Protein AF-A0A2I0QJB3-F1 (afdb_monomer)

Nearest PDB structures (foldseek):
  6vfj-assembly1_B  TM=9.540E-01  e=1.667E-05  synthetic construct
  8ye5-assembly1_B  TM=9.477E-01  e=9.959E-05  Dehalobacter sp.
  8ehz-assembly1_A  TM=8.878E-01  e=1.118E-03  Homo sapiens
  4gyw-assembly2_A  TM=1.947E-01  e=2.168E-05  Homo sapiens
  5hgv-assembly1_A  TM=1.949E-01  e=4.526E-05  Homo sapiens

Solvent-accessible surface area (backbone atoms only — not comparable to full-atom values): 34321 Å² total; per-residue (Å²): 118,49,34,55,56,78,40,51,69,68,89,41,69,44,48,56,45,39,41,36,75,74,66,63,43,77,75,68,72,54,72,85,80,92,71,91,79,87,92,80,92,76,54,63,48,45,62,46,57,44,94,84,74,36,37,42,40,39,35,37,77,90,44,44,35,40,36,41,52,41,75,90,75,36,32,28,44,37,48,53,66,89,87,64,89,56,80,47,61,24,41,46,45,80,54,98,92,42,43,32,33,31,86,64,70,48,80,50,68,44,99,78,71,38,37,42,39,37,37,49,103,86,43,42,39,40,37,39,58,37,76,92,76,34,32,36,38,38,33,43,67,87,70,51,74,47,68,25,41,50,48,78,56,96,95,41,82,45,81,41,64,62,72,65,65,54,50,56,51,35,51,54,48,36,73,76,36,80,76,43,46,66,45,31,37,54,48,13,51,50,24,43,77,70,67,40,27,72,63,13,37,55,25,18,48,53,23,41,72,72,36,82,73,49,27,66,37,30,38,56,32,12,55,21,30,42,77,74,66,40,48,69,63,12,39,54,24,14,54,56,13,27,74,42,17,74,79,75,38,66,70,60,23,33,55,25,45,45,49,47,64,72,67,50,81,90,71,96,62,95,72,73,50,44,65,56,54,53,51,51,52,52,53,51,61,46,53,80,45,34,70,64,53,51,50,53,50,51,52,54,51,49,53,49,46,49,35,41,68,36,76,60,78,64,39,60,85,52,28,31,42,32,33,30,27,41,34,30,68,65,54,42,80,64,50,92,45,75,88,70,35,38,20,7,27,37,41,39,33,39,72,43,40,23,35,40,35,23,36,0,35,52,20,66,59,42,42,43,77,70,73,46,39,57,55,36,53,45,30,42,37,33,42,44,67,50,56,46,28,40,56,32,44,64,58,51,53,50,48,46,42,62,52,29,73,85,44,59,80,92,71,38,59,53,26,36,39,37,28,8,64,47,35,44,64,75,40,44,70,68,64,68,73,49,70,74,40,47,71,48,80,41,80,48,44,56,79,51,68,48,82,33,50,93,80,64,27,26,34,37,37,28,30,67,23,37,21,84,53,97,79,44,38,80,41,27,30,12,44,30,39,39,33,35,54,94,93,34,81,72,42,33,45,27,32,46,45,70,15,20,63,47,74,71,50,18,53,74,40,47,76,16,45,31,31,41,38,32,27,34,57,80,61,72,62,67,72,43,82,90,51,54,80,73,74,40,48,48,77,41,30,16,23,70,67,29,42,40,50,32,47,46,52,11,43,18,38,35,35,32,43,26,32,38,28,70,91,44,48,70,46,46,55,57,52,25,48,56,40,28,75,71,44,54,53,96,54,15,73,47,42,42,59,49,24,52,74,43,38,34,38,53,82,80,52,21,33,45,19,54,60,60,15,63,75,67,75,46,93,33,70,42,56,53,92,43,54,42,74,41,64,57,85,51,97,50,88,90,50,40,57,69,62,41,35,30,35,68,92,78,102

Secondary structure (DSSP, 8-state):
--EESTT-SSS-HHHHHHHHHTT--GGG--S--S----S------EEEE-TTS-EEEEEETTEEEEEEEETTTTEEEEEE-SS----EEEEEEEETTEEEEEPPPEEEE-TTS-EEEEEETTEEEEEEEETTTTEEEEE-TT--EEEEEEEEETTEEEEEE-HHHHHHHHHHHHHH-TT-HHHHHHHHHHHHHTT-HHHHHHHHHHHHHH-TT-HHHHHHHHHHHHHHT-HHHHHHHHHHHHHHHTTT-HHHHHHHHHHHHHHS----S----HHHHHHHHHHHHHHHTHHHHHHHHHHHHHHHHHHHHPPP---TT--EEEE---B-SSHHHH-S-TTT-----EEEEETTEEEEE---TTHHHHHHHTT--GGG-SEEEESS--HHHHTTHHHHHHHHHHHHTTS-TTT---EEEEEEHHHHHHHHHHHHH-SSSEEEEEEE-TT--EE-HHHHSEEEEEEE-----SS-GGG-EEEEEEEEETTEEEEEEEE--S----HHHHHHTTT-SEEEEEEE---GGGG-TTS-TTTTS-SSS--HHHHHHHHHHH--SEEEEEEE-GGGTTHHHHHHHHHHHHH--SS--EEEE--TTEEEETTTTEEE-HHHHHHHTS--EEEGGGEEEEE---S-TT----EEEEETTT-

Sequence (651 aa):
YLFCWEDVPENNAEFIKFLKDDLKTDWIENQPTLFKDSKNELGSTTIKKSDNNETITVTNGNNSLLLRADKAKKKVSLEITGGKIYEYILILKEEEGKLKIYKNAAISKDNNNRTINIMNDSNSLVFKLNKTKKKVTLKTADHKTYEYLLEEENNRLKIYKEKKDAIDFLKEAIKREENFLFAHYVLGFIYNELKYYPAAKEEFTKCIEIDKNFADAYFDMGVALRNIGNLTGAIENFKKSLEFYEKTNYSRAIDANWWIQNIGGKDNETVRSAEENVIEVIVEDLRDRKERLFRYINEKEGKFKNFVSAKKTITKTQNFVVVLRRWNSYTPALSSDIERRKGGGYFLSWNGQGFVIDPGFNFIENFFANGFNISDIDAIFISHSHLDHTSDFESLMTLIFERNDNLPPEEKKQIDLFLNFSSLNKFANLLSLDKSAVRKIYIIQPGIPVDMSGKYGFVLTPTKAKHRELWGDEYSVGLIFDLIENNKKKFRLGMTVDTGYTGEIGAQFKDSDILIAHIGSIKEKEFDLNLNLNERLYKNHLGLIGTTKIIKDASPKLAVISEFGEELGSLRVDISKAIEGVVKDRRTKRCIPGDIGMKILLPDLKIRCDMCSKEKGDDVFVDMNEINAIYFPEEVQGDPGKLTYVCKKHF

Foldseek 3Di:
DQWWLVCPPPPTPSVVVCCCPVVVVPQQPDDDDDDDDDDDDQWHWDWDADPVSFKIWTDTQQWIKIWGDPPVVQWIFIATPDDDGDTFTWGWDQDPNITDTHGDWDWDADPVNQWIWTDDPQKIWIWGHDVVQQWIWIAIRVRDIFIWGWDQDPNDTDTHGPLVVLLVVLVVVCVVPVLPLVSLQVNLVSCVVVLVLVSSLVSLVSNCVSPVLPLSSLQSNLSSCVSVVNLVSSLVSLVSSLVNCLPPPLVSNLVSVVSNCPSDPDDPDPDDHSVRVSVVSVVVVCVVVVVVVVVVVCVVVVLLCCQLVNAQPFAQQFWWKFDAAAAAAVDLVPDPDPVRNRGEFMWTDHRQAIETFQGAGCNSVLCVVLVGHLNRHAEYEQQAAGRSRCVCVLVSLVSLCVSQVPDDLVPRAAHEYEYFPQNCVVCVVVCVPDPSRYPYYHHAAAQDWDDCCVPRQWIKHWHAFQADHPVDRRRRTWIWIQGHDPNDRFFIETELPWHWADLRSLLVLAPHQEYEFEAAEADCLCVPPVDDLVSSTDRTGHHLSRRLVSCLSNVHQEYEYENYHLVCAQVQQVSQVVSCVRRPDPRHPGGYYHWRGFMATPDQRWTWQPVVCVVVVHTDTDHPNQWDWAADDDSRPSHSDTTGIHGVVGD

Structure (mmCIF, N/CA/C/O backbone):
data_AF-A0A2I0QJB3-F1
#
_entry.id   AF-A0A2I0QJB3-F1
#
loop_
_atom_site.group_PDB
_atom_site.id
_atom_site.type_symbol
_atom_site.label_atom_id
_atom_site.label_alt_id
_atom_site.label_comp_id
_atom_site.label_asym_id
_atom_site.label_entity_id
_atom_site.label_seq_id
_atom_site.pdbx_PDB_ins_code
_atom_site.Cartn_x
_atom_site.Cartn_y
_atom_site.Cartn_z
_atom_site.occupancy
_atom_site.B_iso_or_equiv
_atom_site.auth_seq_id
_atom_site.auth_comp_id
_atom_site.auth_asym_id
_atom_site.auth_atom_id
_atom_site.pdbx_PDB_model_num
ATOM 1 N N . TYR A 1 1 ? 2.691 -28.342 -39.936 1.00 68.38 1 TYR A N 1
ATOM 2 C CA . TYR A 1 1 ? 2.138 -27.036 -39.540 1.00 68.38 1 TYR A CA 1
ATOM 3 C C . TYR A 1 1 ? 1.186 -27.289 -38.374 1.00 68.38 1 TYR A C 1
ATOM 5 O O . TYR A 1 1 ? 0.764 -28.426 -38.221 1.00 68.38 1 TYR A O 1
ATOM 13 N N . LEU A 1 2 ? 0.938 -26.300 -37.519 1.00 75.12 2 LEU A N 1
ATOM 14 C CA . LEU A 1 2 ? 0.065 -26.413 -36.349 1.00 75.12 2 LEU A CA 1
ATOM 15 C C . LEU A 1 2 ? -1.391 -26.111 -36.713 1.00 75.12 2 LEU A C 1
ATOM 17 O O . LEU A 1 2 ? -2.263 -26.910 -36.414 1.00 75.12 2 LEU A O 1
ATOM 21 N N . PHE A 1 3 ? -1.643 -24.973 -37.362 1.00 80.00 3 PHE A N 1
ATOM 22 C CA . PHE A 1 3 ? -2.966 -24.579 -37.854 1.00 80.00 3 PHE A CA 1
ATOM 23 C C . PHE A 1 3 ? -2.842 -23.467 -38.906 1.00 80.00 3 PHE A C 1
ATOM 25 O O . PHE A 1 3 ? -1.802 -22.802 -39.007 1.00 80.00 3 PHE A O 1
ATOM 32 N N . CYS A 1 4 ? -3.901 -23.272 -39.691 1.00 82.69 4 CYS A N 1
ATOM 33 C CA . CYS A 1 4 ? -4.064 -22.137 -40.598 1.00 82.69 4 CYS A CA 1
ATOM 34 C C . CYS A 1 4 ? -4.603 -20.917 -39.837 1.00 82.69 4 CYS A C 1
ATOM 36 O O . CYS A 1 4 ? -5.600 -21.029 -39.127 1.00 82.69 4 CYS A O 1
ATOM 38 N N . TRP A 1 5 ? -3.951 -19.762 -39.958 1.00 84.06 5 TRP A N 1
ATOM 39 C CA . TRP A 1 5 ? -4.302 -18.548 -39.232 1.00 84.06 5 TRP A CA 1
ATOM 40 C C . TRP A 1 5 ? -5.684 -18.050 -39.657 1.00 84.06 5 TRP A C 1
ATOM 42 O O . TRP A 1 5 ? -6.517 -17.790 -38.795 1.00 84.06 5 TRP A O 1
ATOM 52 N N . GLU A 1 6 ? -5.951 -17.936 -40.959 1.00 82.06 6 GLU A N 1
ATOM 53 C CA . GLU A 1 6 ? -7.185 -17.387 -41.547 1.00 82.06 6 GLU A CA 1
ATOM 54 C C . GLU A 1 6 ? -8.435 -18.166 -41.154 1.00 82.06 6 GLU A C 1
ATOM 56 O O . GLU A 1 6 ? -9.489 -17.561 -41.000 1.00 82.06 6 GLU A O 1
ATOM 61 N N . ASP A 1 7 ? -8.305 -19.474 -40.939 1.00 79.38 7 ASP A N 1
ATOM 62 C CA . ASP A 1 7 ? -9.436 -20.359 -40.657 1.00 79.38 7 ASP A CA 1
ATOM 63 C C . ASP A 1 7 ? -9.856 -20.328 -39.163 1.00 79.38 7 ASP A C 1
ATOM 65 O O . ASP A 1 7 ? -10.756 -21.046 -38.750 1.00 79.38 7 ASP A O 1
ATOM 69 N N . VAL A 1 8 ? -9.211 -19.523 -38.306 1.00 77.19 8 VAL A N 1
ATOM 70 C CA . VAL A 1 8 ? -9.650 -19.267 -36.913 1.00 77.19 8 VAL A CA 1
ATOM 71 C C . VAL A 1 8 ? -10.523 -18.001 -36.897 1.00 77.19 8 VAL A C 1
ATOM 73 O O . VAL A 1 8 ? -10.056 -17.002 -37.446 1.00 77.19 8 VAL A O 1
ATOM 76 N N . PRO A 1 9 ? -11.720 -17.950 -36.258 1.00 63.81 9 PRO A N 1
ATOM 77 C CA . PRO A 1 9 ? -12.290 -18.869 -35.253 1.00 63.81 9 PRO A CA 1
ATOM 78 C C . PRO A 1 9 ? -13.208 -19.997 -35.763 1.00 63.81 9 PRO A C 1
ATOM 80 O O . PRO A 1 9 ? -13.538 -20.884 -34.977 1.00 63.81 9 PRO A O 1
ATOM 83 N N . GLU A 1 10 ? -13.638 -19.980 -37.026 1.00 60.84 10 GLU A N 1
ATOM 84 C CA . GLU A 1 10 ? -14.653 -20.902 -37.566 1.00 60.84 10 GLU A CA 1
ATOM 85 C C . GLU A 1 10 ? -14.034 -21.930 -38.535 1.00 60.84 10 GLU A C 1
ATOM 87 O O . GLU A 1 10 ? -13.447 -21.551 -39.542 1.00 60.84 10 GLU A O 1
ATOM 92 N N . ASN A 1 11 ? -14.225 -23.231 -38.245 1.00 55.19 11 ASN A N 1
ATOM 93 C CA . ASN A 1 11 ? -13.652 -24.423 -38.914 1.00 55.19 11 ASN A CA 1
ATOM 94 C C . ASN A 1 11 ? -12.191 -24.818 -38.583 1.00 55.19 11 ASN A C 1
ATOM 96 O O . ASN A 1 11 ? -11.558 -25.508 -39.382 1.00 55.19 11 ASN A O 1
ATOM 100 N N . ASN A 1 12 ? -11.653 -24.508 -37.392 1.00 68.44 12 ASN A N 1
ATOM 101 C CA . ASN A 1 12 ? -10.264 -24.874 -37.048 1.00 68.44 12 ASN A CA 1
ATOM 102 C C . ASN A 1 12 ? -10.105 -25.926 -35.930 1.00 68.44 12 ASN A C 1
ATOM 104 O O . ASN A 1 12 ? -9.714 -25.621 -34.801 1.00 68.44 12 ASN A O 1
ATOM 108 N N . ALA A 1 13 ? -10.362 -27.196 -36.259 1.00 73.88 13 ALA A N 1
ATOM 109 C CA . ALA A 1 13 ? -10.105 -28.327 -35.356 1.00 73.88 13 ALA A CA 1
ATOM 110 C C . ALA A 1 13 ? -8.610 -28.479 -34.999 1.00 73.88 13 ALA A C 1
ATOM 112 O O . ALA A 1 13 ? -8.270 -28.934 -33.908 1.00 73.88 13 ALA A O 1
ATOM 113 N N . GLU A 1 14 ? -7.713 -28.072 -35.898 1.00 75.19 14 GLU A N 1
ATOM 114 C CA . GLU A 1 14 ? -6.261 -28.173 -35.720 1.00 75.19 14 GLU A CA 1
ATOM 115 C C . GLU A 1 14 ? -5.724 -27.149 -34.716 1.00 75.19 14 GLU A C 1
ATOM 117 O O . GLU A 1 14 ? -4.856 -27.475 -33.912 1.00 75.19 14 GLU A O 1
ATOM 122 N N . PHE A 1 15 ? -6.294 -25.942 -34.685 1.00 82.06 15 PHE A N 1
ATOM 123 C CA . PHE A 1 15 ? -5.990 -24.921 -33.686 1.00 82.06 15 PHE A CA 1
ATOM 124 C C . PHE A 1 15 ? -6.389 -25.399 -32.292 1.00 82.06 15 PHE A C 1
ATOM 126 O O . PHE A 1 15 ? -5.572 -25.353 -31.378 1.00 82.06 15 PHE A O 1
ATOM 133 N N . ILE A 1 16 ? -7.600 -25.948 -32.138 1.00 77.75 16 ILE A N 1
ATOM 134 C CA . ILE A 1 16 ? -8.042 -26.541 -30.866 1.00 77.75 16 ILE A CA 1
ATOM 135 C C . ILE A 1 16 ? -7.114 -27.690 -30.454 1.00 77.75 16 ILE A C 1
ATOM 137 O O . ILE A 1 16 ? -6.710 -27.768 -29.294 1.00 77.75 16 ILE A O 1
ATOM 141 N N . LYS A 1 17 ? -6.729 -28.553 -31.402 1.00 76.25 17 LYS A N 1
ATOM 142 C CA . LYS A 1 17 ? -5.785 -29.645 -31.151 1.00 76.25 17 LYS A CA 1
ATOM 143 C C . LYS A 1 17 ? -4.415 -29.135 -30.695 1.00 76.25 17 LYS A C 1
ATOM 145 O O . LYS A 1 17 ? -3.898 -29.648 -29.715 1.00 76.25 17 LYS A O 1
ATOM 150 N N . PHE A 1 18 ? -3.859 -28.108 -31.339 1.00 79.12 18 PHE A N 1
ATOM 151 C CA . PHE A 1 18 ? -2.604 -27.469 -30.927 1.00 79.12 18 PHE A CA 1
ATOM 152 C C . PHE A 1 18 ? -2.684 -26.932 -29.491 1.00 79.12 18 PHE A C 1
ATOM 154 O O . PHE A 1 18 ? -1.798 -27.185 -28.674 1.00 79.12 18 PHE A O 1
ATOM 161 N N . LEU A 1 19 ? -3.759 -26.216 -29.153 1.00 75.94 19 LEU A N 1
ATOM 162 C CA . LEU A 1 19 ? -3.921 -25.678 -27.805 1.00 75.94 19 LEU A CA 1
ATOM 163 C C . LEU A 1 19 ? -3.951 -26.815 -26.756 1.00 75.94 19 LEU A C 1
ATOM 165 O O . LEU A 1 19 ? -3.286 -26.722 -25.719 1.00 75.94 19 LEU A O 1
ATOM 169 N N . LYS A 1 20 ? -4.638 -27.925 -27.040 1.00 70.81 20 LYS A N 1
ATOM 170 C CA . LYS A 1 20 ? -4.688 -29.096 -26.150 1.00 70.81 20 LYS A CA 1
ATOM 171 C C . LYS A 1 20 ? -3.364 -29.861 -26.088 1.00 70.81 20 LYS A C 1
ATOM 173 O O . LYS A 1 20 ? -2.756 -29.988 -25.028 1.00 70.81 20 LYS A O 1
ATOM 178 N N . ASP A 1 21 ? -2.908 -30.373 -27.222 1.00 69.94 21 ASP A N 1
ATOM 179 C CA . ASP A 1 21 ? -1.854 -31.381 -27.276 1.00 69.94 21 ASP A CA 1
ATOM 180 C C . ASP A 1 21 ? -0.469 -30.766 -27.045 1.00 69.94 21 ASP A C 1
ATOM 182 O O . ASP A 1 21 ? 0.347 -31.348 -26.321 1.00 69.94 21 ASP A O 1
ATOM 186 N N . ASP A 1 22 ? -0.216 -29.583 -27.614 1.00 67.62 22 ASP A N 1
ATOM 187 C CA . ASP A 1 22 ? 1.091 -28.925 -27.581 1.00 67.62 22 ASP A CA 1
ATOM 188 C C . ASP A 1 22 ? 1.234 -27.927 -26.433 1.00 67.62 22 ASP A C 1
ATOM 190 O O . ASP A 1 22 ? 2.287 -27.895 -25.794 1.00 67.62 22 ASP A O 1
ATOM 194 N N . LEU A 1 23 ? 0.202 -27.116 -26.162 1.00 70.06 23 LEU A N 1
ATOM 195 C CA . LEU A 1 23 ? 0.233 -26.128 -25.073 1.00 70.06 23 LEU A CA 1
ATOM 196 C C . LEU A 1 23 ? -0.325 -26.650 -23.746 1.00 70.06 23 LEU A C 1
ATOM 198 O O . LEU A 1 23 ? -0.231 -25.941 -22.745 1.00 70.06 23 LEU A O 1
ATOM 202 N N . LYS A 1 24 ? -0.869 -27.876 -23.718 1.00 70.44 24 LYS A N 1
ATOM 203 C CA . LYS A 1 24 ? -1.456 -28.499 -22.517 1.00 70.44 24 LYS A CA 1
ATOM 204 C C . LYS A 1 24 ? -2.551 -27.636 -21.879 1.00 70.44 24 LYS A C 1
ATOM 206 O O . LYS A 1 24 ? -2.632 -27.511 -20.660 1.00 70.44 24 LYS A O 1
ATOM 211 N N . THR A 1 25 ? -3.379 -26.995 -22.708 1.00 68.50 25 THR A N 1
ATOM 212 C CA . THR A 1 25 ? -4.507 -26.165 -22.246 1.00 68.50 25 THR A CA 1
ATOM 213 C C . THR A 1 25 ? -5.793 -26.992 -22.162 1.00 68.50 25 THR A C 1
ATOM 215 O O . THR A 1 25 ? -6.702 -26.884 -22.984 1.00 68.50 25 THR A O 1
ATOM 218 N N . ASP A 1 26 ? -5.865 -27.835 -21.129 1.00 64.12 26 ASP A N 1
ATOM 219 C CA . ASP A 1 26 ? -6.947 -28.814 -20.912 1.00 64.12 26 ASP A CA 1
ATOM 220 C C . ASP A 1 26 ? -8.338 -28.169 -20.714 1.00 64.12 26 ASP A C 1
ATOM 222 O O . ASP A 1 26 ? -9.370 -28.821 -20.842 1.00 64.12 26 ASP A O 1
ATOM 226 N N . TRP A 1 27 ? -8.395 -26.860 -20.452 1.00 69.81 27 TRP A N 1
ATOM 227 C CA . TRP A 1 27 ? -9.628 -26.106 -20.212 1.00 69.81 27 TRP A CA 1
ATOM 228 C C . TRP A 1 27 ? -10.414 -25.728 -21.481 1.00 69.81 27 TRP A C 1
ATOM 230 O O . TRP A 1 27 ? -11.444 -25.071 -21.376 1.00 69.81 27 TRP A O 1
ATOM 240 N N . ILE A 1 28 ? -9.993 -26.135 -22.681 1.00 64.50 28 ILE A N 1
ATOM 241 C CA . ILE A 1 28 ? -10.672 -25.784 -23.951 1.00 64.50 28 ILE A CA 1
ATOM 242 C C . ILE A 1 28 ? -11.858 -26.731 -24.275 1.00 64.50 28 ILE A C 1
ATOM 244 O O . ILE A 1 28 ? -12.405 -26.729 -25.373 1.00 64.50 28 ILE A O 1
ATOM 248 N N . GLU A 1 29 ? -12.306 -27.564 -23.330 1.00 54.62 29 GLU A N 1
ATOM 249 C CA . GLU A 1 29 ? -13.167 -28.7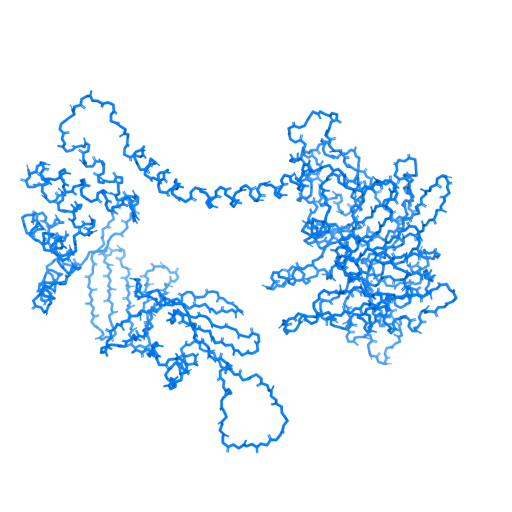22 -23.629 1.00 54.62 29 GLU A CA 1
ATOM 250 C C . GLU A 1 29 ? -14.676 -28.518 -23.829 1.00 54.62 29 GLU A C 1
ATOM 252 O O . GLU A 1 29 ? -15.347 -29.475 -24.204 1.00 54.62 29 GLU A O 1
ATOM 257 N N . ASN A 1 30 ? -15.232 -27.311 -23.727 1.00 50.22 30 ASN A N 1
ATOM 258 C CA . ASN A 1 30 ? -16.688 -27.143 -23.849 1.00 50.22 30 ASN A CA 1
ATOM 259 C C . ASN A 1 30 ? -17.128 -26.512 -25.180 1.00 50.22 30 ASN A C 1
ATOM 261 O O . ASN A 1 30 ? -17.412 -25.316 -25.249 1.00 50.22 30 ASN A O 1
ATOM 265 N N . GLN A 1 31 ? -17.265 -27.345 -26.218 1.00 41.50 31 GLN A N 1
ATOM 266 C CA . GLN A 1 31 ? -18.221 -27.134 -27.316 1.00 41.50 31 GLN A CA 1
ATOM 267 C C . GLN A 1 31 ? -19.142 -28.370 -27.416 1.00 41.50 31 GLN A C 1
ATOM 269 O O . GLN A 1 31 ? -18.668 -29.499 -27.288 1.00 41.50 31 GLN A O 1
ATOM 274 N N . PRO A 1 32 ? -20.463 -28.179 -27.578 1.00 38.19 32 PRO A N 1
ATOM 275 C CA . PRO A 1 32 ? -21.476 -29.160 -27.198 1.00 38.19 32 PRO A CA 1
ATOM 276 C C . PRO A 1 32 ? -21.597 -30.326 -28.187 1.00 38.19 32 PRO A C 1
ATOM 278 O O . PRO A 1 32 ? -21.988 -30.147 -29.340 1.00 38.19 32 PRO A O 1
ATOM 281 N N . THR A 1 33 ? -21.412 -31.556 -27.705 1.00 34.09 33 THR A N 1
ATOM 282 C CA . THR A 1 33 ? -22.025 -32.730 -28.334 1.00 34.09 33 THR A CA 1
ATOM 283 C C . THR A 1 33 ? -23.516 -32.746 -28.010 1.00 34.09 33 THR A C 1
ATOM 285 O O . THR A 1 33 ? -23.925 -33.193 -26.946 1.00 34.09 33 THR A O 1
ATOM 288 N N . LEU A 1 34 ? -24.317 -32.231 -28.942 1.00 32.09 34 LEU A N 1
ATOM 289 C CA . LEU A 1 34 ? -25.568 -32.830 -29.426 1.00 32.09 34 LEU A CA 1
ATOM 290 C C . LEU A 1 34 ? -26.625 -33.374 -28.441 1.00 32.09 34 LEU A C 1
ATOM 292 O O . LEU A 1 34 ? -27.496 -34.085 -28.907 1.00 32.09 34 LEU A O 1
ATOM 296 N N . PHE A 1 35 ? -26.676 -33.017 -27.157 1.00 29.19 35 PHE A N 1
ATOM 297 C CA . PHE A 1 35 ? -27.886 -33.224 -26.345 1.00 29.19 35 PHE A CA 1
ATOM 298 C C . PHE A 1 35 ? -28.099 -32.071 -25.358 1.00 29.19 35 PHE A C 1
ATOM 300 O O . PHE A 1 35 ? -27.282 -31.811 -24.479 1.00 29.19 35 PHE A O 1
ATOM 307 N N . LYS A 1 36 ? -29.216 -31.355 -25.545 1.00 44.09 36 LYS A N 1
ATOM 308 C CA . LYS A 1 36 ? -29.764 -30.391 -24.586 1.00 44.09 36 LYS A CA 1
ATOM 309 C C . LYS A 1 36 ? -30.347 -31.170 -23.415 1.00 44.09 36 LYS A C 1
ATOM 311 O O . LYS A 1 36 ? -31.254 -31.953 -23.654 1.00 44.09 36 LYS A O 1
ATOM 316 N N . ASP A 1 37 ? -29.896 -30.874 -22.200 1.00 29.56 37 ASP A N 1
ATOM 317 C CA . ASP A 1 37 ? -30.770 -30.808 -21.031 1.00 29.56 37 ASP A CA 1
ATOM 318 C C . ASP A 1 37 ? -30.158 -29.934 -19.925 1.00 29.56 37 ASP A C 1
ATOM 320 O O . ASP A 1 37 ? -28.961 -29.675 -19.861 1.00 29.56 37 ASP A O 1
ATOM 324 N N . SER A 1 38 ? -31.054 -29.362 -19.135 1.00 41.56 38 SER A N 1
ATOM 325 C CA . SER A 1 38 ? -30.945 -28.103 -18.401 1.00 41.56 38 SER A CA 1
ATOM 326 C C . SER A 1 38 ? -29.968 -28.041 -17.208 1.00 41.56 38 SER A C 1
ATOM 328 O O . SER A 1 38 ? -29.852 -29.004 -16.458 1.00 41.56 38 SER A O 1
ATOM 330 N N . LYS A 1 39 ? -29.479 -26.811 -16.943 1.00 41.59 39 LYS A N 1
ATOM 331 C CA . LYS A 1 39 ? -28.873 -26.272 -15.696 1.00 41.59 39 LYS A CA 1
ATOM 332 C C . LYS A 1 39 ? -27.421 -26.674 -15.383 1.00 41.59 39 LYS A C 1
ATOM 334 O O . LYS A 1 39 ? -27.193 -27.566 -14.578 1.00 41.59 39 LYS A O 1
ATOM 339 N N . ASN A 1 40 ? -26.471 -25.933 -15.966 1.00 34.69 40 ASN A N 1
ATOM 340 C CA . ASN A 1 40 ? -25.190 -25.470 -15.391 1.00 34.69 40 ASN A CA 1
ATOM 341 C C . ASN A 1 40 ? -24.290 -24.994 -16.547 1.00 34.69 40 ASN A C 1
ATOM 343 O O . ASN A 1 40 ? -23.611 -25.804 -17.168 1.00 34.69 40 ASN A O 1
ATOM 347 N N . GLU A 1 41 ? -24.276 -23.697 -16.864 1.00 36.25 41 GLU A N 1
ATOM 348 C CA . GLU A 1 41 ? -23.341 -23.158 -17.865 1.00 36.25 41 GLU A CA 1
ATOM 349 C C . GLU A 1 41 ? -22.029 -22.750 -17.188 1.00 36.25 41 GLU A C 1
ATOM 351 O O . GLU A 1 41 ? -21.830 -21.612 -16.769 1.00 36.25 41 GLU A O 1
ATOM 356 N N . LEU A 1 42 ? -21.131 -23.726 -17.052 1.00 40.09 42 LEU A N 1
ATOM 357 C CA . LEU A 1 42 ? -19.732 -23.500 -16.712 1.00 40.09 42 LEU A CA 1
ATOM 358 C C . LEU A 1 42 ? -18.959 -23.199 -18.011 1.00 40.09 42 LEU A C 1
ATOM 360 O O . LEU A 1 42 ? -18.740 -24.097 -18.821 1.00 40.09 42 LEU A O 1
ATOM 364 N N . GLY A 1 43 ? -18.581 -21.930 -18.200 1.00 48.00 43 GLY A N 1
ATOM 365 C CA . GLY A 1 43 ? -17.514 -21.457 -19.097 1.00 48.00 43 GLY A CA 1
ATOM 366 C C . GLY A 1 43 ? -17.466 -22.064 -20.505 1.00 48.00 43 GLY A C 1
ATOM 367 O O . GLY A 1 43 ? -16.710 -23.002 -20.762 1.00 48.00 43 GLY A O 1
ATOM 368 N N . SER A 1 44 ? -18.216 -21.499 -21.455 1.00 58.50 44 SER A N 1
ATOM 369 C CA . SER A 1 44 ? -17.977 -21.774 -22.876 1.00 58.50 44 SER A CA 1
ATOM 370 C C . SER A 1 44 ? -16.654 -21.129 -23.295 1.00 58.50 44 SER A C 1
ATOM 372 O O . SER A 1 44 ? -16.491 -19.918 -23.132 1.00 58.50 44 SER A O 1
ATOM 374 N N . THR A 1 45 ? -15.717 -21.903 -23.851 1.00 67.38 45 THR A N 1
ATOM 375 C CA . THR A 1 45 ? -14.484 -21.324 -24.406 1.00 67.38 45 THR A CA 1
ATOM 376 C C . THR A 1 45 ? -14.839 -20.442 -25.598 1.00 67.38 45 THR A C 1
ATOM 378 O O . THR A 1 45 ? -15.435 -20.912 -26.567 1.00 67.38 45 THR A O 1
ATOM 381 N N . THR A 1 46 ? -14.472 -19.164 -25.541 1.00 76.81 46 THR A N 1
ATOM 382 C CA . THR A 1 46 ? -14.666 -18.228 -26.647 1.00 76.81 46 THR A CA 1
ATOM 383 C C . THR A 1 46 ? -13.339 -17.956 -27.337 1.00 76.81 46 THR A C 1
ATOM 385 O O . THR A 1 46 ? -12.391 -17.485 -26.713 1.00 76.81 46 THR A O 1
ATOM 388 N N . ILE A 1 47 ? -13.284 -18.240 -28.638 1.00 82.69 47 ILE A N 1
ATOM 389 C CA . ILE A 1 47 ? -12.160 -17.906 -29.512 1.00 82.69 47 ILE A CA 1
ATOM 390 C C . ILE A 1 47 ? -12.597 -16.711 -30.353 1.00 82.69 47 ILE A C 1
ATOM 392 O O . ILE A 1 47 ? -13.567 -16.801 -31.102 1.00 82.69 47 ILE A O 1
ATOM 396 N N . LYS A 1 48 ? -11.904 -15.583 -30.217 1.00 82.69 48 LYS A N 1
ATOM 397 C CA . LYS A 1 48 ? -12.172 -14.365 -30.985 1.00 82.69 48 LYS A CA 1
ATOM 398 C C . LYS A 1 48 ? -10.935 -13.964 -31.758 1.00 82.69 48 LYS A C 1
ATOM 400 O O . LYS A 1 48 ? -9.827 -14.008 -31.230 1.00 82.69 48 LYS A O 1
ATOM 405 N N . LYS A 1 49 ? -11.135 -13.534 -32.997 1.00 85.81 49 LYS A N 1
ATOM 406 C CA . LYS A 1 49 ? -10.088 -12.929 -33.810 1.00 85.81 49 LYS A CA 1
ATOM 407 C C . LYS A 1 49 ? -10.367 -11.442 -33.960 1.00 85.81 49 LYS A C 1
ATOM 409 O O . LYS A 1 49 ? -11.523 -11.059 -34.105 1.00 85.81 49 LYS A O 1
ATOM 414 N N . SER A 1 50 ? -9.331 -10.618 -33.857 1.00 84.56 50 SER A N 1
ATOM 415 C CA . SER A 1 50 ? -9.457 -9.170 -34.011 1.00 84.56 50 SER A CA 1
ATOM 416 C C . SER A 1 50 ? -9.826 -8.791 -35.446 1.00 84.56 50 SER A C 1
ATOM 418 O O . SER A 1 50 ? -9.436 -9.478 -36.390 1.00 84.56 50 SER A O 1
ATOM 420 N N . ASP A 1 51 ? -10.508 -7.655 -35.617 1.00 78.75 51 ASP A N 1
ATOM 421 C CA . ASP A 1 51 ? -10.997 -7.173 -36.921 1.00 78.75 51 ASP A CA 1
ATOM 422 C C . ASP A 1 51 ? -9.872 -6.956 -37.948 1.00 78.75 51 ASP A C 1
ATOM 424 O O . ASP A 1 51 ? -10.061 -7.128 -39.149 1.00 78.75 51 ASP A O 1
ATOM 428 N N . ASN A 1 52 ? -8.665 -6.625 -37.478 1.00 79.25 52 ASN A N 1
ATOM 429 C CA . ASN A 1 52 ? -7.475 -6.485 -38.320 1.00 79.25 52 ASN A CA 1
ATOM 430 C C . ASN A 1 52 ? -6.793 -7.827 -38.666 1.00 79.25 52 ASN A C 1
ATOM 432 O O . ASN A 1 52 ? -5.783 -7.846 -39.369 1.00 79.25 52 ASN A O 1
ATOM 436 N N . ASN A 1 53 ? -7.336 -8.958 -38.200 1.00 78.38 53 ASN A N 1
ATOM 437 C CA . ASN A 1 53 ? -6.844 -10.310 -38.456 1.00 78.38 53 ASN A CA 1
ATOM 438 C C . ASN A 1 53 ? -5.416 -10.571 -37.917 1.00 78.38 53 ASN A C 1
ATOM 440 O O . ASN A 1 53 ? -4.709 -11.448 -38.421 1.00 78.38 53 ASN A O 1
ATOM 444 N N . GLU A 1 54 ? -4.969 -9.805 -36.916 1.00 83.62 54 GLU A N 1
ATOM 445 C CA . GLU A 1 54 ? -3.610 -9.873 -36.345 1.00 83.62 54 GLU A CA 1
ATOM 446 C C . GLU A 1 54 ? -3.557 -10.498 -34.953 1.00 83.62 54 GLU A C 1
ATOM 448 O O . GLU A 1 54 ? -2.482 -10.877 -34.500 1.00 83.62 54 GLU A O 1
ATOM 453 N N . THR A 1 55 ? -4.686 -10.632 -34.259 1.00 86.19 55 THR A N 1
ATOM 454 C CA . THR A 1 55 ? -4.723 -11.155 -32.890 1.00 86.19 55 THR A CA 1
ATOM 455 C C . THR A 1 55 ? -5.800 -12.220 -32.744 1.00 86.19 55 THR A C 1
ATOM 457 O O . THR A 1 55 ? -6.926 -12.019 -33.191 1.00 86.19 55 THR A O 1
ATOM 460 N N . ILE A 1 56 ? -5.466 -13.341 -32.104 1.00 86.50 56 ILE A N 1
ATOM 461 C CA . ILE A 1 56 ? -6.425 -14.368 -31.681 1.00 86.50 56 ILE A CA 1
ATOM 462 C C . ILE A 1 56 ? -6.415 -14.414 -30.159 1.00 86.50 56 ILE A C 1
ATOM 464 O O . ILE A 1 56 ? -5.365 -14.611 -29.549 1.00 86.50 56 ILE A O 1
ATOM 468 N N . THR A 1 57 ? -7.590 -14.274 -29.560 1.00 84.44 57 THR A N 1
ATOM 469 C CA . THR A 1 57 ? -7.796 -14.372 -28.119 1.00 84.44 57 THR A CA 1
ATOM 470 C C . THR A 1 57 ? -8.657 -15.591 -27.824 1.00 84.44 57 THR A C 1
ATOM 472 O O . THR A 1 57 ? -9.756 -15.724 -28.363 1.00 84.44 57 THR A O 1
ATOM 475 N N . VAL A 1 58 ? -8.168 -16.472 -26.958 1.00 84.31 58 VAL A N 1
ATOM 476 C CA . VAL A 1 58 ? -8.905 -17.626 -26.440 1.00 84.31 58 VAL A CA 1
ATOM 477 C C . VAL A 1 58 ? -9.182 -17.371 -24.968 1.00 84.31 58 VAL A C 1
ATOM 479 O O . VAL A 1 58 ? -8.246 -17.143 -24.205 1.00 84.31 58 VAL A O 1
ATOM 482 N N . THR A 1 59 ? -10.447 -17.397 -24.564 1.00 77.00 59 THR A N 1
ATOM 483 C CA . THR A 1 59 ? -10.848 -17.180 -23.169 1.00 77.00 59 THR A CA 1
ATOM 484 C C . THR A 1 59 ? -11.788 -18.273 -22.685 1.00 77.00 59 THR A C 1
ATOM 486 O O . THR A 1 59 ? -12.715 -18.661 -23.394 1.00 77.00 59 THR A O 1
ATOM 489 N N . ASN A 1 60 ? -11.573 -18.756 -21.463 1.00 72.44 60 ASN A N 1
ATOM 490 C CA . ASN A 1 60 ? -12.527 -19.586 -20.731 1.00 72.44 60 ASN A CA 1
ATOM 491 C C . ASN A 1 60 ? -12.493 -19.196 -19.245 1.00 72.44 60 ASN A C 1
ATOM 493 O O . ASN A 1 60 ? -11.506 -19.459 -18.553 1.00 72.44 60 ASN A O 1
ATOM 497 N N . GLY A 1 61 ? -13.554 -18.542 -18.760 1.00 71.75 61 GLY A N 1
ATOM 498 C CA . GLY A 1 61 ? -13.568 -17.947 -17.421 1.00 71.75 61 GLY A CA 1
ATOM 499 C C . GLY A 1 61 ? -12.419 -16.945 -17.254 1.00 71.75 61 GLY A C 1
ATOM 500 O O . GLY A 1 61 ? -12.249 -16.061 -18.089 1.00 71.75 61 GLY A O 1
ATOM 501 N N . ASN A 1 62 ? -11.602 -17.126 -16.215 1.00 62.00 62 ASN A N 1
ATOM 502 C CA . ASN A 1 62 ? -10.416 -16.302 -15.942 1.00 62.00 62 ASN A CA 1
ATOM 503 C C . ASN A 1 62 ? -9.175 -16.657 -16.780 1.00 62.00 62 ASN A C 1
ATOM 505 O O . ASN A 1 62 ? -8.177 -15.938 -16.726 1.00 62.00 62 ASN A O 1
ATOM 509 N N . ASN A 1 63 ? -9.192 -17.770 -17.516 1.00 68.94 63 ASN A N 1
ATOM 510 C CA . ASN A 1 63 ? -8.051 -18.171 -18.332 1.00 68.94 63 ASN A CA 1
ATOM 511 C C . ASN A 1 63 ? -8.108 -17.441 -19.670 1.00 68.94 63 ASN A C 1
ATOM 513 O O . ASN A 1 63 ? -9.123 -17.493 -20.369 1.00 68.94 63 ASN A O 1
ATOM 517 N N . SER A 1 64 ? -7.009 -16.788 -20.037 1.00 75.50 64 SER A N 1
ATOM 518 C CA . SER A 1 64 ? -6.863 -16.128 -21.328 1.00 75.50 64 SER A CA 1
ATOM 519 C C . SER A 1 64 ? -5.541 -16.499 -21.986 1.00 75.50 64 SER A C 1
ATOM 521 O O . SER A 1 64 ? -4.514 -16.702 -21.336 1.00 75.50 64 SER A O 1
ATOM 523 N N . LEU A 1 65 ? -5.593 -16.628 -23.303 1.00 81.50 65 LEU A N 1
ATOM 524 C CA . LEU A 1 65 ? -4.454 -16.929 -24.147 1.00 81.50 65 LEU A CA 1
ATOM 525 C C . LEU A 1 65 ? -4.513 -16.017 -25.368 1.00 81.50 65 LEU A C 1
ATOM 527 O O . LEU A 1 65 ? -5.567 -15.864 -25.989 1.00 81.50 65 LEU A O 1
ATOM 531 N N . LEU A 1 66 ? -3.379 -15.403 -25.696 1.00 82.38 66 LEU A N 1
ATOM 532 C CA . LEU A 1 66 ? -3.281 -14.382 -26.730 1.00 82.38 66 LEU A CA 1
ATOM 533 C C . LEU A 1 66 ? -2.203 -14.750 -27.749 1.00 82.38 66 LEU A C 1
ATOM 535 O O . LEU A 1 66 ? -1.032 -14.893 -27.400 1.00 82.38 66 LEU A O 1
ATOM 539 N N . LEU A 1 67 ? -2.584 -14.862 -29.021 1.00 83.62 67 LEU A N 1
ATOM 540 C CA . LEU A 1 67 ? -1.649 -14.973 -30.138 1.00 83.62 67 LEU A CA 1
ATOM 541 C C . LEU A 1 67 ? -1.634 -13.665 -30.917 1.00 83.62 67 LEU A C 1
ATOM 543 O O . LEU A 1 67 ? -2.693 -13.176 -31.307 1.00 83.62 67 LEU A O 1
ATOM 547 N N . ARG A 1 68 ? -0.444 -13.139 -31.209 1.00 84.94 68 ARG A N 1
ATOM 548 C CA . ARG A 1 68 ? -0.256 -11.933 -32.027 1.00 84.94 68 ARG A CA 1
ATOM 549 C C . ARG A 1 68 ? 0.597 -12.254 -33.247 1.00 84.94 68 ARG A C 1
ATOM 551 O O . ARG A 1 68 ? 1.733 -12.697 -33.102 1.00 84.94 68 ARG A O 1
ATOM 558 N N . ALA A 1 69 ? 0.061 -12.020 -34.438 1.00 81.19 69 ALA A N 1
ATOM 559 C CA . ALA A 1 69 ? 0.772 -12.154 -35.701 1.00 81.19 69 ALA A CA 1
ATOM 560 C C . ALA A 1 69 ? 1.461 -10.842 -36.088 1.00 81.19 69 ALA A C 1
ATOM 562 O O . ALA A 1 69 ? 0.813 -9.823 -36.301 1.00 81.19 69 ALA A O 1
ATOM 563 N N . ASP A 1 70 ? 2.778 -10.899 -36.258 1.00 78.94 70 ASP A N 1
ATOM 564 C CA . ASP A 1 70 ? 3.576 -9.886 -36.942 1.00 78.94 70 ASP A CA 1
ATOM 565 C C . ASP A 1 70 ? 3.809 -10.374 -38.380 1.00 78.94 70 ASP A C 1
ATOM 567 O O . ASP A 1 70 ? 4.731 -11.151 -38.663 1.00 78.94 70 ASP A O 1
ATOM 571 N N . LYS A 1 71 ? 2.922 -9.956 -39.293 1.00 74.25 71 LYS A N 1
ATOM 572 C CA . LYS A 1 71 ? 2.975 -10.346 -40.712 1.00 74.25 71 LYS A CA 1
ATOM 573 C C . LYS A 1 71 ? 4.246 -9.834 -41.396 1.00 74.25 71 LYS A C 1
ATOM 575 O O . LYS A 1 71 ? 4.793 -10.536 -42.242 1.00 74.25 71 LYS A O 1
ATOM 580 N N . ALA A 1 72 ? 4.757 -8.669 -40.985 1.00 70.62 72 ALA A N 1
ATOM 581 C CA . ALA A 1 72 ? 5.987 -8.094 -41.526 1.00 70.62 72 ALA A CA 1
ATOM 582 C C . ALA A 1 72 ? 7.214 -8.942 -41.160 1.00 70.62 72 ALA A C 1
ATOM 584 O O . ALA A 1 72 ? 8.076 -9.188 -42.001 1.00 70.62 72 ALA A O 1
ATOM 585 N N . LYS A 1 73 ? 7.271 -9.454 -39.925 1.00 65.38 73 LYS A N 1
ATOM 586 C CA . LYS A 1 73 ? 8.363 -10.326 -39.457 1.00 65.38 73 LYS A CA 1
ATOM 587 C C . LYS A 1 73 ? 8.102 -11.818 -39.657 1.00 65.38 73 LYS A C 1
ATOM 589 O O . LYS A 1 73 ? 8.953 -12.622 -39.272 1.00 65.38 73 LYS A O 1
ATOM 594 N N . LYS A 1 74 ? 6.949 -12.198 -40.221 1.00 71.69 74 LYS A N 1
ATOM 595 C CA . LYS A 1 74 ? 6.496 -13.589 -40.396 1.00 71.69 74 LYS A CA 1
ATOM 596 C C . LYS A 1 74 ? 6.577 -14.413 -39.097 1.00 71.69 74 LYS A C 1
ATOM 598 O O . LYS A 1 74 ? 6.982 -15.578 -39.103 1.00 71.69 74 LYS A O 1
ATOM 603 N N . LYS A 1 75 ? 6.187 -13.816 -37.965 1.00 72.00 75 LYS A N 1
ATOM 604 C CA . LYS A 1 75 ? 6.185 -14.464 -36.639 1.00 72.00 75 LYS A CA 1
ATOM 605 C C . LYS A 1 75 ? 4.843 -14.334 -35.929 1.00 72.00 75 LYS A C 1
ATOM 607 O O . LYS A 1 75 ? 4.205 -13.292 -36.017 1.00 72.00 75 LYS A O 1
ATOM 612 N N . VAL A 1 76 ? 4.457 -15.362 -35.178 1.00 72.69 76 VAL A N 1
ATOM 613 C CA . VAL A 1 76 ? 3.409 -15.261 -34.156 1.00 72.69 76 VAL A CA 1
ATOM 614 C C . VAL A 1 76 ? 4.046 -15.401 -32.787 1.00 72.69 76 VAL A C 1
ATOM 616 O O . VAL A 1 76 ? 4.770 -16.367 -32.543 1.00 72.69 76 VAL A O 1
ATOM 619 N N . SER A 1 77 ? 3.774 -14.448 -31.902 1.00 72.19 77 SER A N 1
ATOM 620 C CA . SER A 1 77 ? 4.062 -14.587 -30.479 1.00 72.19 77 SER A CA 1
ATOM 621 C C . SER A 1 77 ? 2.828 -15.096 -29.744 1.00 72.19 77 SER A C 1
ATOM 623 O O . SER A 1 77 ? 1.693 -14.756 -30.085 1.00 72.19 77 SER A O 1
ATOM 625 N N . LEU A 1 78 ? 3.071 -15.932 -28.742 1.00 71.88 78 LEU A N 1
ATOM 626 C CA . LEU A 1 78 ? 2.061 -16.490 -27.857 1.00 71.88 78 LEU A CA 1
ATOM 627 C C . LEU A 1 78 ? 2.315 -15.998 -26.433 1.00 71.88 78 LEU A C 1
ATOM 629 O O . LEU A 1 78 ? 3.438 -16.096 -25.941 1.00 71.88 78 LEU A O 1
ATOM 633 N N . GLU A 1 79 ? 1.259 -15.536 -25.775 1.00 69.94 79 GLU A N 1
ATOM 634 C CA . GLU A 1 79 ? 1.262 -15.107 -24.381 1.00 69.94 79 GLU A CA 1
ATOM 635 C C . GLU A 1 79 ? 0.153 -15.851 -23.621 1.00 69.94 79 GLU A C 1
ATOM 637 O O . GLU A 1 79 ? -1.004 -15.869 -24.050 1.00 69.94 79 GLU A O 1
ATOM 642 N N . ILE A 1 80 ? 0.517 -16.507 -22.513 1.00 64.19 80 ILE A N 1
ATOM 643 C CA . ILE A 1 80 ? -0.409 -17.251 -21.646 1.00 64.19 80 ILE A CA 1
ATOM 644 C C . ILE A 1 80 ? -0.404 -16.600 -20.265 1.00 64.19 80 ILE A C 1
ATOM 646 O O . ILE A 1 80 ? 0.642 -16.493 -19.620 1.00 64.19 80 ILE A O 1
ATOM 650 N N . THR A 1 81 ? -1.577 -16.197 -19.797 1.00 54.12 81 THR A N 1
ATOM 651 C CA . THR A 1 81 ? -1.762 -15.527 -18.508 1.00 54.12 81 THR A CA 1
ATOM 652 C C . THR A 1 81 ? -1.959 -16.571 -17.404 1.00 54.12 81 THR A C 1
ATOM 654 O O . THR A 1 81 ? -2.804 -17.452 -17.536 1.00 54.12 81 THR A O 1
ATOM 657 N N . GLY A 1 82 ? -1.186 -16.491 -16.309 1.00 49.50 82 GLY A N 1
ATOM 658 C CA . GLY A 1 82 ? -1.438 -17.292 -15.096 1.00 49.50 82 GLY A CA 1
ATOM 659 C C . GLY A 1 82 ? -0.401 -18.343 -14.669 1.00 49.50 82 GLY A C 1
ATOM 660 O O . GLY A 1 82 ? -0.761 -19.245 -13.919 1.00 49.50 82 GLY A O 1
ATOM 661 N N . GLY A 1 83 ? 0.886 -18.253 -15.042 1.00 49.00 83 GLY A N 1
ATOM 662 C CA . GLY A 1 83 ? 1.874 -19.070 -14.309 1.00 49.00 83 GLY A CA 1
ATOM 663 C C . GLY A 1 83 ? 3.322 -19.146 -14.779 1.00 49.00 83 GLY A C 1
ATOM 664 O O . GLY A 1 83 ? 4.160 -19.534 -13.974 1.00 49.00 83 GLY A O 1
ATOM 665 N N . LYS A 1 84 ? 3.655 -18.783 -16.021 1.00 40.00 84 LYS A N 1
ATOM 666 C CA . LYS A 1 84 ? 5.028 -18.545 -16.517 1.00 40.00 84 LYS A CA 1
ATOM 667 C C . LYS A 1 84 ? 4.929 -17.939 -17.916 1.00 40.00 84 LYS A C 1
ATOM 669 O O . LYS A 1 84 ? 4.210 -18.472 -18.755 1.00 40.00 84 LYS A O 1
ATOM 674 N N . ILE A 1 85 ? 5.668 -16.860 -18.169 1.00 37.69 85 ILE A N 1
ATOM 675 C CA . ILE A 1 85 ? 5.784 -16.280 -19.510 1.00 37.69 85 ILE A CA 1
ATOM 676 C C . ILE A 1 85 ? 6.675 -17.213 -20.331 1.00 37.69 85 ILE A C 1
ATOM 678 O O . ILE A 1 85 ? 7.861 -17.363 -20.039 1.00 37.69 85 ILE A O 1
ATOM 682 N N . TYR A 1 86 ? 6.103 -17.846 -21.347 1.00 49.41 86 TYR A N 1
ATOM 683 C CA . TYR A 1 86 ? 6.862 -18.538 -22.377 1.00 49.41 86 TYR A CA 1
ATOM 684 C C . TYR A 1 86 ? 6.576 -17.852 -23.705 1.00 49.41 86 TYR A C 1
ATOM 686 O O . TYR A 1 86 ? 5.489 -17.997 -24.256 1.00 49.41 86 TYR A O 1
ATOM 694 N N . GLU A 1 87 ? 7.554 -17.115 -24.228 1.00 45.59 87 GLU A N 1
ATOM 695 C CA . GLU A 1 87 ? 7.482 -16.620 -25.599 1.00 45.59 87 GLU A CA 1
ATOM 696 C C . GLU A 1 87 ? 7.761 -17.779 -26.556 1.00 45.59 87 GLU A C 1
ATOM 698 O O . GLU A 1 87 ? 8.906 -18.108 -26.875 1.00 45.59 87 GLU A O 1
ATOM 703 N N . TYR A 1 88 ? 6.696 -18.418 -27.030 1.00 52.53 88 TYR A N 1
ATOM 704 C CA . TYR A 1 88 ? 6.809 -19.303 -28.176 1.00 52.53 88 TYR A CA 1
ATOM 705 C C . TYR A 1 88 ? 6.760 -18.449 -29.435 1.00 52.53 88 TYR A C 1
ATOM 707 O O . TYR A 1 88 ? 5.712 -17.927 -29.811 1.00 52.53 88 TYR A O 1
ATOM 715 N N . ILE A 1 89 ? 7.912 -18.298 -30.087 1.00 55.22 89 ILE A N 1
ATOM 716 C CA . ILE A 1 89 ? 7.964 -17.729 -31.431 1.00 55.22 89 ILE A CA 1
ATOM 717 C C . ILE A 1 89 ? 7.549 -18.834 -32.391 1.00 55.22 89 ILE A C 1
ATOM 719 O O . ILE A 1 89 ? 8.337 -19.733 -32.682 1.00 55.22 89 ILE A O 1
ATOM 723 N N . LEU A 1 90 ? 6.318 -18.765 -32.874 1.00 61.28 90 LEU A N 1
ATOM 724 C CA . LEU A 1 90 ? 5.835 -19.612 -33.952 1.00 61.28 90 LEU A CA 1
ATOM 725 C C . LEU A 1 90 ? 6.138 -18.926 -35.291 1.00 61.28 90 LEU A C 1
ATOM 727 O O . LEU A 1 90 ? 6.117 -17.698 -35.396 1.00 61.28 90 LEU A O 1
ATOM 731 N N . ILE A 1 91 ? 6.447 -19.705 -36.324 1.00 62.62 91 ILE A N 1
ATOM 732 C CA . ILE A 1 91 ? 6.768 -19.160 -37.653 1.00 62.62 91 ILE A CA 1
ATOM 733 C C . ILE A 1 91 ? 5.489 -19.113 -38.497 1.00 62.62 91 ILE A C 1
ATOM 735 O O . ILE A 1 91 ? 4.797 -20.126 -38.595 1.00 62.62 91 ILE A O 1
ATOM 739 N N . LEU A 1 92 ? 5.207 -17.960 -39.117 1.00 66.50 92 LEU A N 1
ATOM 740 C CA . LEU A 1 92 ? 4.175 -17.794 -40.151 1.00 66.50 92 LEU A CA 1
ATOM 741 C C . LEU A 1 92 ? 4.776 -18.098 -41.529 1.00 66.50 92 LEU A C 1
ATOM 743 O O . LEU A 1 92 ? 5.824 -17.552 -41.879 1.00 66.50 92 LEU A O 1
ATOM 747 N N . LYS A 1 93 ? 4.099 -18.910 -42.343 1.00 69.62 93 LYS A N 1
ATOM 748 C CA . LYS A 1 93 ? 4.410 -19.070 -43.774 1.00 69.62 93 LYS A CA 1
ATOM 749 C C . LYS A 1 93 ? 3.151 -18.923 -44.611 1.00 69.62 93 LYS A C 1
ATOM 751 O O . LYS A 1 93 ? 2.127 -19.493 -44.262 1.00 69.62 93 LYS A O 1
ATOM 756 N N . GLU A 1 94 ? 3.246 -18.189 -45.710 1.00 73.38 94 GLU A N 1
ATOM 757 C CA . GLU A 1 94 ? 2.163 -18.066 -46.683 1.00 73.38 94 GLU A CA 1
ATOM 758 C C . GLU A 1 94 ? 2.284 -19.193 -47.712 1.00 73.38 94 GLU A C 1
ATOM 760 O O . GLU A 1 94 ? 3.310 -19.323 -48.379 1.00 73.38 94 GLU A O 1
ATOM 765 N N . GLU A 1 95 ? 1.262 -20.038 -47.795 1.00 71.12 95 GLU A N 1
ATOM 766 C CA . GLU A 1 95 ? 1.180 -21.169 -48.718 1.00 71.12 95 GLU A CA 1
ATOM 767 C C . GLU A 1 95 ? -0.218 -21.178 -49.342 1.00 71.12 95 GLU A C 1
ATOM 769 O O . GLU A 1 95 ? -1.213 -21.166 -48.621 1.00 71.12 95 GLU A O 1
ATOM 774 N N . GLU A 1 96 ? -0.298 -21.185 -50.677 1.00 76.19 96 GLU A N 1
ATOM 775 C CA . GLU A 1 96 ? -1.573 -21.231 -51.423 1.00 76.19 96 GLU A CA 1
ATOM 776 C C . GLU A 1 96 ? -2.567 -20.111 -51.034 1.00 76.19 96 GLU A C 1
ATOM 778 O O . GLU A 1 96 ? -3.781 -20.297 -51.055 1.00 76.19 96 GLU A O 1
ATOM 783 N N . GLY A 1 97 ? -2.051 -18.931 -50.668 1.00 69.75 97 GLY A N 1
ATOM 784 C CA . GLY A 1 97 ? -2.861 -17.772 -50.273 1.00 69.75 97 GLY A CA 1
ATOM 785 C C . GLY A 1 97 ? -3.401 -17.817 -48.837 1.00 69.75 97 GLY A C 1
ATOM 786 O O . GLY A 1 97 ? -4.233 -16.984 -48.482 1.00 69.75 97 GLY A O 1
ATOM 787 N N . LYS A 1 98 ? -2.938 -18.762 -48.006 1.00 75.31 98 LYS A N 1
ATOM 788 C CA . LYS A 1 98 ? -3.260 -18.856 -46.573 1.00 75.31 98 LYS A CA 1
ATOM 789 C C . LYS A 1 98 ? -1.992 -18.847 -45.706 1.00 75.31 98 LYS A C 1
ATOM 791 O O . LYS A 1 98 ? -0.961 -19.399 -46.089 1.00 75.31 98 LYS A O 1
ATOM 796 N N . LEU A 1 99 ? -2.049 -18.248 -44.518 1.00 76.12 99 LEU A N 1
ATOM 797 C CA . LEU A 1 99 ? -0.961 -18.195 -43.541 1.00 76.12 99 LEU A CA 1
ATOM 798 C C . LEU A 1 99 ? -1.013 -19.417 -42.611 1.00 76.12 99 LEU A C 1
ATOM 800 O O . LEU A 1 99 ? -1.936 -19.591 -41.823 1.00 76.12 99 LEU A O 1
ATOM 804 N N . LYS A 1 100 ? 0.022 -20.257 -42.631 1.00 78.56 100 LYS A N 1
ATOM 805 C CA . LYS A 1 100 ? 0.167 -21.428 -41.752 1.00 78.56 100 LYS A CA 1
ATOM 806 C C . LYS A 1 100 ? 1.164 -21.168 -40.622 1.00 78.56 100 LYS A C 1
ATOM 808 O O . LYS A 1 100 ? 2.216 -20.564 -40.837 1.00 78.56 100 LYS A O 1
ATOM 813 N N . ILE A 1 101 ? 0.851 -21.672 -39.426 1.00 73.44 101 ILE A N 1
ATOM 814 C CA . ILE A 1 101 ? 1.663 -21.539 -38.204 1.00 73.44 101 ILE A CA 1
ATOM 815 C C . ILE A 1 101 ? 2.499 -22.796 -37.946 1.00 73.44 101 ILE A C 1
ATOM 817 O O . ILE A 1 101 ? 2.035 -23.908 -38.184 1.00 73.44 101 ILE A O 1
ATOM 821 N N . TYR A 1 102 ? 3.721 -22.652 -37.424 1.00 70.00 102 TYR A N 1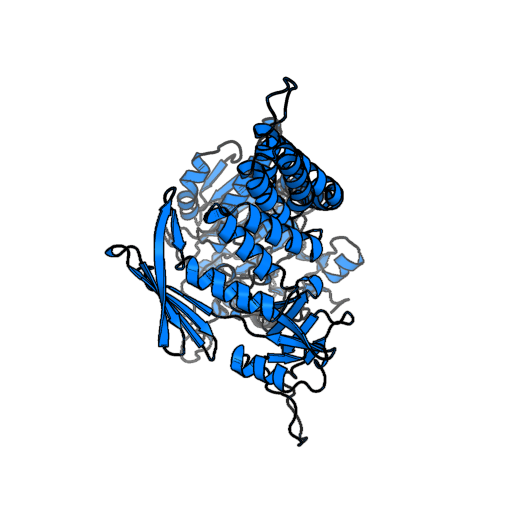
ATOM 822 C CA . TYR A 1 102 ? 4.635 -23.764 -37.117 1.00 70.00 102 TYR A CA 1
ATOM 823 C C . TYR A 1 102 ? 5.322 -23.599 -35.745 1.00 70.00 102 TYR A C 1
ATOM 825 O O . TYR A 1 102 ? 5.722 -22.492 -35.390 1.00 70.00 102 TYR A O 1
ATOM 833 N N . LYS A 1 103 ? 5.507 -24.702 -34.999 1.00 64.81 103 LYS A N 1
ATOM 834 C CA . LYS A 1 103 ? 6.221 -24.759 -33.702 1.00 64.81 103 LYS A CA 1
ATOM 835 C C . LYS A 1 103 ? 7.737 -24.601 -33.874 1.00 64.81 103 LYS A C 1
ATOM 837 O O . LYS A 1 103 ? 8.308 -25.160 -34.810 1.00 64.81 103 LYS A O 1
ATOM 842 N N . ASN A 1 104 ? 8.392 -23.888 -32.955 1.00 62.31 104 ASN A N 1
ATOM 843 C CA . ASN A 1 104 ? 9.854 -23.742 -32.903 1.00 62.31 104 ASN A CA 1
ATOM 844 C C . ASN A 1 104 ? 10.486 -24.726 -31.885 1.00 62.31 104 ASN A C 1
ATOM 846 O O . ASN A 1 104 ? 9.793 -25.215 -30.996 1.00 62.31 104 ASN A O 1
ATOM 850 N N . ALA A 1 105 ? 11.772 -25.065 -32.025 1.00 55.81 105 ALA A N 1
ATOM 851 C CA . ALA A 1 105 ? 12.430 -26.140 -31.260 1.00 55.81 105 ALA A CA 1
ATOM 852 C C . ALA A 1 105 ? 12.867 -25.723 -29.832 1.00 55.81 105 ALA A C 1
ATOM 854 O O . ALA A 1 105 ? 13.351 -24.612 -29.628 1.00 55.81 105 ALA A O 1
ATOM 855 N N . ALA A 1 106 ? 12.751 -26.628 -28.849 1.00 50.16 106 ALA A N 1
ATOM 856 C CA . ALA A 1 106 ? 13.179 -26.437 -27.455 1.00 50.16 106 ALA A CA 1
ATOM 857 C C . ALA A 1 106 ? 14.689 -26.695 -27.276 1.00 50.16 106 ALA A C 1
ATOM 859 O O . ALA A 1 106 ? 15.214 -27.644 -27.853 1.00 50.16 106 ALA A O 1
ATOM 860 N N . ILE A 1 107 ? 15.388 -25.900 -26.451 1.00 48.31 107 ILE A N 1
ATOM 861 C CA . ILE A 1 107 ? 16.850 -25.986 -26.233 1.00 48.31 107 ILE A CA 1
ATOM 862 C C . ILE A 1 107 ? 17.161 -26.248 -24.749 1.00 48.31 107 ILE A C 1
ATOM 864 O O . ILE A 1 107 ? 16.717 -25.495 -23.887 1.00 48.31 107 ILE A O 1
ATOM 868 N N . SER A 1 108 ? 17.966 -27.270 -24.437 1.00 50.25 108 SER A N 1
ATOM 869 C CA . SER A 1 108 ? 18.452 -27.575 -23.079 1.00 50.25 108 SER A CA 1
ATOM 870 C C . SER A 1 108 ? 19.964 -27.845 -23.042 1.00 50.25 108 SER A C 1
ATOM 872 O O . SER A 1 108 ? 20.566 -28.207 -24.054 1.00 50.25 108 SER A O 1
ATOM 874 N N . LYS A 1 109 ? 20.603 -27.643 -21.879 1.00 48.50 109 LYS A N 1
ATOM 875 C CA . LYS A 1 109 ? 22.047 -27.864 -21.650 1.00 48.50 109 LYS A CA 1
ATOM 876 C C . LYS A 1 109 ? 22.266 -28.855 -20.505 1.00 48.50 109 LYS A C 1
ATOM 878 O O . LYS A 1 109 ? 21.483 -28.865 -19.560 1.00 48.50 109 LYS A O 1
ATOM 883 N N . ASP A 1 110 ? 23.315 -29.674 -20.579 1.00 59.22 110 ASP A N 1
ATOM 884 C CA . ASP A 1 110 ? 23.720 -30.537 -19.460 1.00 59.22 110 ASP A CA 1
ATOM 885 C C . ASP A 1 110 ? 24.444 -29.752 -18.345 1.00 59.22 110 ASP A C 1
ATOM 887 O O . ASP A 1 110 ? 24.958 -28.657 -18.568 1.00 59.22 110 ASP A O 1
ATOM 891 N N . ASN A 1 111 ? 24.518 -30.320 -17.133 1.00 55.84 111 ASN A N 1
ATOM 892 C CA . ASN A 1 111 ? 25.076 -29.655 -15.938 1.00 55.84 111 ASN A CA 1
ATOM 893 C C . ASN A 1 111 ? 26.541 -29.204 -16.089 1.00 55.84 111 ASN A C 1
ATOM 895 O O . ASN A 1 111 ? 27.009 -28.349 -15.343 1.00 55.84 111 ASN A O 1
ATOM 899 N N . ASN A 1 112 ? 27.263 -29.765 -17.061 1.00 53.78 112 ASN A N 1
ATOM 900 C CA . ASN A 1 112 ? 28.659 -29.436 -17.331 1.00 53.78 112 ASN A CA 1
ATOM 901 C C . ASN A 1 112 ? 28.820 -28.481 -18.528 1.00 53.78 112 ASN A C 1
ATOM 903 O O . ASN A 1 112 ? 29.955 -28.201 -18.923 1.00 53.78 112 ASN A O 1
ATOM 907 N N . ASN A 1 113 ? 27.714 -28.000 -19.117 1.00 54.84 113 ASN A N 1
ATOM 908 C CA . ASN A 1 113 ? 27.656 -27.185 -20.335 1.00 54.84 113 ASN A CA 1
ATOM 909 C C . ASN A 1 113 ? 28.465 -27.770 -21.512 1.00 54.84 113 ASN A C 1
ATOM 911 O O . ASN A 1 113 ? 28.989 -27.037 -22.353 1.00 54.84 113 ASN A O 1
ATOM 915 N N . ARG A 1 114 ? 28.604 -29.099 -21.563 1.00 57.56 114 ARG A N 1
ATOM 916 C CA . ARG A 1 114 ? 29.310 -29.834 -22.623 1.00 57.56 114 ARG A CA 1
ATOM 917 C C . ARG A 1 114 ? 28.355 -30.406 -23.659 1.00 57.56 114 ARG A C 1
ATOM 919 O O . ARG A 1 114 ? 28.809 -30.721 -24.755 1.00 57.56 114 ARG A O 1
ATOM 926 N N . THR A 1 115 ? 27.069 -30.513 -23.347 1.00 60.88 115 THR A N 1
ATOM 927 C CA . THR A 1 115 ? 26.055 -31.020 -24.271 1.00 60.88 115 THR A CA 1
ATOM 928 C C . THR A 1 115 ? 24.903 -30.033 -24.387 1.00 60.88 115 THR A C 1
ATOM 930 O O . THR A 1 115 ? 24.347 -29.619 -23.371 1.00 60.88 115 THR A O 1
ATOM 933 N N . ILE A 1 116 ? 24.538 -29.668 -25.618 1.00 60.72 116 ILE A N 1
ATOM 934 C CA . ILE A 1 116 ? 23.335 -28.881 -25.923 1.00 60.72 116 ILE A CA 1
ATOM 935 C C . ILE A 1 116 ? 22.384 -29.774 -26.710 1.00 60.72 116 ILE A C 1
ATOM 937 O O . ILE A 1 116 ? 22.757 -30.289 -27.765 1.00 60.72 116 ILE A O 1
ATOM 941 N N . ASN A 1 117 ? 21.166 -29.944 -26.210 1.00 54.50 117 ASN A N 1
ATOM 942 C CA . ASN A 1 117 ? 20.112 -30.688 -26.883 1.00 54.50 117 ASN A CA 1
ATOM 943 C C . ASN A 1 117 ? 19.090 -29.701 -27.440 1.00 54.50 117 ASN A C 1
ATOM 945 O O . ASN A 1 117 ? 18.579 -28.860 -26.704 1.00 54.50 117 ASN A O 1
ATOM 949 N N . ILE A 1 118 ? 18.784 -29.816 -28.727 1.00 58.66 118 ILE A N 1
ATOM 950 C CA . ILE A 1 118 ? 17.701 -29.085 -29.378 1.00 58.66 118 ILE A CA 1
ATOM 951 C C . ILE A 1 118 ? 16.685 -30.119 -29.845 1.00 58.66 118 ILE A C 1
ATOM 953 O O . ILE A 1 118 ? 17.028 -31.014 -30.616 1.00 58.66 118 ILE A O 1
ATOM 957 N N . MET A 1 119 ? 15.457 -30.038 -29.350 1.00 50.62 119 MET A N 1
ATOM 958 C CA . MET A 1 119 ? 14.418 -31.033 -29.605 1.00 50.62 119 MET A CA 1
ATOM 959 C C . MET A 1 119 ? 13.142 -30.359 -30.101 1.00 50.62 119 MET A C 1
ATOM 961 O O . MET A 1 119 ? 12.712 -29.342 -29.560 1.00 50.62 119 MET A O 1
ATOM 965 N N . ASN A 1 120 ? 12.523 -30.944 -31.119 1.00 55.97 120 ASN A N 1
ATOM 966 C CA . ASN A 1 120 ? 11.106 -30.751 -31.416 1.00 55.97 120 ASN A CA 1
ATOM 967 C C . ASN A 1 120 ? 10.403 -32.117 -31.400 1.00 55.97 120 ASN A C 1
ATOM 969 O O . ASN A 1 120 ? 11.059 -33.139 -31.201 1.00 55.97 120 ASN A O 1
ATOM 973 N N . ASP A 1 121 ? 9.089 -32.145 -31.620 1.00 46.66 121 ASP A N 1
ATOM 974 C CA . ASP A 1 121 ? 8.268 -33.355 -31.448 1.00 46.66 121 ASP A CA 1
ATOM 975 C C . ASP A 1 121 ? 8.647 -34.520 -32.392 1.00 46.66 121 ASP A C 1
ATOM 977 O O . ASP A 1 121 ? 8.121 -35.621 -32.254 1.00 46.66 121 ASP A O 1
ATOM 981 N N . SER A 1 122 ? 9.554 -34.312 -33.358 1.00 46.09 122 SER A N 1
ATOM 982 C CA . SER A 1 122 ? 9.961 -35.331 -34.342 1.00 46.09 122 SER A CA 1
ATOM 983 C C . SER A 1 122 ? 11.472 -35.412 -34.599 1.00 46.09 122 SER A C 1
ATOM 985 O O . SER A 1 122 ? 11.913 -36.301 -35.321 1.00 46.09 122 SER A O 1
ATOM 987 N N . ASN A 1 123 ? 12.284 -34.498 -34.057 1.00 51.38 123 ASN A N 1
ATOM 988 C CA . ASN A 1 123 ? 13.715 -34.404 -34.343 1.00 51.38 123 ASN A CA 1
ATOM 989 C C . ASN A 1 123 ? 14.516 -34.002 -33.101 1.00 51.38 123 ASN A C 1
ATOM 991 O O . ASN A 1 123 ? 14.156 -33.075 -32.377 1.00 51.38 123 ASN A O 1
ATOM 995 N N . SER A 1 124 ? 15.671 -34.643 -32.921 1.00 55.62 124 SER A N 1
ATOM 996 C CA . SER A 1 124 ? 16.677 -34.277 -31.924 1.00 55.62 124 SER A CA 1
ATOM 997 C C . SER A 1 124 ? 17.992 -33.873 -32.592 1.00 55.62 124 SER A C 1
ATOM 999 O O . SER A 1 124 ? 18.524 -34.619 -33.418 1.00 55.62 124 SER A O 1
ATOM 1001 N N . LEU A 1 125 ? 18.548 -32.733 -32.192 1.00 54.25 125 LEU A N 1
ATOM 1002 C CA . LEU A 1 125 ? 19.918 -32.316 -32.476 1.00 54.25 125 LEU A CA 1
ATOM 1003 C C . LEU A 1 125 ? 20.708 -32.306 -31.167 1.00 54.25 125 LEU A C 1
ATOM 1005 O O . LEU A 1 125 ? 20.326 -31.635 -30.211 1.00 54.25 125 LEU A O 1
ATOM 1009 N N . VAL A 1 126 ? 21.821 -33.032 -31.123 1.00 65.62 126 VAL A N 1
ATOM 1010 C CA . VAL A 1 126 ? 22.686 -33.107 -29.939 1.00 65.62 126 VAL A CA 1
ATOM 1011 C C . VAL A 1 126 ? 24.070 -32.588 -30.292 1.00 65.62 126 VAL A C 1
ATOM 1013 O O . VAL A 1 126 ? 24.792 -33.236 -31.047 1.00 65.62 126 VAL A O 1
ATOM 1016 N N . PHE A 1 127 ? 24.462 -31.451 -29.720 1.00 61.41 127 PHE A N 1
ATOM 1017 C CA . PHE A 1 127 ? 25.822 -30.921 -29.808 1.00 61.41 127 PHE A CA 1
ATOM 1018 C C . PHE A 1 127 ? 26.639 -31.396 -28.611 1.00 61.41 127 PHE A C 1
ATOM 1020 O O . PHE A 1 127 ? 26.253 -31.134 -27.476 1.00 61.41 127 PHE A O 1
ATOM 1027 N N . LYS A 1 128 ? 27.780 -32.049 -28.845 1.00 69.31 128 LYS A N 1
ATOM 1028 C CA . LYS A 1 128 ? 28.730 -32.471 -27.805 1.00 69.31 128 LYS A CA 1
ATOM 1029 C C . LYS A 1 128 ? 30.069 -31.771 -27.969 1.00 69.31 128 LYS A C 1
ATOM 1031 O O . LYS A 1 128 ? 30.734 -31.931 -28.986 1.00 69.31 128 LYS A O 1
ATOM 1036 N N . LEU A 1 129 ? 30.476 -31.038 -26.942 1.00 65.25 129 LEU A N 1
ATOM 1037 C CA . LEU A 1 129 ? 31.739 -30.320 -26.847 1.00 65.25 129 LEU A CA 1
ATOM 1038 C C . LEU A 1 129 ? 32.842 -31.232 -26.293 1.00 65.25 129 LEU A C 1
ATOM 1040 O O . LEU A 1 129 ? 32.770 -31.693 -25.152 1.00 65.25 129 LEU A O 1
ATOM 1044 N N . ASN A 1 130 ? 33.914 -31.423 -27.061 1.00 67.94 130 ASN A N 1
ATOM 1045 C CA . ASN A 1 130 ? 35.137 -32.084 -26.617 1.00 67.94 130 ASN A CA 1
ATOM 1046 C C . ASN A 1 130 ? 36.312 -31.098 -26.656 1.00 67.94 130 ASN A C 1
ATOM 1048 O O . ASN A 1 130 ? 36.986 -30.943 -27.677 1.00 67.94 130 ASN A O 1
ATOM 1052 N N . LYS A 1 131 ? 36.562 -30.434 -25.519 1.00 61.94 131 LYS A N 1
ATOM 1053 C CA . LYS A 1 131 ? 37.627 -29.427 -25.383 1.00 61.94 131 LYS A CA 1
ATOM 1054 C C . LYS A 1 131 ? 39.027 -30.012 -25.606 1.00 61.94 131 LYS A C 1
ATOM 1056 O O . LYS A 1 131 ? 39.832 -29.388 -26.284 1.00 61.94 131 LYS A O 1
ATOM 1061 N N . THR A 1 132 ? 39.298 -31.223 -25.113 1.00 69.19 132 THR A N 1
ATOM 1062 C CA . THR A 1 132 ? 40.608 -31.888 -25.252 1.00 69.19 132 THR A CA 1
ATOM 1063 C C . THR A 1 132 ? 40.963 -32.160 -26.711 1.00 69.19 132 THR A C 1
ATOM 1065 O O . THR A 1 132 ? 42.115 -32.022 -27.103 1.00 69.19 132 THR A O 1
ATOM 1068 N N . LYS A 1 133 ? 39.969 -32.515 -27.531 1.00 65.31 133 LYS A N 1
ATOM 1069 C CA . LYS A 1 133 ? 40.151 -32.765 -28.967 1.00 65.31 133 LYS A CA 1
ATOM 1070 C C . LYS A 1 133 ? 39.885 -31.537 -29.845 1.00 65.31 133 LYS A C 1
ATOM 1072 O O . LYS A 1 133 ? 39.928 -31.679 -31.060 1.00 65.31 133 LYS A O 1
ATOM 1077 N N . LYS A 1 134 ? 39.575 -30.372 -29.254 1.00 66.69 134 LYS A N 1
ATOM 1078 C CA . LYS A 1 134 ? 39.138 -29.151 -29.955 1.00 66.69 134 LYS A CA 1
ATOM 1079 C C . LYS A 1 134 ? 38.042 -29.415 -31.005 1.00 66.69 134 LYS A C 1
ATOM 1081 O O . LYS A 1 134 ? 38.127 -28.944 -32.135 1.00 66.69 134 LYS A O 1
ATOM 1086 N N . LYS A 1 135 ? 37.008 -30.183 -30.644 1.00 68.06 135 LYS A N 1
ATOM 1087 C CA . LYS A 1 135 ? 35.921 -30.564 -31.564 1.00 68.06 135 LYS A CA 1
ATOM 1088 C C . LYS A 1 135 ? 34.532 -30.446 -30.939 1.00 68.06 135 LYS A C 1
ATOM 1090 O O . LYS A 1 135 ? 34.364 -30.696 -29.745 1.00 68.06 135 LYS A O 1
ATOM 1095 N N . VAL A 1 136 ? 33.533 -30.135 -31.762 1.00 65.62 136 VAL A N 1
ATOM 1096 C CA . VAL A 1 136 ? 32.101 -30.272 -31.457 1.00 65.62 136 VAL A CA 1
ATOM 1097 C C . VAL A 1 136 ? 31.499 -31.306 -32.391 1.00 65.62 136 VAL A C 1
ATOM 1099 O O . VAL A 1 136 ? 31.735 -31.272 -33.592 1.00 65.62 136 VAL A O 1
ATOM 1102 N N . THR A 1 137 ? 30.713 -32.227 -31.852 1.00 63.31 137 THR A N 1
ATOM 1103 C CA . THR A 1 137 ? 29.987 -33.220 -32.647 1.00 63.31 137 THR A CA 1
ATOM 1104 C C . THR A 1 137 ? 28.499 -32.917 -32.604 1.00 63.31 137 THR A C 1
ATOM 1106 O O . THR A 1 137 ? 27.930 -32.865 -31.517 1.00 63.31 137 THR A O 1
ATOM 1109 N N . LEU A 1 138 ? 27.868 -32.736 -33.761 1.00 62.88 138 LEU A N 1
ATOM 1110 C CA . LEU A 1 138 ? 26.416 -32.649 -33.903 1.00 62.88 138 LEU A CA 1
ATOM 1111 C C . LEU A 1 138 ? 25.880 -34.013 -34.318 1.00 62.88 138 LEU A C 1
ATOM 1113 O O . LEU A 1 138 ? 26.294 -34.546 -35.345 1.00 62.88 138 LEU A O 1
ATOM 1117 N N . LYS A 1 139 ? 24.937 -34.559 -33.558 1.00 64.25 139 LYS A N 1
ATOM 1118 C CA . LYS A 1 139 ? 24.163 -35.735 -33.963 1.00 64.25 139 LYS A CA 1
ATOM 1119 C C . LYS A 1 139 ? 22.739 -35.333 -34.303 1.00 64.25 139 LYS A C 1
ATOM 1121 O O . LYS A 1 139 ? 22.089 -34.684 -33.487 1.00 64.25 139 LYS A O 1
ATOM 1126 N N . THR A 1 140 ? 22.278 -35.718 -35.485 1.00 58.81 140 THR A N 1
ATOM 1127 C CA . THR A 1 140 ? 20.897 -35.531 -35.943 1.00 58.81 140 THR A CA 1
ATOM 1128 C C . THR A 1 140 ? 20.022 -36.733 -35.578 1.00 58.81 140 THR A C 1
ATOM 1130 O O . THR A 1 140 ? 20.520 -37.787 -35.175 1.00 58.81 140 THR A O 1
ATOM 1133 N N . ALA A 1 141 ? 18.704 -36.573 -35.718 1.00 55.94 141 ALA A N 1
ATOM 1134 C CA . ALA A 1 141 ? 17.701 -37.591 -35.398 1.00 55.94 141 ALA A CA 1
ATOM 1135 C C . ALA A 1 141 ? 17.858 -38.887 -36.222 1.00 55.94 141 ALA A C 1
ATOM 1137 O O . ALA A 1 141 ? 17.572 -39.967 -35.723 1.00 55.94 141 ALA A O 1
ATOM 1138 N N . ASP A 1 142 ? 18.385 -38.791 -37.447 1.00 63.16 142 ASP A N 1
ATOM 1139 C CA . ASP A 1 142 ? 18.698 -39.916 -38.345 1.00 63.16 142 ASP A CA 1
ATOM 1140 C C . ASP A 1 142 ? 20.086 -40.543 -38.083 1.00 63.16 142 ASP A C 1
ATOM 1142 O O . ASP A 1 142 ? 20.642 -41.229 -38.938 1.00 63.16 142 ASP A O 1
ATOM 1146 N N . HIS A 1 143 ? 20.671 -40.285 -36.909 1.00 60.56 143 HIS A N 1
ATOM 1147 C CA . HIS A 1 143 ? 21.992 -40.748 -36.471 1.00 60.56 143 HIS A CA 1
ATOM 1148 C C . HIS A 1 143 ? 23.194 -40.270 -37.305 1.00 60.56 143 HIS A C 1
ATOM 1150 O O . HIS A 1 143 ? 24.324 -40.694 -37.030 1.00 60.56 143 HIS A O 1
ATOM 1156 N N . LYS A 1 144 ? 23.019 -39.341 -38.255 1.00 58.25 144 LYS A N 1
ATOM 1157 C CA . LYS A 1 144 ? 24.168 -38.708 -38.919 1.00 58.25 144 LYS A CA 1
ATOM 1158 C C . LYS A 1 144 ? 24.950 -37.865 -37.917 1.00 58.25 144 LYS A C 1
ATOM 1160 O O . LYS A 1 144 ? 24.395 -37.193 -37.047 1.00 58.25 144 LYS A O 1
ATOM 1165 N N . THR A 1 145 ? 26.270 -37.945 -38.022 1.00 59.25 145 THR A N 1
ATOM 1166 C CA . THR A 1 145 ? 27.196 -37.250 -37.131 1.00 59.25 145 THR A CA 1
ATOM 1167 C C . THR A 1 145 ? 28.019 -36.273 -37.956 1.00 59.25 145 THR A C 1
ATOM 1169 O O . THR A 1 145 ? 28.712 -36.686 -38.880 1.00 59.25 145 THR A O 1
ATOM 1172 N N . TYR A 1 146 ? 27.943 -34.991 -37.615 1.00 57.31 146 TYR A N 1
ATOM 1173 C CA . TYR A 1 146 ? 28.738 -33.930 -38.225 1.00 57.31 146 TYR A CA 1
ATOM 1174 C C . TYR A 1 146 ? 29.792 -33.469 -37.220 1.00 57.31 146 TYR A C 1
ATOM 1176 O O . TYR A 1 146 ? 29.472 -33.199 -36.057 1.00 57.31 146 TYR A O 1
ATOM 1184 N N . GLU A 1 147 ? 31.047 -33.392 -37.651 1.00 55.56 147 GLU A N 1
ATOM 1185 C CA . GLU A 1 147 ? 32.145 -32.891 -36.828 1.00 55.56 147 GLU A CA 1
ATOM 1186 C C . GLU A 1 147 ? 32.462 -31.436 -37.174 1.00 55.56 147 GLU A C 1
ATOM 1188 O O . GLU A 1 147 ? 32.478 -31.036 -38.336 1.00 55.56 147 GLU A O 1
ATOM 1193 N N . TYR A 1 148 ? 32.734 -30.650 -36.139 1.00 60.56 148 TYR A N 1
ATOM 1194 C CA . TYR A 1 148 ? 33.123 -29.253 -36.232 1.00 60.56 148 TYR A CA 1
ATOM 1195 C C . TYR A 1 148 ? 34.380 -29.029 -35.391 1.00 60.56 148 TYR A C 1
ATOM 1197 O O . TYR A 1 148 ? 34.551 -29.661 -34.344 1.00 60.56 148 TYR A O 1
ATOM 1205 N N . LEU A 1 149 ? 35.254 -28.123 -35.822 1.00 61.56 149 LEU A N 1
ATOM 1206 C CA . LEU A 1 149 ? 36.466 -27.744 -35.093 1.00 61.56 149 LEU A CA 1
ATOM 1207 C C . LEU A 1 149 ? 36.194 -26.572 -34.145 1.00 61.56 149 LEU A C 1
ATOM 1209 O O . LEU A 1 149 ? 35.352 -25.721 -34.426 1.00 61.56 149 LEU A O 1
ATOM 1213 N N . LEU A 1 150 ? 36.916 -26.549 -33.026 1.00 57.62 150 LEU A N 1
ATOM 1214 C CA . LEU A 1 150 ? 36.900 -25.480 -32.033 1.00 57.62 150 LEU A CA 1
ATOM 1215 C C . LEU A 1 150 ? 38.186 -24.668 -32.103 1.00 57.62 150 LEU A C 1
ATOM 1217 O O . LEU A 1 150 ? 39.273 -25.223 -31.925 1.00 57.62 150 LEU A O 1
ATOM 1221 N N . GLU A 1 151 ? 38.047 -23.356 -32.240 1.00 57.69 151 GLU A N 1
ATOM 1222 C CA . GLU A 1 151 ? 39.154 -22.420 -32.063 1.00 57.69 151 GLU A CA 1
ATOM 1223 C C . GLU A 1 151 ? 38.798 -21.380 -31.004 1.00 57.69 151 GLU A C 1
ATOM 1225 O O . GLU A 1 151 ? 37.636 -20.995 -30.854 1.00 57.69 151 GLU A O 1
ATOM 1230 N N . GLU A 1 152 ? 39.793 -20.982 -30.221 1.00 51.47 152 GLU A N 1
ATOM 1231 C CA . GLU A 1 152 ? 39.638 -19.997 -29.160 1.00 51.47 152 GLU A CA 1
ATOM 1232 C C . GLU A 1 152 ? 40.276 -18.692 -29.627 1.00 51.47 152 GLU A C 1
ATOM 1234 O O . GLU A 1 152 ? 41.491 -18.605 -29.785 1.00 51.47 152 GLU A O 1
ATOM 1239 N N . GLU A 1 153 ? 39.438 -17.689 -29.873 1.00 57.88 153 GLU A N 1
ATOM 1240 C CA . GLU A 1 153 ? 39.839 -16.353 -30.310 1.00 57.88 153 GLU A CA 1
ATOM 1241 C C . GLU A 1 153 ? 39.280 -15.338 -29.312 1.00 57.88 153 GLU A C 1
ATOM 1243 O O . GLU A 1 153 ? 38.085 -15.353 -29.011 1.00 57.88 153 GLU A O 1
ATOM 1248 N N . ASN A 1 154 ? 40.125 -14.445 -28.788 1.00 57.03 154 ASN A N 1
ATOM 1249 C CA . ASN A 1 154 ? 39.717 -13.384 -27.855 1.00 57.03 154 ASN A CA 1
ATOM 1250 C C . ASN A 1 154 ? 38.871 -13.895 -26.661 1.00 57.03 154 ASN A C 1
ATOM 1252 O O . ASN A 1 154 ? 37.834 -13.316 -26.335 1.00 57.03 154 ASN A O 1
ATOM 1256 N N . ASN A 1 155 ? 39.281 -15.003 -26.024 1.00 48.94 155 ASN A N 1
ATOM 1257 C CA . ASN A 1 155 ? 38.550 -15.676 -24.932 1.00 48.94 155 ASN A CA 1
ATOM 1258 C C . ASN A 1 155 ? 37.119 -16.146 -25.289 1.00 48.94 155 ASN A C 1
ATOM 1260 O O . ASN A 1 155 ? 36.280 -16.337 -24.405 1.00 48.94 155 ASN A O 1
ATOM 1264 N N . ARG A 1 156 ? 36.811 -16.357 -26.577 1.00 41.84 156 ARG A N 1
ATOM 1265 C CA . ARG A 1 156 ? 35.538 -16.927 -27.045 1.00 41.84 156 ARG A CA 1
ATOM 1266 C C . ARG A 1 156 ? 35.790 -18.141 -27.944 1.00 41.84 156 ARG A C 1
ATOM 1268 O O . ARG A 1 156 ? 36.643 -18.115 -28.824 1.00 41.84 156 ARG A O 1
ATOM 1275 N N . LEU A 1 157 ? 35.025 -19.213 -27.727 1.00 48.81 157 LEU A N 1
ATOM 1276 C CA . LEU A 1 157 ? 35.080 -20.438 -28.534 1.00 48.81 157 LEU A CA 1
ATOM 1277 C C . LEU A 1 157 ? 34.223 -20.290 -29.800 1.00 48.81 157 LEU A C 1
ATOM 1279 O O . LEU A 1 157 ? 33.008 -20.110 -29.696 1.00 48.81 157 LEU A O 1
ATOM 1283 N N . LYS A 1 158 ? 34.841 -20.412 -30.979 1.00 52.56 158 LYS A N 1
ATOM 1284 C CA . LYS A 1 158 ? 34.172 -20.447 -32.290 1.00 52.56 158 LYS A CA 1
ATOM 1285 C C . LYS A 1 158 ? 34.120 -21.876 -32.845 1.00 52.56 158 LYS A C 1
ATOM 1287 O O . LYS A 1 158 ? 35.036 -22.665 -32.622 1.00 52.56 158 LYS A O 1
ATOM 1292 N N . ILE A 1 159 ? 33.027 -22.211 -33.539 1.00 46.22 159 ILE A N 1
ATOM 1293 C CA . ILE A 1 159 ? 32.748 -23.544 -34.102 1.00 46.22 159 ILE A CA 1
ATOM 1294 C C . ILE A 1 159 ? 32.783 -23.457 -35.633 1.00 46.22 159 ILE A C 1
ATOM 1296 O O . ILE A 1 159 ? 31.989 -22.724 -36.219 1.00 46.22 159 ILE A O 1
ATOM 1300 N N . TYR A 1 160 ? 33.652 -24.238 -36.279 1.00 49.59 160 TYR A N 1
ATOM 1301 C CA . TYR A 1 160 ? 33.823 -24.250 -37.737 1.00 49.59 160 TYR A CA 1
ATOM 1302 C C . TYR A 1 160 ? 33.427 -25.608 -38.339 1.00 49.59 160 TYR A C 1
ATOM 1304 O O . TYR A 1 160 ? 33.909 -26.647 -37.889 1.00 49.59 160 TYR A O 1
ATOM 1312 N N . LYS A 1 161 ? 32.566 -25.615 -39.368 1.00 47.91 161 LYS A N 1
ATOM 1313 C CA . LYS A 1 161 ? 32.339 -26.793 -40.236 1.00 47.91 161 LYS A CA 1
ATOM 1314 C C . LYS A 1 161 ? 33.533 -26.914 -41.187 1.00 47.91 161 LYS A C 1
ATOM 1316 O O . LYS A 1 161 ? 34.085 -25.876 -41.556 1.00 47.91 161 LYS A O 1
ATOM 1321 N N . GLU A 1 162 ? 33.934 -28.119 -41.607 1.00 50.28 162 GLU A N 1
ATOM 1322 C CA . GLU A 1 162 ? 34.943 -28.234 -42.672 1.00 50.28 162 GLU A CA 1
ATOM 1323 C C . GLU A 1 162 ? 34.500 -27.388 -43.878 1.00 50.28 162 GLU A C 1
ATOM 1325 O O . GLU A 1 162 ? 33.422 -27.587 -44.443 1.00 50.28 162 GLU A O 1
ATOM 1330 N N . LYS A 1 163 ? 35.306 -26.369 -44.219 1.00 49.84 163 LYS A N 1
ATOM 1331 C CA . LYS A 1 163 ? 34.911 -25.265 -45.114 1.00 49.84 163 LYS A CA 1
ATOM 1332 C C . LYS A 1 163 ? 34.569 -25.736 -46.542 1.00 49.84 163 LYS A C 1
ATOM 1334 O O . LYS A 1 163 ? 33.943 -24.989 -47.284 1.00 49.84 163 LYS A O 1
ATOM 1339 N N . LYS A 1 164 ? 34.935 -26.971 -46.915 1.00 52.06 164 LYS A N 1
ATOM 1340 C CA . LYS A 1 164 ? 34.714 -27.568 -48.243 1.00 52.06 164 LYS A CA 1
ATOM 1341 C C . LYS A 1 164 ? 33.282 -28.100 -48.425 1.00 52.06 164 LYS A C 1
ATOM 1343 O O . LYS A 1 164 ? 32.618 -27.713 -49.379 1.00 52.06 164 LYS A O 1
ATOM 1348 N N . ASP A 1 165 ? 32.751 -28.834 -47.446 1.00 54.78 165 ASP A N 1
ATOM 1349 C CA . ASP A 1 165 ? 31.380 -29.375 -47.488 1.00 54.78 165 ASP A CA 1
ATOM 1350 C C . ASP A 1 165 ? 30.297 -28.287 -47.373 1.00 54.78 165 ASP A C 1
ATOM 1352 O O . ASP A 1 165 ? 29.166 -28.457 -47.829 1.00 54.78 165 ASP A O 1
ATOM 1356 N N . ALA A 1 166 ? 30.614 -27.158 -46.730 1.00 51.28 166 ALA A N 1
ATOM 1357 C CA . ALA A 1 166 ? 29.707 -26.013 -46.636 1.00 51.28 166 ALA A CA 1
ATOM 1358 C C . ALA A 1 166 ? 29.528 -25.308 -47.990 1.00 51.28 166 ALA A C 1
ATOM 1360 O O . ALA A 1 166 ? 28.411 -24.929 -48.332 1.00 51.28 166 ALA A O 1
ATOM 1361 N N . ILE A 1 167 ? 30.606 -25.182 -48.770 1.00 65.31 167 ILE A N 1
ATOM 1362 C CA . ILE A 1 167 ? 30.572 -24.588 -50.111 1.00 65.31 167 ILE A CA 1
ATOM 1363 C C . ILE A 1 167 ? 29.736 -25.454 -51.053 1.00 65.31 167 ILE A C 1
ATOM 1365 O O . ILE A 1 167 ? 28.866 -24.926 -51.741 1.00 65.31 167 ILE A O 1
ATOM 1369 N N . ASP A 1 168 ? 29.953 -26.771 -51.057 1.00 70.06 168 ASP A N 1
ATOM 1370 C CA . ASP A 1 168 ? 29.228 -27.683 -51.951 1.00 70.06 168 ASP A CA 1
ATOM 1371 C C . ASP A 1 168 ? 27.729 -27.737 -51.619 1.00 70.06 168 ASP A C 1
ATOM 1373 O O . ASP A 1 168 ? 26.885 -27.711 -52.516 1.00 70.06 168 ASP A O 1
ATOM 1377 N N . PHE A 1 169 ? 27.380 -27.703 -50.329 1.00 63.06 169 PHE A N 1
ATOM 1378 C CA . PHE A 1 169 ? 25.989 -27.613 -49.884 1.00 63.06 169 PHE A CA 1
ATOM 1379 C C . PHE A 1 169 ? 25.311 -26.299 -50.306 1.00 63.06 169 PHE A C 1
ATOM 1381 O O . PHE A 1 169 ? 24.178 -26.319 -50.786 1.00 63.06 169 PHE A O 1
ATOM 1388 N N . LEU A 1 170 ? 25.991 -25.157 -50.151 1.00 58.22 170 LEU A N 1
ATOM 1389 C CA . LEU A 1 170 ? 25.447 -23.848 -50.534 1.00 58.22 170 LEU A CA 1
ATOM 1390 C C . LEU A 1 170 ? 25.304 -23.716 -52.053 1.00 58.22 170 LEU A C 1
ATOM 1392 O O . LEU A 1 170 ? 24.304 -23.181 -52.521 1.00 58.22 170 LEU A O 1
ATOM 1396 N N . LYS A 1 171 ? 26.242 -24.272 -52.827 1.00 75.56 171 LYS A N 1
ATOM 1397 C CA . LYS A 1 171 ? 26.144 -24.331 -54.292 1.00 75.56 171 LYS A CA 1
ATOM 1398 C C . LYS A 1 171 ? 24.954 -25.162 -54.766 1.00 75.56 171 LYS A C 1
ATOM 1400 O O . LYS A 1 171 ? 24.261 -24.751 -55.691 1.00 75.56 171 LYS A O 1
ATOM 1405 N N . GLU A 1 172 ? 24.685 -26.301 -54.131 1.00 71.00 172 GLU A N 1
ATOM 1406 C CA . GLU A 1 172 ? 23.503 -27.114 -54.444 1.00 71.00 172 GLU A CA 1
ATOM 1407 C C . GLU A 1 172 ? 22.198 -26.410 -54.034 1.00 71.00 172 GLU A C 1
ATOM 1409 O O . GLU A 1 172 ? 21.202 -26.505 -54.748 1.00 71.00 172 GLU A O 1
ATOM 1414 N N . ALA A 1 173 ? 22.196 -25.658 -52.928 1.00 56.91 173 ALA A N 1
ATOM 1415 C CA . ALA A 1 173 ? 21.051 -24.840 -52.527 1.00 56.91 173 ALA A CA 1
ATOM 1416 C C . ALA A 1 173 ? 20.759 -23.722 -53.545 1.00 56.91 173 ALA A C 1
ATOM 1418 O O . ALA A 1 173 ? 19.621 -23.589 -53.984 1.00 56.91 173 ALA A O 1
ATOM 1419 N N . ILE A 1 174 ? 21.791 -22.998 -53.990 1.00 76.75 174 ILE A N 1
ATOM 1420 C CA . ILE A 1 174 ? 21.693 -21.956 -55.028 1.00 76.75 174 ILE A CA 1
ATOM 1421 C C . ILE A 1 174 ? 21.227 -22.546 -56.365 1.00 76.75 174 ILE A C 1
ATOM 1423 O O . ILE A 1 174 ? 20.439 -21.938 -57.078 1.00 76.75 174 ILE A O 1
ATOM 1427 N N . LYS A 1 175 ? 21.656 -23.766 -56.709 1.00 80.50 175 LYS A N 1
ATOM 1428 C CA . LYS A 1 175 ? 21.199 -24.449 -57.929 1.00 80.50 175 LYS A CA 1
ATOM 1429 C C . LYS A 1 175 ? 19.700 -24.771 -57.904 1.00 80.50 175 LYS A C 1
ATOM 1431 O O . LYS A 1 175 ? 19.072 -24.847 -58.957 1.00 80.50 175 LYS A O 1
ATOM 1436 N N . ARG A 1 176 ? 19.140 -25.013 -56.717 1.00 69.88 176 ARG A N 1
ATOM 1437 C CA . ARG A 1 176 ? 17.708 -25.296 -56.528 1.00 69.88 176 ARG A CA 1
ATOM 1438 C C . ARG A 1 176 ? 16.878 -24.022 -56.443 1.00 69.88 176 ARG A C 1
ATOM 1440 O O . ARG A 1 176 ? 15.735 -24.029 -56.884 1.00 69.88 176 ARG A O 1
ATOM 1447 N N . GLU A 1 177 ? 17.449 -22.961 -55.888 1.00 71.88 177 GLU A N 1
ATOM 1448 C CA . GLU A 1 177 ? 16.817 -21.656 -55.745 1.00 71.88 177 GLU A CA 1
ATOM 1449 C C . GLU A 1 177 ? 17.851 -20.551 -55.997 1.00 71.88 177 GLU A C 1
ATOM 1451 O O . GLU A 1 177 ? 18.599 -20.152 -55.104 1.00 71.88 177 GLU A O 1
ATOM 1456 N N . GLU A 1 178 ? 17.883 -20.057 -57.236 1.00 76.75 178 GLU A N 1
ATOM 1457 C CA . GLU A 1 178 ? 18.897 -19.104 -57.712 1.00 76.75 178 GLU A CA 1
ATOM 1458 C C . GLU A 1 178 ? 18.833 -17.741 -57.009 1.00 76.75 178 GLU A C 1
ATOM 1460 O O . GLU A 1 178 ? 19.830 -17.039 -56.949 1.00 76.75 178 GLU A O 1
ATOM 1465 N N . ASN A 1 179 ? 17.687 -17.375 -56.429 1.00 83.69 179 ASN A N 1
ATOM 1466 C CA . ASN A 1 179 ? 17.509 -16.115 -55.700 1.00 83.69 179 ASN A CA 1
ATOM 1467 C C . ASN A 1 179 ? 17.537 -16.302 -54.174 1.00 83.69 179 ASN A C 1
ATOM 1469 O O . ASN A 1 179 ? 16.990 -15.482 -53.431 1.00 83.69 179 ASN A O 1
ATOM 1473 N N . PHE A 1 180 ? 18.153 -17.378 -53.671 1.00 78.81 180 PHE A N 1
ATOM 1474 C CA . PHE A 1 180 ? 18.206 -17.633 -52.235 1.00 78.81 180 PHE A CA 1
ATOM 1475 C C . PHE A 1 180 ? 19.236 -16.727 -51.534 1.00 78.81 180 PHE A C 1
ATOM 1477 O O . PHE A 1 180 ? 20.387 -17.107 -51.307 1.00 78.81 180 PHE A O 1
ATOM 1484 N N . LEU A 1 181 ? 18.789 -15.524 -51.151 1.00 67.25 181 LEU A N 1
ATOM 1485 C CA . LEU A 1 181 ? 19.587 -14.442 -50.549 1.00 67.25 181 LEU A CA 1
ATOM 1486 C C . LEU A 1 181 ? 20.600 -14.920 -49.493 1.00 67.25 181 LEU A C 1
ATOM 1488 O O . LEU A 1 181 ? 21.790 -14.625 -49.581 1.00 67.25 181 LEU A O 1
ATOM 1492 N N . PHE A 1 182 ? 20.147 -15.687 -48.496 1.00 64.50 182 PHE A N 1
ATOM 1493 C CA . PHE A 1 182 ? 21.015 -16.141 -47.406 1.00 64.50 182 PHE A CA 1
ATOM 1494 C C . PHE A 1 182 ? 22.069 -17.157 -47.859 1.00 64.50 182 PHE A C 1
ATOM 1496 O O . PHE A 1 182 ? 23.160 -17.175 -47.291 1.00 64.50 182 PHE A O 1
ATOM 1503 N N . ALA A 1 183 ? 21.787 -17.991 -48.866 1.00 64.31 183 ALA A N 1
ATOM 1504 C CA . ALA A 1 183 ? 22.782 -18.929 -49.380 1.00 64.31 183 ALA A CA 1
ATOM 1505 C C . ALA A 1 183 ? 23.909 -18.203 -50.121 1.00 64.31 183 ALA A C 1
ATOM 1507 O O . ALA A 1 183 ? 25.075 -18.513 -49.877 1.00 64.31 183 ALA A O 1
ATOM 1508 N N . HIS A 1 184 ? 23.573 -17.195 -50.933 1.00 72.69 184 HIS A N 1
ATOM 1509 C CA . HIS A 1 184 ? 24.557 -16.308 -51.556 1.00 72.69 184 HIS A CA 1
ATOM 1510 C C . HIS A 1 184 ? 25.390 -15.563 -50.509 1.00 72.69 184 HIS A C 1
ATOM 1512 O O . HIS A 1 184 ? 26.618 -15.575 -50.572 1.00 72.69 184 HIS A O 1
ATOM 1518 N N . TYR A 1 185 ? 24.754 -14.997 -49.479 1.00 75.56 185 TYR A N 1
ATOM 1519 C CA . TYR A 1 185 ? 25.465 -14.237 -48.449 1.00 75.56 185 TYR A CA 1
ATOM 1520 C C . TYR A 1 185 ? 26.449 -15.106 -47.663 1.00 75.56 185 TYR A C 1
ATOM 1522 O O . TYR A 1 185 ? 27.621 -14.758 -47.516 1.00 75.56 185 TYR A O 1
ATOM 1530 N N . VAL A 1 186 ? 25.995 -16.270 -47.190 1.00 65.06 186 VAL A N 1
ATOM 1531 C CA . VAL A 1 186 ? 26.839 -17.190 -46.418 1.00 65.06 186 VAL A CA 1
ATOM 1532 C C . VAL A 1 186 ? 27.968 -17.750 -47.289 1.00 65.06 186 VAL A C 1
ATOM 1534 O O . VAL A 1 186 ? 29.084 -17.920 -46.798 1.00 65.06 186 VAL A O 1
ATOM 1537 N N . LEU A 1 187 ? 27.722 -17.997 -48.579 1.00 73.00 187 LEU A N 1
ATOM 1538 C CA . LEU A 1 187 ? 28.763 -18.432 -49.508 1.00 73.00 187 LEU A CA 1
ATOM 1539 C C . LEU A 1 187 ? 29.812 -17.333 -49.735 1.00 73.00 187 LEU A C 1
ATOM 1541 O O . LEU A 1 187 ? 31.010 -17.610 -49.642 1.00 73.00 187 LEU A O 1
ATOM 1545 N N . GLY A 1 188 ? 29.379 -16.086 -49.940 1.00 79.06 188 GLY A N 1
ATOM 1546 C CA . GLY A 1 188 ? 30.264 -14.925 -50.046 1.00 79.06 188 GLY A CA 1
ATOM 1547 C C . GLY A 1 188 ? 31.101 -14.703 -48.785 1.00 79.06 188 GLY A C 1
ATOM 1548 O O . GLY A 1 188 ? 32.317 -14.516 -48.864 1.00 79.06 188 GLY A O 1
ATOM 1549 N N . PHE A 1 189 ? 30.488 -14.832 -47.607 1.00 75.31 189 PHE A N 1
ATOM 1550 C CA . PHE A 1 189 ? 31.177 -14.755 -46.318 1.00 75.31 189 PHE A CA 1
ATOM 1551 C C . PHE A 1 189 ? 32.252 -15.843 -46.177 1.00 75.31 189 PHE A C 1
ATOM 1553 O O . PHE A 1 189 ? 33.398 -15.548 -45.836 1.00 75.31 189 PHE A O 1
ATOM 1560 N N . ILE A 1 190 ? 31.927 -17.098 -46.510 1.00 69.31 190 ILE A N 1
ATOM 1561 C CA . ILE A 1 190 ? 32.898 -18.204 -46.491 1.00 69.31 190 ILE A CA 1
ATOM 1562 C C . ILE A 1 190 ? 34.049 -17.940 -47.469 1.00 69.31 190 ILE A C 1
ATOM 1564 O O . ILE A 1 190 ? 35.204 -18.219 -47.139 1.00 69.31 190 ILE A O 1
ATOM 1568 N N . TYR A 1 191 ? 33.771 -17.383 -48.650 1.00 78.19 191 TYR A N 1
ATOM 1569 C CA . TYR A 1 191 ? 34.816 -17.007 -49.600 1.00 78.19 191 TYR A CA 1
ATOM 1570 C C . TYR A 1 191 ? 35.722 -15.892 -49.076 1.00 78.19 191 TYR A C 1
ATOM 1572 O O . TYR A 1 191 ? 36.938 -15.998 -49.238 1.00 78.19 191 TYR A O 1
ATOM 1580 N N . ASN A 1 192 ? 35.185 -14.892 -48.376 1.00 75.69 192 ASN A N 1
ATOM 1581 C CA . ASN A 1 192 ? 35.988 -13.885 -47.679 1.00 75.69 192 ASN A CA 1
ATOM 1582 C C . ASN A 1 192 ? 36.907 -14.513 -46.620 1.00 75.69 192 ASN A C 1
ATOM 1584 O O . ASN A 1 192 ? 38.109 -14.249 -46.615 1.00 75.69 192 ASN A O 1
ATOM 1588 N N . GLU A 1 193 ? 36.374 -15.406 -45.782 1.00 73.81 193 GLU A N 1
ATOM 1589 C CA . GLU A 1 193 ? 37.129 -16.125 -44.741 1.00 73.81 193 GLU A CA 1
ATOM 1590 C C . GLU A 1 193 ? 38.211 -17.057 -45.308 1.00 73.81 193 GLU A C 1
ATOM 1592 O O . GLU A 1 193 ? 39.203 -17.376 -44.647 1.00 73.81 193 GLU A O 1
ATOM 1597 N N . LEU A 1 194 ? 38.017 -17.534 -46.537 1.00 76.88 194 LEU A N 1
ATOM 1598 C CA . LEU A 1 194 ? 38.994 -18.319 -47.291 1.00 76.88 194 LEU A CA 1
ATOM 1599 C C . LEU A 1 194 ? 39.939 -17.457 -48.134 1.00 76.88 194 LEU A C 1
ATOM 1601 O O . LEU A 1 194 ? 40.814 -17.999 -48.807 1.00 76.88 194 LEU A O 1
ATOM 1605 N N . LYS A 1 195 ? 39.794 -16.129 -48.077 1.00 82.62 195 LYS A N 1
ATOM 1606 C CA . LYS A 1 195 ? 40.558 -15.148 -48.859 1.00 82.62 195 LYS A CA 1
ATOM 1607 C C . LYS A 1 195 ? 40.348 -15.253 -50.376 1.00 82.62 195 LYS A C 1
ATOM 1609 O O . LYS A 1 195 ? 41.138 -14.727 -51.156 1.00 82.62 195 LYS A O 1
ATOM 1614 N N . TYR A 1 196 ? 39.258 -15.885 -50.806 1.00 86.25 196 TYR A N 1
ATOM 1615 C CA . TYR A 1 196 ? 38.793 -15.922 -52.194 1.00 86.25 196 TYR A CA 1
ATOM 1616 C C . TYR A 1 196 ? 37.918 -14.700 -52.502 1.00 86.25 196 TYR A C 1
ATOM 1618 O O . TYR A 1 196 ? 36.753 -14.813 -52.877 1.00 86.25 196 TYR A O 1
ATOM 1626 N N . TYR A 1 197 ? 38.489 -13.509 -52.335 1.00 88.50 197 TYR A N 1
ATOM 1627 C CA . TYR A 1 197 ? 37.752 -12.245 -52.384 1.00 88.50 197 TYR A CA 1
ATOM 1628 C C . TYR A 1 197 ? 36.996 -11.972 -53.701 1.00 88.50 197 TYR A C 1
ATOM 1630 O O . TYR A 1 197 ? 35.890 -11.438 -53.626 1.00 88.50 197 TYR A O 1
ATOM 1638 N N . PRO A 1 198 ? 37.503 -12.335 -54.901 1.00 93.12 198 PRO A N 1
ATOM 1639 C CA . PRO A 1 198 ? 36.736 -12.160 -56.137 1.00 93.12 198 PRO A CA 1
ATOM 1640 C C . PRO A 1 198 ? 35.426 -12.959 -56.147 1.00 93.12 198 PRO A C 1
ATOM 1642 O O . PRO A 1 198 ? 34.385 -12.408 -56.488 1.00 93.12 198 PRO A O 1
ATOM 1645 N N . ALA A 1 199 ? 35.460 -14.213 -55.685 1.00 87.69 199 ALA A N 1
ATOM 1646 C CA . ALA A 1 199 ? 34.265 -15.049 -55.569 1.00 87.69 199 ALA A CA 1
ATOM 1647 C C . ALA A 1 199 ? 33.316 -14.526 -54.478 1.00 87.69 199 ALA A C 1
ATOM 1649 O O . ALA A 1 199 ? 32.103 -14.534 -54.652 1.00 87.69 199 ALA A O 1
ATOM 1650 N N . ALA A 1 200 ? 33.859 -14.001 -53.374 1.00 87.69 200 ALA A N 1
ATOM 1651 C CA . ALA A 1 200 ? 33.054 -13.350 -52.343 1.00 87.69 200 ALA A CA 1
ATOM 1652 C C . ALA A 1 200 ? 32.283 -12.141 -52.893 1.00 87.69 200 ALA A C 1
ATOM 1654 O O . ALA A 1 200 ? 31.084 -12.006 -52.662 1.00 87.69 200 ALA A O 1
ATOM 1655 N N . LYS A 1 201 ? 32.961 -11.289 -53.673 1.00 95.88 201 LYS A N 1
ATOM 1656 C CA . LYS A 1 201 ? 32.364 -10.114 -54.316 1.00 95.88 201 LYS A CA 1
ATOM 1657 C C . LYS A 1 201 ? 31.198 -10.498 -55.234 1.00 95.88 201 LYS A C 1
ATOM 1659 O O . LYS A 1 201 ? 30.170 -9.826 -55.201 1.00 95.88 201 LYS A O 1
ATOM 1664 N N . GLU A 1 202 ? 31.350 -11.540 -56.051 1.00 94.69 202 GLU A N 1
ATOM 1665 C CA . GLU A 1 202 ? 30.280 -12.018 -56.941 1.00 94.69 202 GLU A CA 1
ATOM 1666 C C . GLU A 1 202 ? 29.037 -12.437 -56.150 1.00 94.69 202 GLU A C 1
ATOM 1668 O O . GLU A 1 202 ? 27.926 -12.012 -56.462 1.00 94.69 202 GLU A O 1
ATOM 1673 N N . GLU A 1 203 ? 29.223 -13.201 -55.075 1.00 91.56 203 GLU A N 1
ATOM 1674 C CA . GLU A 1 203 ? 28.113 -13.683 -54.254 1.00 91.56 203 GLU A CA 1
ATOM 1675 C C . GLU A 1 203 ? 27.425 -12.555 -53.462 1.00 91.56 203 GLU A C 1
ATOM 1677 O O . GLU A 1 203 ? 26.196 -12.523 -53.381 1.00 91.56 203 GLU A O 1
ATOM 1682 N N . PHE A 1 204 ? 28.167 -11.563 -52.956 1.00 92.38 204 PHE A N 1
ATOM 1683 C CA . PHE A 1 204 ? 27.550 -10.379 -52.341 1.00 92.38 204 PHE A CA 1
ATOM 1684 C C . PHE A 1 204 ? 26.840 -9.475 -53.350 1.00 92.38 204 PHE A C 1
ATOM 1686 O O . PHE A 1 204 ? 25.819 -8.881 -53.011 1.00 92.38 204 PHE A O 1
ATOM 1693 N N . THR A 1 205 ? 27.323 -9.408 -54.593 1.00 96.56 205 THR A N 1
ATOM 1694 C CA . THR A 1 205 ? 26.637 -8.665 -55.663 1.00 96.56 205 THR A CA 1
ATOM 1695 C C . THR A 1 205 ? 25.250 -9.261 -55.909 1.00 96.56 205 THR A C 1
ATOM 1697 O O . THR A 1 205 ? 24.269 -8.522 -55.905 1.00 96.56 205 THR A O 1
ATOM 1700 N N . LYS A 1 206 ? 25.142 -10.595 -55.983 1.00 94.25 206 LYS A N 1
ATOM 1701 C CA . LYS A 1 206 ? 23.844 -11.289 -56.075 1.00 94.25 206 LYS A CA 1
ATOM 1702 C C . LYS A 1 206 ? 22.945 -10.992 -54.875 1.00 94.25 206 LYS A C 1
ATOM 1704 O O . LYS A 1 206 ? 21.751 -10.772 -55.042 1.00 94.25 206 LYS A O 1
ATOM 1709 N N . CYS A 1 207 ? 23.505 -10.924 -53.664 1.00 88.69 207 CYS A N 1
ATOM 1710 C CA . CYS A 1 207 ? 22.724 -10.556 -52.479 1.00 88.69 207 CYS A CA 1
ATOM 1711 C C . CYS A 1 207 ? 22.095 -9.165 -52.606 1.00 88.69 207 CYS A C 1
ATOM 1713 O O . CYS A 1 207 ? 20.931 -8.991 -52.268 1.00 88.69 207 CYS A O 1
ATOM 1715 N N . ILE A 1 208 ? 22.857 -8.196 -53.113 1.00 93.75 208 ILE A N 1
ATOM 1716 C CA . ILE A 1 208 ? 22.412 -6.811 -53.307 1.00 93.75 208 ILE A CA 1
ATOM 1717 C C . ILE A 1 208 ? 21.391 -6.699 -54.452 1.00 93.75 208 ILE A C 1
ATOM 1719 O O . ILE A 1 208 ? 20.483 -5.869 -54.397 1.00 93.75 208 ILE A O 1
ATOM 1723 N N . GLU A 1 209 ? 21.516 -7.531 -55.488 1.00 94.56 209 GLU A N 1
ATOM 1724 C CA . GLU A 1 209 ? 20.527 -7.632 -56.567 1.00 94.56 209 GLU A CA 1
ATOM 1725 C C . GLU A 1 209 ? 19.185 -8.186 -56.065 1.00 94.56 209 GLU A C 1
ATOM 1727 O O . GLU A 1 209 ? 18.134 -7.681 -56.467 1.00 94.56 209 GLU A O 1
ATOM 1732 N N . ILE A 1 210 ? 19.221 -9.174 -55.161 1.00 88.38 210 ILE A N 1
ATOM 1733 C CA . ILE A 1 210 ? 18.032 -9.790 -54.553 1.00 88.38 210 ILE A CA 1
ATOM 1734 C C . ILE A 1 210 ? 17.394 -8.864 -53.500 1.00 88.38 210 ILE A C 1
ATOM 1736 O O . ILE A 1 210 ? 16.179 -8.667 -53.515 1.00 88.38 210 ILE A O 1
ATOM 1740 N N . ASP A 1 211 ? 18.191 -8.280 -52.599 1.00 85.88 211 ASP A N 1
ATOM 1741 C CA . ASP A 1 211 ? 17.746 -7.317 -51.586 1.00 85.88 211 ASP A CA 1
ATOM 1742 C C . ASP A 1 211 ? 18.700 -6.115 -51.499 1.00 85.88 211 ASP A C 1
ATOM 1744 O O . ASP A 1 211 ? 19.771 -6.153 -50.887 1.00 85.88 211 ASP A O 1
ATOM 1748 N N . LYS A 1 212 ? 18.245 -4.995 -52.068 1.00 90.44 212 LYS A N 1
ATOM 1749 C CA . LYS A 1 212 ? 18.979 -3.721 -52.112 1.00 90.44 212 LYS A CA 1
ATOM 1750 C C . LYS A 1 212 ? 19.181 -3.069 -50.744 1.00 90.44 212 LYS A C 1
ATOM 1752 O O . LYS A 1 212 ? 19.933 -2.104 -50.661 1.00 90.44 212 LYS A O 1
ATOM 1757 N N . ASN A 1 213 ? 18.510 -3.548 -49.697 1.00 87.69 213 ASN A N 1
ATOM 1758 C CA . ASN A 1 213 ? 18.617 -3.014 -48.340 1.00 87.69 213 ASN A CA 1
ATOM 1759 C C . ASN A 1 213 ? 19.447 -3.923 -47.419 1.00 87.69 213 ASN A C 1
ATOM 1761 O O . ASN A 1 213 ? 19.515 -3.686 -46.210 1.00 87.69 213 ASN A O 1
ATOM 1765 N N . PHE A 1 214 ? 20.078 -4.972 -47.960 1.00 83.88 214 PHE A N 1
ATOM 1766 C CA . PHE A 1 214 ? 20.785 -5.963 -47.160 1.00 83.88 214 PHE A CA 1
ATOM 1767 C C . PHE A 1 214 ? 22.171 -5.465 -46.713 1.00 83.88 214 PHE A C 1
ATOM 1769 O O . PHE A 1 214 ? 23.197 -5.682 -47.362 1.00 83.88 214 PHE A O 1
ATOM 1776 N N . ALA A 1 215 ? 22.181 -4.773 -45.570 1.00 85.69 215 ALA A N 1
ATOM 1777 C CA . ALA A 1 215 ? 23.334 -4.067 -45.007 1.00 85.69 215 ALA A CA 1
ATOM 1778 C C . ALA A 1 215 ? 24.602 -4.931 -44.872 1.00 85.69 215 ALA A C 1
ATOM 1780 O O . ALA A 1 215 ? 25.698 -4.471 -45.195 1.00 85.69 215 ALA A O 1
ATOM 1781 N N . ASP A 1 216 ? 24.452 -6.188 -44.443 1.00 85.38 216 ASP A N 1
ATOM 1782 C CA . ASP A 1 216 ? 25.571 -7.111 -44.234 1.00 85.38 216 ASP A CA 1
ATOM 1783 C C . ASP A 1 216 ? 26.299 -7.475 -45.537 1.00 85.38 216 ASP A C 1
ATOM 1785 O O . ASP A 1 216 ? 27.527 -7.560 -45.545 1.00 85.38 216 ASP A O 1
ATOM 1789 N N . ALA A 1 217 ? 25.583 -7.609 -46.660 1.00 88.69 217 ALA A N 1
ATOM 1790 C CA . ALA A 1 217 ? 26.226 -7.855 -47.950 1.00 88.69 217 ALA A CA 1
ATOM 1791 C C . ALA A 1 217 ? 27.054 -6.653 -48.413 1.00 88.69 217 ALA A C 1
ATOM 1793 O O . ALA A 1 217 ? 28.174 -6.845 -48.878 1.00 88.69 217 ALA A O 1
ATOM 1794 N N . TYR A 1 218 ? 26.559 -5.423 -48.231 1.00 93.62 218 TYR A N 1
ATOM 1795 C CA . TYR A 1 218 ? 27.348 -4.219 -48.504 1.00 93.62 218 TYR A CA 1
ATOM 1796 C C . TYR A 1 218 ? 28.601 -4.152 -47.619 1.00 93.62 218 TYR A C 1
ATOM 1798 O O . TYR A 1 218 ? 29.695 -3.894 -48.116 1.00 93.62 218 TYR A O 1
ATOM 1806 N N . PHE A 1 219 ? 28.485 -4.440 -46.320 1.00 91.69 219 PHE A N 1
ATOM 1807 C CA . PHE A 1 219 ? 29.627 -4.399 -45.405 1.00 91.69 219 PHE A CA 1
ATOM 1808 C C . PHE A 1 219 ? 30.704 -5.427 -45.775 1.00 91.69 219 PHE A C 1
ATOM 1810 O O . PHE A 1 219 ? 31.873 -5.080 -45.959 1.00 91.69 219 PHE A O 1
ATOM 1817 N N . ASP A 1 220 ? 30.319 -6.695 -45.934 1.00 90.06 220 ASP A N 1
ATOM 1818 C CA . ASP A 1 220 ? 31.268 -7.774 -46.217 1.00 90.06 220 ASP A CA 1
ATOM 1819 C C . ASP A 1 220 ? 31.816 -7.696 -47.658 1.00 90.06 220 ASP A C 1
ATOM 1821 O O . ASP A 1 220 ? 32.964 -8.082 -47.912 1.00 90.06 220 ASP A O 1
ATOM 1825 N N . MET A 1 221 ? 31.066 -7.100 -48.595 1.00 94.50 221 MET A N 1
ATOM 1826 C CA . MET A 1 221 ? 31.580 -6.709 -49.912 1.00 94.50 221 MET A CA 1
ATOM 1827 C C . MET A 1 221 ? 32.614 -5.586 -49.808 1.00 94.50 221 MET A C 1
ATOM 1829 O O . MET A 1 221 ? 33.629 -5.637 -50.503 1.00 94.50 221 MET A O 1
ATOM 1833 N N . GLY A 1 222 ? 32.418 -4.614 -48.913 1.00 93.62 222 GLY A N 1
ATOM 1834 C CA . GLY A 1 222 ? 33.419 -3.597 -48.592 1.00 93.62 222 GLY A CA 1
ATOM 1835 C C . GLY A 1 222 ? 34.733 -4.218 -48.108 1.00 93.62 222 GLY A C 1
ATOM 1836 O O . GLY A 1 222 ? 35.811 -3.874 -48.602 1.00 93.62 222 GLY A O 1
ATOM 1837 N N . VAL A 1 223 ? 34.650 -5.217 -47.221 1.00 90.50 223 VAL A N 1
ATOM 1838 C CA . VAL A 1 223 ? 35.813 -5.994 -46.753 1.00 90.50 223 VAL A CA 1
ATOM 1839 C C . VAL A 1 223 ? 36.483 -6.744 -47.911 1.00 90.50 223 VAL A C 1
ATOM 1841 O O . VAL A 1 223 ? 37.709 -6.689 -48.054 1.00 90.50 223 VAL A O 1
ATOM 1844 N N . ALA A 1 224 ? 35.701 -7.408 -48.769 1.00 91.38 224 ALA A N 1
ATOM 1845 C CA . ALA A 1 224 ? 36.211 -8.125 -49.940 1.00 91.38 224 ALA A CA 1
ATOM 1846 C C . ALA A 1 224 ? 36.961 -7.181 -50.895 1.00 91.38 224 ALA A C 1
ATOM 1848 O O . ALA A 1 224 ? 38.103 -7.444 -51.273 1.00 91.38 224 ALA A O 1
ATOM 1849 N N . LEU A 1 225 ? 36.348 -6.045 -51.243 1.00 93.69 225 LEU A N 1
ATOM 1850 C CA . LEU A 1 225 ? 36.898 -5.038 -52.154 1.00 93.69 225 LEU A CA 1
ATOM 1851 C C . LEU A 1 225 ? 38.183 -4.412 -51.618 1.00 93.69 225 LEU A C 1
ATOM 1853 O O . LEU A 1 225 ? 39.143 -4.263 -52.376 1.00 93.69 225 LEU A O 1
ATOM 1857 N N . ARG A 1 226 ? 38.242 -4.129 -50.311 1.00 91.75 226 ARG A N 1
ATOM 1858 C CA . ARG A 1 226 ? 39.463 -3.656 -49.652 1.00 91.75 226 ARG A CA 1
ATOM 1859 C C . ARG A 1 226 ? 40.602 -4.651 -49.846 1.00 91.75 226 ARG A C 1
ATOM 1861 O O . ARG A 1 226 ? 41.699 -4.256 -50.227 1.00 91.75 226 ARG A O 1
ATOM 1868 N N . ASN A 1 227 ? 40.349 -5.934 -49.595 1.00 87.56 227 ASN A N 1
ATOM 1869 C CA . ASN A 1 227 ? 41.376 -6.968 -49.706 1.00 87.56 227 ASN A CA 1
ATOM 1870 C C . ASN A 1 227 ? 41.786 -7.264 -51.163 1.00 87.56 227 ASN A C 1
ATOM 1872 O O . ASN A 1 227 ? 42.884 -7.765 -51.389 1.00 87.56 227 ASN A O 1
ATOM 1876 N N . ILE A 1 228 ? 40.948 -6.911 -52.145 1.00 90.81 228 ILE A N 1
ATOM 1877 C CA . ILE A 1 228 ? 41.286 -6.903 -53.583 1.00 90.81 228 ILE A CA 1
ATOM 1878 C C . ILE A 1 228 ? 42.109 -5.653 -53.968 1.00 90.81 228 ILE A C 1
ATOM 1880 O O . ILE A 1 228 ? 42.694 -5.604 -55.046 1.00 90.81 228 ILE A O 1
ATOM 1884 N N . GLY A 1 229 ? 42.181 -4.642 -53.095 1.00 87.31 229 GLY A N 1
ATOM 1885 C CA . GLY A 1 229 ? 42.857 -3.366 -53.348 1.00 87.31 229 GLY A CA 1
ATOM 1886 C C . GLY A 1 229 ? 41.958 -2.286 -53.963 1.00 87.31 229 GLY A C 1
ATOM 1887 O O . GLY A 1 229 ? 42.433 -1.191 -54.249 1.00 87.31 229 GLY A O 1
ATOM 1888 N N . ASN A 1 230 ? 40.657 -2.546 -54.138 1.00 91.00 230 ASN A N 1
ATOM 1889 C CA . ASN A 1 230 ? 39.688 -1.540 -54.579 1.00 91.00 230 ASN A CA 1
ATOM 1890 C C . ASN A 1 230 ? 39.165 -0.740 -53.375 1.00 91.00 230 ASN A C 1
ATOM 1892 O O . ASN A 1 230 ? 38.074 -0.991 -52.860 1.00 91.00 230 ASN A O 1
ATOM 1896 N N . LEU A 1 231 ? 39.972 0.218 -52.915 1.00 88.38 231 LEU A N 1
ATOM 1897 C CA . LEU A 1 231 ? 39.677 1.021 -51.724 1.00 88.38 231 LEU A CA 1
ATOM 1898 C C . LEU A 1 231 ? 38.477 1.961 -51.927 1.00 88.38 231 LEU A C 1
ATOM 1900 O O . LEU A 1 231 ? 37.650 2.089 -51.027 1.00 88.38 231 LEU A O 1
ATOM 1904 N N . THR A 1 232 ? 38.331 2.560 -53.114 1.00 88.75 232 THR A N 1
ATOM 1905 C CA . THR A 1 232 ? 37.193 3.437 -53.443 1.00 88.75 232 THR A CA 1
ATOM 1906 C C . THR A 1 232 ? 35.873 2.673 -53.378 1.00 88.75 232 THR A C 1
ATOM 1908 O O . THR A 1 232 ? 34.955 3.084 -52.671 1.00 88.75 232 THR A O 1
ATOM 1911 N N . GLY A 1 233 ? 35.808 1.505 -54.028 1.00 90.00 233 GLY A N 1
ATOM 1912 C CA . GLY A 1 233 ? 34.625 0.650 -53.977 1.00 90.00 233 GLY A CA 1
ATOM 1913 C C . GLY A 1 233 ? 34.345 0.113 -52.572 1.00 90.00 233 GLY A C 1
ATOM 1914 O O . GLY A 1 233 ? 33.184 -0.044 -52.200 1.00 90.00 233 GLY A O 1
ATOM 1915 N N . ALA A 1 234 ? 35.383 -0.136 -51.765 1.00 90.38 234 ALA A N 1
ATOM 1916 C CA . ALA A 1 234 ? 35.210 -0.532 -50.371 1.00 90.38 234 ALA A CA 1
ATOM 1917 C C . ALA A 1 234 ? 34.522 0.567 -49.547 1.00 90.38 234 ALA A C 1
ATOM 1919 O O . ALA A 1 234 ? 33.537 0.288 -48.869 1.00 90.38 234 ALA A O 1
ATOM 1920 N N . ILE A 1 235 ? 34.988 1.817 -49.652 1.00 89.19 235 ILE A N 1
ATOM 1921 C CA . ILE A 1 235 ? 34.404 2.966 -48.941 1.00 89.19 235 ILE A CA 1
ATOM 1922 C C . ILE A 1 235 ? 32.940 3.184 -49.339 1.00 89.19 235 ILE A C 1
ATOM 1924 O O . ILE A 1 235 ? 32.101 3.406 -48.467 1.00 89.19 235 ILE A O 1
ATOM 1928 N N . GLU A 1 236 ? 32.610 3.104 -50.630 1.00 90.94 236 GLU A N 1
ATOM 1929 C CA . GLU A 1 236 ? 31.226 3.236 -51.112 1.00 90.94 236 GLU A CA 1
ATOM 1930 C C . GLU A 1 236 ? 30.303 2.163 -50.520 1.00 90.94 236 GLU A C 1
ATOM 1932 O O . GLU A 1 236 ? 29.199 2.469 -50.066 1.00 90.94 236 GLU A O 1
ATOM 1937 N N . ASN A 1 237 ? 30.776 0.917 -50.464 1.00 92.81 237 ASN A N 1
ATOM 1938 C CA . ASN A 1 237 ? 30.026 -0.199 -49.895 1.00 92.81 237 ASN A CA 1
ATOM 1939 C C . ASN A 1 237 ? 29.883 -0.080 -48.369 1.00 92.81 237 ASN A C 1
ATOM 1941 O O . ASN A 1 237 ? 28.794 -0.300 -47.842 1.00 92.81 237 ASN A O 1
ATOM 1945 N N . PHE A 1 238 ? 30.916 0.374 -47.652 1.00 90.25 238 PHE A N 1
ATOM 1946 C CA . PHE A 1 238 ? 30.782 0.662 -46.223 1.00 90.25 238 PHE A CA 1
ATOM 1947 C C . PHE A 1 238 ? 29.795 1.804 -45.952 1.00 90.25 238 PHE A C 1
ATOM 1949 O O . PHE A 1 238 ? 28.950 1.656 -45.070 1.00 90.25 238 PHE A O 1
ATOM 1956 N N . LYS A 1 239 ? 29.814 2.888 -46.743 1.00 88.38 239 LYS A N 1
ATOM 1957 C CA . LYS A 1 239 ? 28.822 3.980 -46.649 1.00 88.38 239 LYS A CA 1
ATOM 1958 C C . LYS A 1 239 ? 27.396 3.480 -46.878 1.00 88.38 239 LYS A C 1
ATOM 1960 O O . LYS A 1 239 ? 26.494 3.849 -46.134 1.00 88.38 239 LYS A O 1
ATOM 1965 N N . LYS A 1 240 ? 27.201 2.603 -47.867 1.00 87.50 240 LYS A N 1
ATOM 1966 C CA . LYS A 1 240 ? 25.906 1.959 -48.127 1.00 87.50 240 LYS A CA 1
ATOM 1967 C C . LYS A 1 240 ? 25.461 1.066 -46.972 1.00 87.50 240 LYS A C 1
ATOM 1969 O O . LYS A 1 240 ? 24.310 1.139 -46.566 1.00 87.50 240 LYS A O 1
ATOM 1974 N N . SER A 1 241 ? 26.363 0.264 -46.404 1.00 88.25 241 SER A N 1
ATOM 1975 C CA . SER A 1 241 ? 26.042 -0.569 -45.238 1.00 88.25 241 SER A CA 1
ATOM 1976 C C . SER A 1 241 ? 25.659 0.269 -44.013 1.00 88.25 241 SER A C 1
ATOM 1978 O O . SER A 1 241 ? 24.697 -0.062 -43.323 1.00 88.25 241 SER A O 1
ATOM 1980 N N . LEU A 1 242 ? 26.347 1.396 -43.794 1.00 84.31 242 LEU A N 1
ATOM 1981 C CA . LEU A 1 242 ? 26.081 2.334 -42.705 1.00 84.31 242 LEU A CA 1
ATOM 1982 C C . LEU A 1 242 ? 24.658 2.915 -42.782 1.00 84.31 242 LEU A C 1
ATOM 1984 O O . LEU A 1 242 ? 23.931 2.822 -41.798 1.00 84.31 242 LEU A O 1
ATOM 1988 N N . GLU A 1 243 ? 24.224 3.376 -43.963 1.00 83.00 243 GLU A N 1
ATOM 1989 C CA . GLU A 1 243 ? 22.865 3.899 -44.227 1.00 83.00 243 GLU A CA 1
ATOM 1990 C C . GLU A 1 243 ? 21.743 2.943 -43.757 1.00 83.00 243 GLU A C 1
ATOM 1992 O O . GLU A 1 243 ? 20.656 3.369 -43.350 1.00 83.00 243 GLU A O 1
ATOM 1997 N N . PHE A 1 244 ? 22.000 1.631 -43.799 1.00 78.31 244 PHE A N 1
ATOM 1998 C CA . PHE A 1 244 ? 21.043 0.596 -43.406 1.00 78.31 244 PHE A CA 1
ATOM 1999 C C . PHE A 1 244 ? 21.243 0.088 -41.966 1.00 78.31 244 PHE A C 1
ATOM 2001 O O . PHE A 1 244 ? 20.260 -0.232 -41.284 1.00 78.31 244 PHE A O 1
ATOM 2008 N N . TYR A 1 245 ? 22.480 0.035 -41.462 1.00 75.19 245 TYR A N 1
ATOM 2009 C CA . TYR A 1 245 ? 22.765 -0.368 -40.081 1.00 75.19 245 TYR A CA 1
ATOM 2010 C C . TYR A 1 245 ? 22.312 0.653 -39.043 1.00 75.19 245 TYR A C 1
ATOM 2012 O O . TYR A 1 245 ? 21.868 0.245 -37.971 1.00 75.19 245 TYR A O 1
ATOM 2020 N N . GLU A 1 246 ? 22.343 1.950 -39.355 1.00 63.09 246 GLU A N 1
ATOM 2021 C CA . GLU A 1 246 ? 21.849 3.020 -38.472 1.00 63.09 246 GLU A CA 1
ATOM 2022 C C . GLU A 1 246 ? 20.395 2.797 -38.012 1.00 63.09 246 GLU A C 1
ATOM 2024 O O . GLU A 1 246 ? 19.994 3.250 -36.943 1.00 63.09 246 GLU A O 1
ATOM 2029 N N . LYS A 1 247 ? 19.624 2.009 -38.773 1.00 57.50 247 LYS A N 1
ATOM 2030 C CA . LYS A 1 247 ? 18.217 1.681 -38.500 1.00 57.50 247 LYS A CA 1
ATOM 2031 C C . LYS A 1 247 ? 18.010 0.338 -37.790 1.00 57.50 247 LYS A C 1
ATOM 2033 O O . LYS A 1 247 ? 16.893 0.049 -37.364 1.00 57.50 247 LYS A O 1
ATOM 2038 N N . THR A 1 248 ? 19.032 -0.520 -37.714 1.00 59.16 248 THR A N 1
ATOM 2039 C CA . THR A 1 248 ? 18.851 -1.945 -37.362 1.00 59.16 248 THR A CA 1
ATOM 2040 C C . THR A 1 248 ? 19.945 -2.559 -36.480 1.00 59.16 248 THR A C 1
ATOM 2042 O O . THR A 1 248 ? 19.651 -3.520 -35.766 1.00 59.16 248 THR A O 1
ATOM 2045 N N . ASN A 1 249 ? 21.187 -2.050 -36.493 1.00 70.81 249 ASN A N 1
ATOM 2046 C CA . ASN A 1 249 ? 22.320 -2.631 -35.760 1.00 70.81 249 ASN A CA 1
ATOM 2047 C C . ASN A 1 249 ? 23.477 -1.632 -35.515 1.00 70.81 249 ASN A C 1
ATOM 2049 O O . ASN A 1 249 ? 24.407 -1.519 -36.316 1.00 70.81 249 ASN A O 1
ATOM 2053 N N . TYR A 1 250 ? 23.472 -0.968 -34.352 1.00 65.75 250 TYR A N 1
ATOM 2054 C CA . TYR A 1 250 ? 24.465 0.056 -33.990 1.00 65.75 250 TYR A CA 1
ATOM 2055 C C . TYR A 1 250 ? 25.916 -0.450 -33.930 1.00 65.75 250 TYR A C 1
ATOM 2057 O O . TYR A 1 250 ? 26.830 0.291 -34.275 1.00 65.75 250 TYR A O 1
ATOM 2065 N N . SER A 1 251 ? 26.157 -1.710 -33.546 1.00 68.50 251 SER A N 1
ATOM 2066 C CA . SER A 1 251 ? 27.525 -2.255 -33.480 1.00 68.50 251 SER A CA 1
ATOM 2067 C C . SER A 1 251 ? 28.165 -2.337 -34.865 1.00 68.50 251 SER A C 1
ATOM 2069 O O . SER A 1 251 ? 29.322 -1.973 -35.036 1.00 68.50 251 SER A O 1
ATOM 2071 N N . ARG A 1 252 ? 27.403 -2.787 -35.866 1.00 74.31 252 ARG A N 1
ATOM 2072 C CA . ARG A 1 252 ? 27.881 -2.883 -37.249 1.00 74.31 252 ARG A CA 1
ATOM 2073 C C . ARG A 1 252 ? 28.009 -1.510 -37.915 1.00 74.31 252 ARG A C 1
ATOM 2075 O O . ARG A 1 252 ? 28.888 -1.328 -38.751 1.00 74.31 252 ARG A O 1
ATOM 2082 N N . ALA A 1 253 ? 27.187 -0.538 -37.512 1.00 74.06 253 ALA A N 1
ATOM 2083 C CA . ALA A 1 253 ? 27.345 0.858 -37.923 1.00 74.06 253 ALA A CA 1
ATOM 2084 C C . ALA A 1 253 ? 28.692 1.442 -37.450 1.00 74.06 253 ALA A C 1
ATOM 2086 O O . ALA A 1 253 ? 29.395 2.071 -38.242 1.00 74.06 253 ALA A O 1
ATOM 2087 N N . ILE A 1 254 ? 29.097 1.168 -36.199 1.00 71.50 254 ILE A N 1
ATOM 2088 C CA . ILE A 1 254 ? 30.418 1.562 -35.671 1.00 71.50 254 ILE A CA 1
ATOM 2089 C C . ILE A 1 254 ? 31.536 0.949 -36.523 1.00 71.50 254 ILE A C 1
ATOM 2091 O O . ILE A 1 254 ? 32.429 1.673 -36.966 1.00 71.50 254 ILE A O 1
ATOM 2095 N N . ASP A 1 255 ? 31.462 -0.354 -36.806 1.00 77.44 255 ASP A N 1
ATOM 2096 C CA . ASP A 1 255 ? 32.470 -1.049 -37.614 1.00 77.44 255 ASP A CA 1
ATOM 2097 C C . ASP A 1 255 ? 32.555 -0.476 -39.040 1.00 77.44 255 ASP A C 1
ATOM 2099 O O . ASP A 1 255 ? 33.648 -0.261 -39.567 1.00 77.44 255 ASP A O 1
ATOM 2103 N N . ALA A 1 256 ? 31.410 -0.196 -39.676 1.00 82.75 256 ALA A N 1
ATOM 2104 C CA . ALA A 1 256 ? 31.350 0.342 -41.037 1.00 82.75 256 ALA A CA 1
ATOM 2105 C C . ALA A 1 256 ? 31.973 1.738 -41.106 1.00 82.75 256 ALA A C 1
ATOM 2107 O O . ALA A 1 256 ? 32.787 2.023 -41.987 1.00 82.75 256 ALA A O 1
ATOM 2108 N N . ASN A 1 257 ? 31.638 2.590 -40.138 1.00 81.44 257 ASN A N 1
ATOM 2109 C CA . ASN A 1 257 ? 32.189 3.932 -40.033 1.00 81.44 257 ASN A CA 1
ATOM 2110 C C . ASN A 1 257 ? 33.698 3.909 -39.739 1.00 81.44 257 ASN A C 1
ATOM 2112 O O . ASN A 1 257 ? 34.461 4.648 -40.362 1.00 81.44 257 ASN A O 1
ATOM 2116 N N . TRP A 1 258 ? 34.159 2.996 -38.877 1.00 82.25 258 TRP A N 1
ATOM 2117 C CA . TRP A 1 258 ? 35.588 2.794 -38.643 1.00 82.25 258 TRP A CA 1
ATOM 2118 C C . TRP A 1 258 ? 36.329 2.443 -39.940 1.00 82.25 258 TRP A C 1
ATOM 2120 O O . TRP A 1 258 ? 37.365 3.041 -40.238 1.00 82.25 258 TRP A O 1
ATOM 2130 N N . TRP A 1 259 ? 35.784 1.537 -40.757 1.00 82.38 259 TRP A N 1
ATOM 2131 C CA . TRP A 1 259 ? 36.378 1.196 -42.051 1.00 82.38 259 TRP A CA 1
ATOM 2132 C C . TRP A 1 259 ? 36.413 2.383 -43.022 1.00 82.38 259 TRP A C 1
ATOM 2134 O O . TRP A 1 259 ? 37.441 2.599 -43.662 1.00 82.38 259 TRP A O 1
ATOM 2144 N N . ILE A 1 260 ? 35.351 3.192 -43.102 1.00 83.12 260 ILE A N 1
ATOM 2145 C CA . ILE A 1 260 ? 35.314 4.400 -43.952 1.00 83.12 260 ILE A CA 1
ATOM 2146 C C . ILE A 1 260 ? 36.461 5.355 -43.598 1.00 83.12 260 ILE A C 1
ATOM 2148 O O . ILE A 1 260 ? 37.137 5.857 -44.496 1.00 83.12 260 ILE A O 1
ATOM 2152 N N . GLN A 1 261 ? 36.707 5.569 -42.303 1.00 75.50 261 GLN A N 1
ATOM 2153 C CA . GLN A 1 261 ? 37.724 6.503 -41.810 1.00 75.50 261 GLN A CA 1
ATOM 2154 C C . GLN A 1 261 ? 39.163 5.978 -41.941 1.00 75.50 261 GLN A C 1
ATOM 2156 O O . GLN A 1 261 ? 40.095 6.771 -42.035 1.00 75.50 261 GLN A O 1
ATOM 2161 N N . ASN A 1 262 ? 39.365 4.655 -41.939 1.00 76.44 262 ASN A N 1
ATOM 2162 C CA . ASN A 1 262 ? 40.702 4.044 -41.894 1.00 76.44 262 ASN A CA 1
ATOM 2163 C C . ASN A 1 262 ? 41.178 3.457 -43.239 1.00 76.44 262 ASN A C 1
ATOM 2165 O O . ASN A 1 262 ? 42.323 3.013 -43.336 1.00 76.44 262 ASN A O 1
ATOM 2169 N N . ILE A 1 263 ? 40.326 3.429 -44.273 1.00 75.88 263 ILE A N 1
ATOM 2170 C CA . ILE A 1 263 ? 40.671 2.917 -45.614 1.00 75.88 263 ILE A CA 1
ATOM 2171 C C . ILE A 1 263 ? 41.215 4.014 -46.546 1.00 75.88 263 ILE A C 1
ATOM 2173 O O . ILE A 1 263 ? 42.073 3.721 -47.380 1.00 75.88 263 ILE A O 1
ATOM 2177 N N . GLY A 1 264 ? 40.746 5.258 -46.416 1.00 62.31 264 GLY A N 1
ATOM 2178 C CA . GLY A 1 264 ? 41.275 6.418 -47.141 1.00 62.31 264 GLY A CA 1
ATOM 2179 C C . GLY A 1 264 ? 42.348 7.116 -46.309 1.00 62.31 264 GLY A C 1
ATOM 2180 O O . GLY A 1 264 ? 42.151 7.322 -45.117 1.00 62.31 264 GLY A O 1
ATOM 2181 N N . GLY A 1 265 ? 43.502 7.437 -46.900 1.00 57.16 265 GLY A N 1
ATOM 2182 C CA . GLY A 1 265 ? 44.576 8.154 -46.203 1.00 57.16 265 GLY A CA 1
ATOM 2183 C C . GLY A 1 265 ? 44.067 9.415 -45.492 1.00 57.16 265 GLY A C 1
ATOM 2184 O O . GLY A 1 265 ? 43.163 10.080 -45.986 1.00 57.16 265 GLY A O 1
ATOM 2185 N N . LYS A 1 266 ? 44.639 9.704 -44.316 1.00 53.72 266 LYS A N 1
ATOM 2186 C CA . LYS A 1 266 ? 44.246 10.804 -43.423 1.00 53.72 266 LYS A CA 1
ATOM 2187 C C . LYS A 1 266 ? 44.228 12.155 -44.148 1.00 53.72 266 LYS A C 1
ATOM 2189 O O . LYS A 1 266 ? 45.287 12.759 -44.307 1.00 53.72 266 LYS A O 1
ATOM 2194 N N . ASP A 1 267 ? 43.043 12.660 -44.461 1.00 47.84 267 ASP A N 1
ATOM 2195 C CA . ASP A 1 267 ? 42.844 14.096 -44.630 1.00 47.84 267 ASP A CA 1
ATOM 2196 C C . ASP A 1 267 ? 42.537 14.707 -43.255 1.00 47.84 267 ASP A C 1
ATOM 2198 O O . ASP A 1 267 ? 41.661 14.251 -42.519 1.00 47.84 267 ASP A O 1
ATOM 2202 N N . ASN A 1 268 ? 43.352 15.695 -42.880 1.00 46.75 268 ASN A N 1
ATOM 2203 C CA . ASN A 1 268 ? 43.343 16.404 -41.599 1.00 46.75 268 ASN A CA 1
ATOM 2204 C C . ASN A 1 268 ? 42.134 17.350 -41.470 1.00 46.75 268 ASN A C 1
ATOM 2206 O O . ASN A 1 268 ? 42.302 18.566 -41.383 1.00 46.75 268 ASN A O 1
ATOM 2210 N N . GLU A 1 269 ? 40.925 16.810 -41.404 1.00 52.12 269 GLU A N 1
ATOM 2211 C CA . GLU A 1 269 ? 39.800 17.501 -40.770 1.00 52.12 269 GLU A CA 1
ATOM 2212 C C . GLU A 1 269 ? 39.425 16.771 -39.481 1.00 52.12 269 GLU A C 1
ATOM 2214 O O . GLU A 1 269 ? 39.744 15.598 -39.299 1.00 52.12 269 GLU A O 1
ATOM 2219 N N . THR A 1 270 ? 38.826 17.479 -38.528 1.00 51.69 270 THR A N 1
ATOM 2220 C CA . THR A 1 270 ? 38.395 16.945 -37.231 1.00 51.69 270 THR A CA 1
ATOM 2221 C C . THR A 1 270 ? 37.299 15.895 -37.425 1.00 51.69 270 THR A C 1
ATOM 2223 O O . THR A 1 270 ? 36.107 16.174 -37.327 1.00 51.69 270 THR A O 1
ATOM 2226 N N . VAL A 1 271 ? 37.716 14.669 -37.733 1.00 56.47 271 VAL A N 1
ATOM 2227 C CA . VAL A 1 271 ? 36.835 13.520 -37.911 1.00 56.47 271 VAL A CA 1
ATOM 2228 C C . VAL A 1 271 ? 36.294 13.113 -36.541 1.00 56.47 271 VAL A C 1
ATOM 2230 O O . VAL A 1 271 ? 37.055 12.695 -35.667 1.00 56.47 271 VAL A O 1
ATOM 2233 N N . ARG A 1 272 ? 34.975 13.248 -36.355 1.00 57.78 272 ARG A N 1
ATOM 2234 C CA . ARG A 1 272 ? 34.260 12.689 -35.202 1.00 57.78 272 ARG A CA 1
ATOM 2235 C C . ARG A 1 272 ? 34.549 11.196 -35.083 1.00 57.78 272 ARG A C 1
ATOM 2237 O O . ARG A 1 272 ? 34.604 10.484 -36.093 1.00 57.78 272 ARG A O 1
ATOM 2244 N N . SER A 1 273 ? 34.727 10.716 -33.858 1.00 60.97 273 SER A N 1
ATOM 2245 C CA . SER A 1 273 ? 34.970 9.294 -33.623 1.00 60.97 273 SER A CA 1
ATOM 2246 C C . SER A 1 273 ? 33.790 8.452 -34.125 1.00 60.97 273 SER A C 1
ATOM 2248 O O . SER A 1 273 ? 32.660 8.932 -34.260 1.00 60.97 273 SER A O 1
ATOM 2250 N N . ALA A 1 274 ? 34.032 7.170 -34.403 1.00 57.50 274 ALA A N 1
ATOM 2251 C CA . ALA A 1 274 ? 32.960 6.277 -34.831 1.00 57.50 274 ALA A CA 1
ATOM 2252 C C . ALA A 1 274 ? 31.806 6.212 -33.810 1.00 57.50 274 ALA A C 1
ATOM 2254 O O . ALA A 1 274 ? 30.647 6.102 -34.203 1.00 57.50 274 ALA A O 1
ATOM 2255 N N . GLU A 1 275 ? 32.125 6.362 -32.524 1.00 55.00 275 GLU A N 1
ATOM 2256 C CA . GLU A 1 275 ? 31.170 6.432 -31.418 1.00 55.00 275 GLU A CA 1
ATOM 2257 C C . GLU A 1 275 ? 30.341 7.725 -31.453 1.00 55.00 275 GLU A C 1
ATOM 2259 O O . GLU A 1 275 ? 29.123 7.669 -31.302 1.00 55.00 275 GLU A O 1
ATOM 2264 N N . GLU A 1 276 ? 30.962 8.877 -31.720 1.00 63.88 276 GLU A N 1
ATOM 2265 C CA . GLU A 1 276 ? 30.273 10.176 -31.806 1.00 63.88 276 GLU A CA 1
ATOM 2266 C C . GLU A 1 276 ? 29.243 10.219 -32.942 1.00 63.88 276 GLU A C 1
ATOM 2268 O O . GLU A 1 276 ? 28.158 10.772 -32.769 1.00 63.88 276 GLU A O 1
ATOM 2273 N N . ASN A 1 277 ? 29.539 9.591 -34.083 1.00 62.09 277 ASN A N 1
ATOM 2274 C CA . ASN A 1 277 ? 28.584 9.506 -35.192 1.00 62.09 277 ASN A CA 1
ATOM 2275 C C . ASN A 1 277 ? 27.394 8.598 -34.856 1.00 62.09 277 ASN A C 1
ATOM 2277 O O . ASN A 1 277 ? 26.258 8.936 -35.171 1.00 62.09 277 ASN A O 1
ATOM 2281 N N . VAL A 1 278 ? 27.628 7.472 -34.176 1.00 60.84 278 VAL A N 1
ATOM 2282 C CA . VAL A 1 278 ? 26.532 6.587 -33.752 1.00 60.84 278 VAL A CA 1
ATOM 2283 C C . VAL A 1 278 ? 25.682 7.226 -32.653 1.00 60.84 278 VAL A C 1
ATOM 2285 O O . VAL A 1 278 ? 24.466 7.051 -32.654 1.00 60.84 278 VAL A O 1
ATOM 2288 N N . ILE A 1 279 ? 26.282 8.014 -31.756 1.00 64.56 279 ILE A N 1
ATOM 2289 C CA . ILE A 1 279 ? 25.536 8.814 -30.776 1.00 64.56 279 ILE A CA 1
ATOM 2290 C C . ILE A 1 279 ? 24.618 9.818 -31.482 1.00 64.56 279 ILE A C 1
ATOM 2292 O O . ILE A 1 279 ? 23.449 9.898 -31.118 1.00 64.56 279 ILE A O 1
ATOM 2296 N N . GLU A 1 280 ? 25.096 10.540 -32.498 1.00 65.81 280 GLU A N 1
ATOM 2297 C CA . GLU A 1 280 ? 24.264 11.469 -33.284 1.00 65.81 280 GLU A CA 1
ATOM 2298 C C . GLU A 1 280 ? 23.094 10.753 -33.972 1.00 65.81 280 GLU A C 1
ATOM 2300 O O . GLU A 1 280 ? 21.959 11.202 -33.858 1.00 65.81 280 GLU A O 1
ATOM 2305 N N . VAL A 1 281 ? 23.323 9.579 -34.564 1.00 62.47 281 VAL A N 1
ATOM 2306 C CA . VAL A 1 281 ? 22.254 8.758 -35.164 1.00 62.47 281 VAL A CA 1
ATOM 2307 C C . VAL A 1 281 ? 21.217 8.318 -34.125 1.00 62.47 281 VAL A C 1
ATOM 2309 O O . VAL A 1 281 ? 20.015 8.378 -34.380 1.00 62.47 281 VAL A O 1
ATOM 2312 N N . ILE A 1 282 ? 21.653 7.885 -32.934 1.00 61.84 282 ILE A N 1
ATOM 2313 C CA . ILE A 1 282 ? 20.742 7.535 -31.831 1.00 61.84 282 ILE A CA 1
ATOM 2314 C C . ILE A 1 282 ? 19.946 8.769 -31.395 1.00 61.84 282 ILE A C 1
ATOM 2316 O O . ILE A 1 282 ? 18.739 8.680 -31.172 1.00 61.84 282 ILE A O 1
ATOM 2320 N N . VAL A 1 283 ? 20.606 9.922 -31.275 1.00 66.44 283 VAL A N 1
ATOM 2321 C CA . VAL A 1 283 ? 19.963 11.191 -30.923 1.00 66.44 283 VAL A CA 1
ATOM 2322 C C . VAL A 1 283 ? 18.937 11.591 -31.985 1.00 66.44 283 VAL A C 1
ATOM 2324 O O . VAL A 1 283 ? 17.859 12.045 -31.606 1.00 66.44 283 VAL A O 1
ATOM 2327 N N . GLU A 1 284 ? 19.207 11.375 -33.274 1.00 61.22 284 GLU A N 1
ATOM 2328 C CA . GLU A 1 284 ? 18.275 11.629 -34.379 1.00 61.22 284 GLU A CA 1
ATOM 2329 C C . GLU A 1 284 ? 17.093 10.639 -34.425 1.00 61.22 284 GLU A C 1
ATOM 2331 O O . GLU A 1 284 ? 15.952 11.092 -34.498 1.00 61.22 284 GLU A O 1
ATOM 2336 N N . ASP A 1 285 ? 17.286 9.320 -34.274 1.00 61.25 285 ASP A N 1
ATOM 2337 C CA . ASP A 1 285 ? 16.158 8.360 -34.192 1.00 61.25 285 ASP A CA 1
ATOM 2338 C C . ASP A 1 285 ? 15.278 8.625 -32.955 1.00 61.25 285 ASP A C 1
ATOM 2340 O O . ASP A 1 285 ? 14.042 8.584 -33.013 1.00 61.25 285 ASP A O 1
ATOM 2344 N N . LEU A 1 286 ? 15.895 8.979 -31.820 1.00 61.06 286 LEU A N 1
ATOM 2345 C 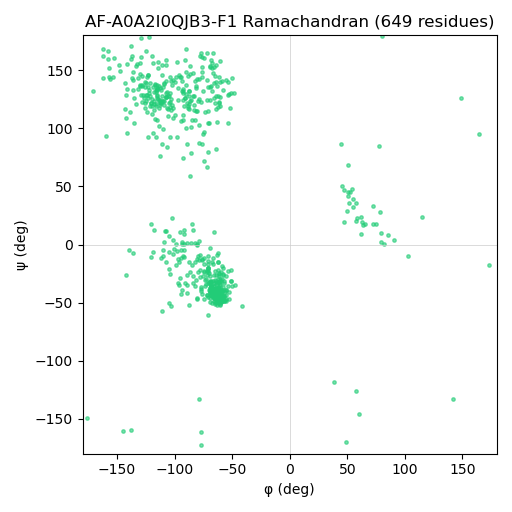CA . LEU A 1 286 ? 15.161 9.394 -30.625 1.00 61.06 286 LEU A CA 1
ATOM 2346 C C . LEU A 1 286 ? 14.516 10.777 -30.783 1.00 61.06 286 LEU A C 1
ATOM 2348 O O . LEU A 1 286 ? 13.532 11.050 -30.092 1.00 61.06 286 LEU A O 1
ATOM 2352 N N . ARG A 1 287 ? 15.007 11.636 -31.689 1.00 61.97 287 ARG A N 1
ATOM 2353 C CA . ARG A 1 287 ? 14.417 12.949 -32.002 1.00 61.97 287 ARG A CA 1
ATOM 2354 C C . ARG A 1 287 ? 13.030 12.798 -32.617 1.00 61.97 287 ARG A C 1
ATOM 2356 O O . ARG A 1 287 ? 12.120 13.510 -32.197 1.00 61.97 287 ARG A O 1
ATOM 2363 N N . ASP A 1 288 ? 12.841 11.829 -33.507 1.00 55.84 288 ASP A N 1
ATOM 2364 C CA . ASP A 1 288 ? 11.539 11.553 -34.134 1.00 55.84 288 ASP A CA 1
ATOM 2365 C C . ASP A 1 288 ? 10.530 10.935 -33.151 1.00 55.84 288 ASP A C 1
ATOM 2367 O O . ASP A 1 288 ? 9.316 11.090 -33.290 1.00 55.84 288 ASP A O 1
ATOM 2371 N N . ARG A 1 289 ? 11.014 10.291 -32.081 1.00 66.19 289 ARG A N 1
ATOM 2372 C CA . ARG A 1 289 ? 10.182 9.746 -30.985 1.00 66.19 289 ARG A CA 1
ATOM 2373 C C . ARG A 1 289 ? 10.129 10.657 -29.759 1.00 66.19 289 ARG A C 1
ATOM 2375 O O . ARG A 1 289 ? 9.461 10.325 -28.771 1.00 66.19 289 ARG A O 1
ATOM 2382 N N . LYS A 1 290 ? 10.803 11.809 -29.826 1.00 63.94 290 LYS A N 1
ATOM 2383 C CA . LYS A 1 290 ? 11.052 12.724 -28.708 1.00 63.94 290 LYS A CA 1
ATOM 2384 C C . LYS A 1 290 ? 9.763 13.135 -28.033 1.00 63.94 290 LYS A C 1
ATOM 2386 O O . LYS A 1 290 ? 9.666 13.059 -26.816 1.00 63.94 290 LYS A O 1
ATOM 2391 N N . GLU A 1 291 ? 8.751 13.527 -28.798 1.00 67.31 291 GLU A N 1
ATOM 2392 C CA . GLU A 1 291 ? 7.499 14.008 -28.216 1.00 67.31 291 GLU A CA 1
ATOM 2393 C C . GLU A 1 291 ? 6.804 12.946 -27.363 1.00 67.31 291 GLU A C 1
ATOM 2395 O O . GLU A 1 291 ? 6.315 13.254 -26.280 1.00 67.31 291 GLU A O 1
ATOM 2400 N N . ARG A 1 292 ? 6.790 11.682 -27.805 1.00 68.75 292 ARG A N 1
ATOM 2401 C CA . ARG A 1 292 ? 6.178 10.581 -27.049 1.00 68.75 292 ARG A CA 1
ATOM 2402 C C . ARG A 1 292 ? 7.006 10.222 -25.816 1.00 68.75 292 ARG A C 1
ATOM 2404 O O . ARG A 1 292 ? 6.432 10.028 -24.745 1.00 68.75 292 ARG A O 1
ATOM 2411 N N . LEU A 1 293 ? 8.331 10.160 -25.961 1.00 68.12 293 LEU A N 1
ATOM 2412 C CA . LEU A 1 293 ? 9.251 9.845 -24.869 1.00 68.12 293 LEU A CA 1
ATOM 2413 C C . LEU A 1 293 ? 9.223 10.930 -23.784 1.00 68.12 293 LEU A C 1
ATOM 2415 O O . LEU A 1 293 ? 8.983 10.625 -22.620 1.00 68.12 293 LEU A O 1
ATOM 2419 N N . PHE A 1 294 ? 9.382 12.199 -24.164 1.00 69.00 294 PHE A N 1
ATOM 2420 C CA . PHE A 1 294 ? 9.354 13.316 -23.221 1.00 69.00 294 PHE A CA 1
ATOM 2421 C C . PHE A 1 294 ? 7.968 13.538 -22.623 1.00 69.00 294 PHE A C 1
ATOM 2423 O O . PHE A 1 294 ? 7.886 13.902 -21.459 1.00 69.00 294 PHE A O 1
ATOM 2430 N N . ARG A 1 295 ? 6.870 13.267 -23.342 1.00 70.69 295 ARG A N 1
ATOM 2431 C CA . ARG A 1 295 ? 5.529 13.289 -22.734 1.00 70.69 295 ARG A CA 1
ATOM 2432 C C . ARG A 1 295 ? 5.412 12.262 -21.607 1.00 70.69 295 ARG A C 1
ATOM 2434 O O . ARG A 1 295 ? 4.939 12.615 -20.534 1.00 70.69 295 ARG A O 1
ATOM 2441 N N . TYR A 1 296 ? 5.883 11.034 -21.826 1.00 67.06 296 TYR A N 1
ATOM 2442 C CA . TYR A 1 296 ? 5.877 9.987 -20.801 1.00 67.06 296 TYR A CA 1
ATOM 2443 C C . TYR A 1 296 ? 6.796 10.322 -19.614 1.00 67.06 296 TYR A C 1
ATOM 2445 O O . TYR A 1 296 ? 6.373 10.210 -18.464 1.00 67.06 296 TYR A O 1
ATOM 2453 N N . ILE A 1 297 ? 8.025 10.782 -19.882 1.00 66.31 297 ILE A N 1
ATOM 2454 C CA . ILE A 1 297 ? 8.979 11.203 -18.842 1.00 66.31 297 ILE A CA 1
ATOM 2455 C C . ILE A 1 297 ? 8.399 12.362 -18.027 1.00 66.31 297 ILE A C 1
ATOM 2457 O O . ILE A 1 297 ? 8.316 12.261 -16.807 1.00 66.31 297 ILE A O 1
ATOM 2461 N N . ASN A 1 298 ? 7.916 13.418 -18.687 1.00 69.44 298 ASN A N 1
ATOM 2462 C CA . ASN A 1 298 ? 7.344 14.587 -18.020 1.00 69.44 298 ASN A CA 1
ATOM 2463 C C . ASN A 1 298 ? 6.095 14.228 -17.203 1.00 69.44 298 ASN A C 1
ATOM 2465 O O . ASN A 1 298 ? 5.895 14.786 -16.128 1.00 69.44 298 ASN A O 1
ATOM 2469 N N . GLU A 1 299 ? 5.257 13.296 -17.670 1.00 74.19 299 GLU A N 1
ATOM 2470 C CA . GLU A 1 299 ? 4.101 12.824 -16.901 1.00 74.19 299 GLU A CA 1
ATOM 2471 C C . GLU A 1 299 ? 4.536 12.102 -15.615 1.00 74.19 299 GLU A C 1
ATOM 2473 O O . GLU A 1 299 ? 3.982 12.350 -14.540 1.00 74.19 299 GLU A O 1
ATOM 2478 N N . LYS A 1 300 ? 5.538 11.219 -15.707 1.00 70.94 300 LYS A N 1
ATOM 2479 C CA . LYS A 1 300 ? 6.059 10.466 -14.557 1.00 70.94 300 LYS A CA 1
ATOM 2480 C C . LYS A 1 300 ? 6.800 11.370 -13.575 1.00 70.94 300 LYS A C 1
ATOM 2482 O O . LYS A 1 300 ? 6.511 11.308 -12.381 1.00 70.94 300 LYS A O 1
ATOM 2487 N N . GLU A 1 301 ? 7.667 12.253 -14.064 1.00 71.44 301 GLU A N 1
ATOM 2488 C CA . GLU A 1 301 ? 8.332 13.264 -13.239 1.00 71.44 301 GLU A CA 1
ATOM 2489 C C . GLU A 1 301 ? 7.332 14.222 -12.593 1.00 71.44 301 GLU A C 1
ATOM 2491 O O . GLU A 1 301 ? 7.482 14.563 -11.425 1.00 71.44 301 GLU A O 1
ATOM 2496 N N . GLY A 1 302 ? 6.298 14.644 -13.324 1.00 74.75 302 GLY A N 1
ATOM 2497 C CA . GLY A 1 302 ? 5.251 15.516 -12.800 1.00 74.75 302 GLY A CA 1
ATOM 2498 C C . GLY A 1 302 ? 4.488 14.862 -11.649 1.00 74.75 302 GLY A C 1
ATOM 2499 O O . GLY A 1 302 ? 4.320 15.475 -10.598 1.00 74.75 302 GLY A O 1
ATOM 2500 N N . LYS A 1 303 ? 4.080 13.594 -11.802 1.00 74.06 303 LYS A N 1
ATOM 2501 C CA . LYS A 1 303 ? 3.436 12.815 -10.727 1.00 74.06 303 LYS A CA 1
ATOM 2502 C C . LYS A 1 303 ? 4.351 12.654 -9.513 1.00 74.06 303 LYS A C 1
ATOM 2504 O O . LYS A 1 303 ? 3.899 12.863 -8.392 1.00 74.06 303 LYS A O 1
ATOM 2509 N N . PHE A 1 304 ? 5.626 12.342 -9.737 1.00 77.19 304 PHE A N 1
ATOM 2510 C CA . PHE A 1 304 ? 6.611 12.199 -8.669 1.00 77.19 304 PHE A CA 1
ATOM 2511 C C . PHE A 1 304 ? 6.855 13.516 -7.917 1.00 77.19 304 PHE A C 1
ATOM 2513 O O . PHE A 1 304 ? 6.714 13.563 -6.696 1.00 77.19 304 PHE A O 1
ATOM 2520 N N . LYS A 1 305 ? 7.112 14.616 -8.637 1.00 78.00 305 LYS A N 1
ATOM 2521 C CA . LYS A 1 305 ? 7.268 15.961 -8.056 1.00 78.00 305 LYS A CA 1
ATOM 2522 C C . LYS A 1 305 ? 6.015 16.395 -7.300 1.00 78.00 305 LYS A C 1
ATOM 2524 O O . LYS A 1 305 ? 6.126 16.958 -6.218 1.00 78.00 305 LYS A O 1
ATOM 2529 N N . ASN A 1 306 ? 4.825 16.087 -7.812 1.00 80.12 306 ASN A N 1
ATOM 2530 C CA . ASN A 1 306 ? 3.579 16.347 -7.092 1.00 80.12 306 ASN A CA 1
ATOM 2531 C C . ASN A 1 306 ? 3.453 15.496 -5.821 1.00 80.12 306 ASN A C 1
ATOM 2533 O O . ASN A 1 306 ? 2.886 15.958 -4.843 1.00 80.12 306 ASN A O 1
ATOM 2537 N N . PHE A 1 307 ? 3.973 14.274 -5.782 1.00 83.62 307 PHE A N 1
ATOM 2538 C CA . PHE A 1 307 ? 3.915 13.463 -4.567 1.00 83.62 307 PHE A CA 1
ATOM 2539 C C . PHE A 1 307 ? 4.941 13.886 -3.504 1.00 83.62 307 PHE A C 1
ATOM 2541 O O . PHE A 1 307 ? 4.642 13.895 -2.310 1.00 83.62 307 PHE A O 1
ATOM 2548 N N . VAL A 1 308 ? 6.149 14.256 -3.924 1.00 82.50 308 VAL A N 1
ATOM 2549 C CA . VAL A 1 308 ? 7.258 14.566 -3.010 1.00 82.50 308 VAL A CA 1
ATOM 2550 C C . VAL A 1 308 ? 7.273 16.043 -2.614 1.00 82.50 308 VAL A C 1
ATOM 2552 O O . VAL A 1 308 ? 7.464 16.377 -1.445 1.00 82.50 308 VAL A O 1
ATOM 2555 N N . SER A 1 309 ? 7.033 16.938 -3.571 1.00 77.00 309 SER A N 1
ATOM 2556 C CA . SER A 1 309 ? 7.226 18.386 -3.427 1.00 77.00 309 SER A CA 1
ATOM 2557 C C . SER A 1 309 ? 5.922 19.187 -3.368 1.00 77.00 309 SER A C 1
ATOM 2559 O O . SER A 1 309 ? 5.974 20.416 -3.282 1.00 77.00 309 SER A O 1
ATOM 2561 N N . ALA A 1 310 ? 4.747 18.546 -3.403 1.00 80.62 310 ALA A N 1
ATOM 2562 C CA . ALA A 1 310 ? 3.495 19.279 -3.233 1.00 80.62 310 ALA A CA 1
ATOM 2563 C C . ALA A 1 310 ? 3.386 19.919 -1.849 1.00 80.62 310 ALA A C 1
ATOM 2565 O O . ALA A 1 310 ? 3.957 19.470 -0.849 1.00 80.62 310 ALA A O 1
ATOM 2566 N N . LYS A 1 311 ? 2.595 20.992 -1.803 1.00 86.38 311 LYS A N 1
ATOM 2567 C CA . LYS A 1 311 ? 2.180 21.619 -0.553 1.00 86.38 311 LYS A CA 1
ATOM 2568 C C . LYS A 1 311 ? 1.257 20.680 0.221 1.00 86.38 311 LYS A C 1
ATOM 2570 O O . LYS A 1 311 ? 0.577 19.830 -0.352 1.00 86.38 311 LYS A O 1
ATOM 2575 N N . LYS A 1 312 ? 1.220 20.892 1.534 1.00 89.50 312 LYS A N 1
ATOM 2576 C CA . LYS A 1 312 ? 0.299 20.211 2.442 1.00 89.50 312 LYS A CA 1
ATOM 2577 C C . LYS A 1 312 ? -1.143 20.377 1.950 1.00 89.50 312 LYS A C 1
ATOM 2579 O O . LYS A 1 312 ? -1.560 21.497 1.655 1.00 89.50 312 LYS A O 1
ATOM 2584 N N . THR A 1 313 ? -1.866 19.271 1.839 1.00 89.81 313 THR A N 1
ATOM 2585 C CA . THR A 1 313 ? -3.257 19.216 1.369 1.00 89.81 313 THR A CA 1
ATOM 2586 C C . THR A 1 313 ? -4.243 19.223 2.529 1.00 89.81 313 THR A C 1
ATOM 2588 O O . THR A 1 313 ? -5.348 19.746 2.392 1.00 89.81 313 THR A O 1
ATOM 2591 N N . ILE A 1 314 ? -3.844 18.698 3.692 1.00 92.06 314 ILE A N 1
ATOM 2592 C CA . ILE A 1 314 ? -4.699 18.675 4.881 1.00 92.06 314 ILE A CA 1
ATOM 2593 C C . ILE A 1 314 ? -4.776 20.048 5.562 1.00 92.06 314 ILE A C 1
ATOM 2595 O O . ILE A 1 314 ? -3.799 20.796 5.649 1.00 92.06 314 ILE A O 1
ATOM 2599 N N . THR A 1 315 ? -5.955 20.369 6.093 1.00 89.38 315 THR A N 1
ATOM 2600 C CA . THR A 1 315 ? -6.259 21.663 6.722 1.00 89.38 315 THR A CA 1
ATOM 2601 C C . THR A 1 315 ? -6.669 21.497 8.185 1.00 89.38 315 THR A C 1
ATOM 2603 O O . THR A 1 315 ? -7.053 20.413 8.620 1.00 89.38 315 THR A O 1
ATOM 2606 N N . LYS A 1 316 ? -6.622 22.585 8.971 1.00 85.62 316 LYS A N 1
ATOM 2607 C CA . LYS A 1 316 ? -6.982 22.553 10.404 1.00 85.62 316 LYS A CA 1
ATOM 2608 C C . LYS A 1 316 ? -8.427 22.138 10.682 1.00 85.62 316 LYS A C 1
ATOM 2610 O O . LYS A 1 316 ? -8.714 21.673 11.776 1.00 85.62 316 LYS A O 1
ATOM 2615 N N . THR A 1 317 ? -9.322 22.335 9.721 1.00 82.69 317 THR A N 1
ATOM 2616 C CA . THR A 1 317 ? -10.755 22.055 9.857 1.00 82.69 317 THR A CA 1
ATOM 2617 C C . THR A 1 317 ? -11.133 20.649 9.390 1.00 82.69 317 THR A C 1
ATOM 2619 O O . THR A 1 317 ? -12.257 20.215 9.625 1.00 82.69 317 THR A O 1
ATOM 2622 N N . GLN A 1 318 ? -10.215 19.925 8.741 1.00 85.12 318 GLN A N 1
ATOM 2623 C CA . GLN A 1 318 ? -10.453 18.586 8.209 1.00 85.12 318 GLN A CA 1
ATOM 2624 C C . GLN A 1 318 ? -9.807 17.524 9.100 1.00 85.12 318 GLN A C 1
ATOM 2626 O O . GLN A 1 318 ? -8.648 17.140 8.927 1.00 85.12 318 GLN A O 1
ATOM 2631 N N . ASN A 1 319 ? -10.604 17.024 10.039 1.00 96.44 319 ASN A N 1
ATOM 2632 C CA . ASN A 1 319 ? -10.217 15.973 10.970 1.00 96.44 319 ASN A CA 1
ATOM 2633 C C . ASN A 1 319 ? -10.815 14.641 10.519 1.00 96.44 319 ASN A C 1
ATOM 2635 O O . ASN A 1 319 ? -12.034 14.518 10.409 1.00 96.44 319 ASN A O 1
ATOM 2639 N N . PHE A 1 320 ? -9.984 13.645 10.233 1.00 97.75 320 PHE A N 1
ATOM 2640 C CA . PHE A 1 320 ? -10.457 12.366 9.705 1.00 97.75 320 PHE A CA 1
ATOM 2641 C C . PHE A 1 320 ? -9.471 11.230 9.963 1.00 97.75 320 PHE A C 1
ATOM 2643 O O . PHE A 1 320 ? -8.279 11.461 10.133 1.00 97.75 320 PHE A O 1
ATOM 2650 N N . VAL A 1 321 ? -9.959 9.993 9.913 1.00 98.25 321 VAL A N 1
ATOM 2651 C CA . VAL A 1 321 ? -9.124 8.791 9.787 1.00 98.25 321 VAL A CA 1
ATOM 2652 C C . VAL A 1 321 ? -9.414 8.105 8.454 1.00 98.25 321 VAL A C 1
ATOM 2654 O O . VAL A 1 321 ? -10.572 8.018 8.036 1.00 98.25 321 VAL A O 1
ATOM 2657 N N . VAL A 1 322 ? -8.361 7.650 7.775 1.00 97.88 322 VAL A N 1
ATOM 2658 C CA . VAL A 1 322 ? -8.430 6.882 6.530 1.00 97.88 322 VAL A CA 1
ATOM 2659 C C . VAL A 1 322 ? -7.874 5.488 6.760 1.00 97.88 322 VAL A C 1
ATOM 2661 O O . VAL A 1 322 ? -6.748 5.331 7.240 1.00 97.88 322 VAL A O 1
ATOM 2664 N N . VAL A 1 323 ? -8.652 4.481 6.376 1.00 97.19 323 VAL A N 1
ATOM 2665 C CA . VAL A 1 323 ? -8.168 3.107 6.251 1.00 97.19 323 VAL A CA 1
ATOM 2666 C C . VAL A 1 323 ? -7.458 3.001 4.907 1.00 97.19 323 VAL A C 1
ATOM 2668 O O . VAL A 1 323 ? -8.068 3.174 3.856 1.00 97.19 323 VAL A O 1
ATOM 2671 N N . LEU A 1 324 ? -6.151 2.758 4.929 1.00 94.94 324 LEU A N 1
ATOM 2672 C CA . LEU A 1 324 ? -5.332 2.552 3.730 1.00 94.94 324 LEU A CA 1
ATOM 2673 C C . LEU A 1 324 ? -4.917 1.090 3.589 1.00 94.94 324 LEU A C 1
ATOM 2675 O O . LEU A 1 324 ? -4.049 0.790 2.778 1.00 94.94 324 LEU A O 1
ATOM 2679 N N . ARG A 1 325 ? -5.518 0.205 4.389 1.00 90.19 325 ARG A N 1
ATOM 2680 C CA . ARG A 1 325 ? -5.215 -1.218 4.482 1.00 90.19 325 ARG A CA 1
ATOM 2681 C C . ARG A 1 325 ? -6.378 -2.059 3.971 1.00 90.19 325 ARG A C 1
ATOM 2683 O O . ARG A 1 325 ? -7.522 -1.772 4.317 1.00 90.19 325 ARG A O 1
ATOM 2690 N N . ARG A 1 326 ? -6.087 -3.097 3.183 1.00 86.75 326 ARG A N 1
ATOM 2691 C CA . ARG A 1 326 ? -7.095 -4.069 2.721 1.00 86.75 326 ARG A CA 1
ATOM 2692 C C . ARG A 1 326 ? -6.894 -5.443 3.345 1.00 86.75 326 ARG A C 1
ATOM 2694 O O . ARG A 1 326 ? -7.799 -5.922 4.025 1.00 86.75 326 ARG A O 1
ATOM 2701 N N . TRP A 1 327 ? -5.717 -6.037 3.165 1.00 86.25 327 TRP A N 1
ATOM 2702 C CA . TRP A 1 327 ? -5.419 -7.385 3.661 1.00 86.25 327 TRP A CA 1
ATOM 2703 C C . TRP A 1 327 ? -4.464 -7.403 4.855 1.00 86.25 327 TRP A C 1
ATOM 2705 O O . TRP A 1 327 ? -3.716 -6.450 5.084 1.00 86.25 327 TRP A O 1
ATOM 2715 N N . ASN A 1 328 ? -4.504 -8.511 5.597 1.00 78.44 328 ASN A N 1
ATOM 2716 C CA . ASN A 1 328 ? -3.568 -8.842 6.671 1.00 78.44 328 ASN A CA 1
ATOM 2717 C C . ASN A 1 328 ? -2.204 -9.356 6.154 1.00 78.44 328 ASN A C 1
ATOM 2719 O O . ASN A 1 328 ? -1.916 -9.358 4.958 1.00 78.44 328 ASN A O 1
ATOM 2723 N N . SER A 1 329 ? -1.365 -9.815 7.082 1.00 63.88 329 SER A N 1
ATOM 2724 C CA . SER A 1 329 ? 0.093 -9.845 6.985 1.00 63.88 329 SER A CA 1
ATOM 2725 C C . SER A 1 329 ? 0.736 -10.659 5.865 1.00 63.88 329 SER A C 1
ATOM 2727 O O . SER A 1 329 ? 1.702 -10.212 5.247 1.00 63.88 329 SER A O 1
ATOM 2729 N N . TYR A 1 330 ? 0.265 -11.880 5.611 1.00 62.44 330 TYR A N 1
ATOM 2730 C CA . TYR A 1 330 ? 0.977 -12.810 4.724 1.00 62.44 330 TYR A CA 1
ATOM 2731 C C . TYR A 1 330 ? 0.560 -12.672 3.262 1.00 62.44 330 TYR A C 1
ATOM 2733 O O . TYR A 1 330 ? 1.341 -12.969 2.358 1.00 62.44 330 TYR A O 1
ATOM 2741 N N . THR A 1 331 ? -0.656 -12.197 3.020 1.00 62.47 331 THR A N 1
ATOM 2742 C CA . THR A 1 331 ? -1.234 -12.222 1.682 1.00 62.47 331 THR A CA 1
ATOM 2743 C C . THR A 1 331 ? -0.520 -11.285 0.705 1.00 62.47 331 THR A C 1
ATOM 2745 O O . THR A 1 331 ? -0.109 -11.750 -0.363 1.00 62.47 331 THR A O 1
ATOM 2748 N N . PRO A 1 332 ? -0.288 -9.996 1.030 1.00 61.62 332 PRO A N 1
ATOM 2749 C CA . PRO A 1 332 ? 0.366 -9.083 0.096 1.00 61.62 332 PRO A CA 1
ATOM 2750 C C . PRO A 1 332 ? 1.792 -9.513 -0.272 1.00 61.62 332 PRO A C 1
ATOM 2752 O O . PRO A 1 332 ? 2.262 -9.200 -1.362 1.00 61.62 332 PRO A O 1
ATOM 2755 N N . ALA A 1 333 ? 2.470 -10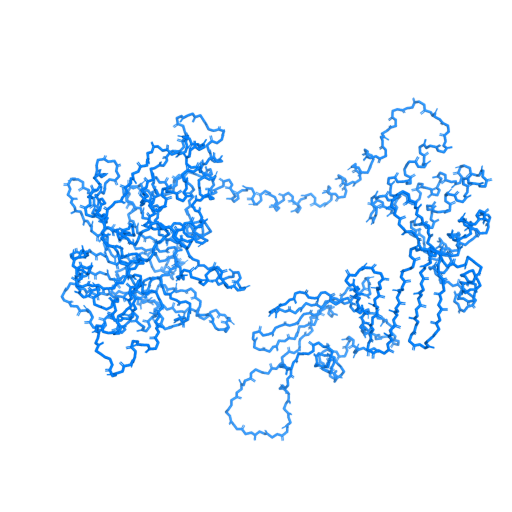.268 0.599 1.00 60.62 333 ALA A N 1
ATOM 2756 C CA . ALA A 1 333 ? 3.797 -10.812 0.323 1.00 60.62 333 ALA A CA 1
ATOM 2757 C C . ALA A 1 333 ? 3.773 -12.051 -0.597 1.00 60.62 333 ALA A C 1
ATOM 2759 O O . ALA A 1 333 ? 4.748 -12.300 -1.308 1.00 60.62 333 ALA A O 1
ATOM 2760 N N . LEU A 1 334 ? 2.684 -12.831 -0.585 1.00 62.09 334 LEU A N 1
ATOM 2761 C CA . LEU A 1 334 ? 2.577 -14.124 -1.275 1.00 62.09 334 LEU A CA 1
ATOM 2762 C C . LEU A 1 334 ? 1.739 -14.090 -2.559 1.00 62.09 334 LEU A C 1
ATOM 2764 O O . LEU A 1 334 ? 1.903 -14.980 -3.394 1.00 62.09 334 LEU A O 1
ATOM 2768 N N . SER A 1 335 ? 0.861 -13.098 -2.740 1.00 57.78 335 SER A N 1
ATOM 2769 C CA . SER A 1 335 ? -0.009 -13.031 -3.922 1.00 57.78 335 SER A CA 1
ATOM 2770 C C . SER A 1 335 ? 0.822 -13.006 -5.208 1.00 57.78 335 SER A C 1
ATOM 2772 O O . SER A 1 335 ? 1.779 -12.248 -5.315 1.00 57.78 335 SER A O 1
ATOM 2774 N N . SER A 1 336 ? 0.487 -13.815 -6.208 1.00 50.97 336 SER A N 1
ATOM 2775 C CA . SER A 1 336 ? 1.107 -13.759 -7.543 1.00 50.97 336 SER A CA 1
ATOM 2776 C C . SER A 1 336 ? 0.517 -12.650 -8.423 1.00 50.97 336 SER A C 1
ATOM 2778 O O . SER A 1 336 ? 1.105 -12.305 -9.446 1.00 50.97 336 SER A O 1
ATOM 2780 N N . ASP A 1 337 ? -0.609 -12.076 -7.999 1.00 56.16 337 ASP A N 1
ATOM 2781 C CA . ASP A 1 337 ? -1.354 -11.025 -8.681 1.00 56.16 337 ASP A CA 1
ATOM 2782 C C . ASP A 1 337 ? -1.063 -9.666 -8.027 1.00 56.16 337 ASP A C 1
ATOM 2784 O O . ASP A 1 337 ? -1.335 -9.450 -6.839 1.00 56.16 337 ASP A O 1
ATOM 2788 N N . ILE A 1 338 ? -0.475 -8.761 -8.812 1.00 53.66 338 ILE A N 1
ATOM 2789 C CA . ILE A 1 338 ? -0.045 -7.427 -8.380 1.00 53.66 338 ILE A CA 1
ATOM 2790 C C . ILE A 1 338 ? -1.240 -6.605 -7.883 1.00 53.66 338 ILE A C 1
ATOM 2792 O O . ILE A 1 338 ? -1.095 -5.869 -6.910 1.00 53.66 338 ILE A O 1
ATOM 2796 N N . GLU A 1 339 ? -2.431 -6.765 -8.468 1.00 54.31 339 GLU A N 1
ATOM 2797 C CA . GLU A 1 339 ? -3.606 -5.981 -8.068 1.00 54.31 339 GLU A CA 1
ATOM 2798 C C . GLU A 1 339 ? -4.204 -6.440 -6.731 1.00 54.31 339 GLU A C 1
ATOM 2800 O O . GLU A 1 339 ? -4.824 -5.644 -6.015 1.00 54.31 339 GLU A O 1
ATOM 2805 N N . ARG A 1 340 ? -3.945 -7.697 -6.347 1.00 59.62 340 ARG A N 1
ATOM 2806 C CA . ARG A 1 340 ? -4.355 -8.280 -5.059 1.00 59.62 340 ARG A CA 1
ATOM 2807 C C . ARG A 1 340 ? -3.368 -7.995 -3.931 1.00 59.62 340 ARG A C 1
ATOM 2809 O O . ARG A 1 340 ? -3.740 -8.077 -2.759 1.00 59.62 340 ARG A O 1
ATOM 2816 N N . ARG A 1 341 ? -2.125 -7.607 -4.250 1.00 63.31 341 ARG A N 1
ATOM 2817 C CA . ARG A 1 341 ? -1.113 -7.177 -3.270 1.00 63.31 341 ARG A CA 1
ATOM 2818 C C . ARG A 1 341 ? -1.433 -5.783 -2.744 1.00 63.31 341 ARG A C 1
ATOM 2820 O O . ARG A 1 341 ? -0.771 -4.815 -3.091 1.00 63.31 341 ARG A O 1
ATOM 2827 N N . LYS A 1 342 ? -2.467 -5.662 -1.913 1.00 73.19 342 LYS A N 1
ATOM 2828 C CA . LYS A 1 342 ? -2.778 -4.402 -1.234 1.00 73.19 342 LYS A CA 1
ATOM 2829 C C . LYS A 1 342 ? -2.812 -4.616 0.274 1.00 73.19 342 LYS A C 1
ATOM 2831 O O . LYS A 1 342 ? -3.829 -5.003 0.846 1.00 73.19 342 LYS A O 1
ATOM 2836 N N . GLY A 1 343 ? -1.658 -4.392 0.901 1.00 78.38 343 GLY A N 1
ATOM 2837 C CA . GLY A 1 343 ? -1.555 -4.221 2.348 1.00 78.38 343 GLY A CA 1
ATOM 2838 C C . GLY A 1 343 ? -1.989 -2.809 2.734 1.00 78.38 343 GLY A C 1
ATOM 2839 O O . GLY A 1 343 ? -3.020 -2.326 2.261 1.00 78.38 343 GLY A O 1
ATOM 2840 N N . GLY A 1 344 ? -1.191 -2.146 3.569 1.00 86.00 344 GLY A N 1
ATOM 2841 C CA . GLY A 1 344 ? -1.225 -0.699 3.739 1.00 86.00 344 GLY A CA 1
ATOM 2842 C C . GLY A 1 344 ? -1.013 -0.279 5.182 1.00 86.00 344 GLY A C 1
ATOM 2843 O O . GLY A 1 344 ? -0.111 -0.766 5.850 1.00 86.00 344 GLY A O 1
ATOM 2844 N N . GLY A 1 345 ? -1.852 0.625 5.672 1.00 94.50 345 GLY A N 1
ATOM 2845 C CA . GLY A 1 345 ? -1.771 1.183 7.021 1.00 94.50 345 GLY A CA 1
ATOM 2846 C C . GLY A 1 345 ? -2.944 2.112 7.280 1.00 94.50 345 GLY A C 1
ATOM 2847 O O . GLY A 1 345 ? -4.024 1.938 6.707 1.00 94.50 345 GLY A O 1
ATOM 2848 N N . TYR A 1 346 ? -2.729 3.128 8.103 1.00 98.12 346 TYR A N 1
ATOM 2849 C CA . TYR A 1 346 ? -3.740 4.137 8.393 1.00 98.12 346 TYR A CA 1
ATOM 2850 C C . TYR A 1 346 ? -3.149 5.534 8.319 1.00 98.12 346 TYR A C 1
ATOM 2852 O O . TYR A 1 346 ? -1.956 5.743 8.544 1.00 98.12 346 TYR A O 1
ATOM 2860 N N . PHE A 1 347 ? -4.012 6.498 8.018 1.00 98.38 347 PHE A N 1
ATOM 2861 C CA . PHE A 1 347 ? -3.664 7.907 8.070 1.00 98.38 347 PHE A CA 1
ATOM 2862 C C . PHE A 1 347 ? -4.693 8.673 8.896 1.00 98.38 347 PHE A C 1
ATOM 2864 O O . PHE A 1 347 ? -5.887 8.639 8.601 1.00 98.38 347 PHE A O 1
ATOM 2871 N N . LEU A 1 348 ? -4.232 9.354 9.941 1.00 98.44 348 LEU A N 1
ATOM 2872 C CA . LEU A 1 348 ? -5.052 10.174 10.828 1.00 98.44 348 LEU A CA 1
ATOM 2873 C C . LEU A 1 348 ? -4.685 11.648 10.635 1.00 98.44 348 LEU A C 1
ATOM 2875 O O . LEU A 1 348 ? -3.538 12.028 10.834 1.00 98.44 348 LEU A O 1
ATOM 2879 N N . SER A 1 349 ? -5.668 12.474 10.285 1.00 97.81 349 SER A N 1
ATOM 2880 C CA . SER A 1 349 ? -5.558 13.934 10.257 1.00 97.81 349 SER A CA 1
ATOM 2881 C C . SER A 1 349 ? -6.264 14.529 11.472 1.00 97.81 349 SER A C 1
ATOM 2883 O O . SER A 1 349 ? -7.455 14.277 11.682 1.00 97.81 349 SER A O 1
ATOM 2885 N N . TRP A 1 350 ? -5.550 15.336 12.256 1.00 97.31 350 TRP A N 1
ATOM 2886 C CA . TRP A 1 350 ? -6.114 16.093 13.375 1.00 97.31 350 TRP A CA 1
ATOM 2887 C C . TRP A 1 350 ? -5.471 17.476 13.484 1.00 97.31 350 TRP A C 1
ATOM 2889 O O . TRP A 1 350 ? -4.249 17.599 13.508 1.00 97.31 350 TRP A O 1
ATOM 2899 N N . ASN A 1 351 ? -6.281 18.534 13.555 1.00 93.44 351 ASN A N 1
ATOM 2900 C CA . ASN A 1 351 ? -5.834 19.928 13.658 1.00 93.44 351 ASN A CA 1
ATOM 2901 C C . ASN A 1 351 ? -4.806 20.325 12.578 1.00 93.44 351 ASN A C 1
ATOM 2903 O O . ASN A 1 351 ? -3.890 21.117 12.822 1.00 93.44 351 ASN A O 1
ATOM 2907 N N . GLY A 1 352 ? -4.964 19.783 11.365 1.00 93.75 352 GLY A N 1
ATOM 2908 C CA . GLY A 1 352 ? -4.069 20.029 10.232 1.00 93.75 352 GLY A CA 1
ATOM 2909 C C . GLY A 1 352 ? -2.700 19.359 10.366 1.00 93.75 352 GLY A C 1
ATOM 2910 O O . GLY A 1 352 ? -1.755 19.780 9.698 1.00 93.75 352 GLY A O 1
ATOM 2911 N N . GLN A 1 353 ? -2.577 18.365 11.246 1.00 96.00 353 GLN A N 1
ATOM 2912 C CA . GLN A 1 353 ? -1.414 17.492 11.394 1.00 96.00 353 GLN A CA 1
ATOM 2913 C C . GLN A 1 353 ? -1.771 16.092 10.898 1.00 96.00 353 GLN A C 1
ATOM 2915 O O . GLN A 1 353 ? -2.877 15.625 11.166 1.00 96.00 353 GLN A O 1
ATOM 2920 N N . GLY A 1 354 ? -0.860 15.444 10.177 1.00 97.81 354 GLY A N 1
ATOM 2921 C CA . GLY A 1 354 ? -1.071 14.117 9.609 1.00 97.81 354 GLY A CA 1
ATOM 2922 C C . GLY A 1 354 ? -0.181 13.064 10.254 1.00 97.81 354 GLY A C 1
ATOM 2923 O O . GLY A 1 354 ? 1.020 13.259 10.444 1.00 97.81 354 GLY A O 1
ATOM 2924 N N . PHE A 1 355 ? -0.774 11.924 10.579 1.00 98.50 355 PHE A N 1
ATOM 2925 C CA . PHE A 1 355 ? -0.136 10.841 11.311 1.00 98.50 355 PHE A CA 1
ATOM 2926 C C . PHE A 1 355 ? -0.262 9.547 10.521 1.00 98.50 355 PHE A C 1
ATOM 2928 O O . PHE A 1 355 ? -1.367 9.065 10.271 1.00 98.50 355 PHE A O 1
ATOM 2935 N N . VAL A 1 356 ? 0.877 8.990 10.127 1.00 98.62 356 VAL A N 1
ATOM 2936 C CA . VAL A 1 356 ? 0.956 7.685 9.468 1.00 98.62 356 VAL A CA 1
ATOM 2937 C C . VAL A 1 356 ? 1.057 6.610 10.535 1.00 98.62 356 VAL A C 1
ATOM 2939 O O . VAL A 1 356 ? 1.874 6.730 11.441 1.00 98.62 356 VAL A O 1
ATOM 2942 N N . ILE A 1 357 ? 0.250 5.561 10.433 1.00 98.38 357 ILE A N 1
ATOM 2943 C CA . ILE A 1 357 ? 0.248 4.450 11.385 1.00 98.38 357 ILE A CA 1
ATOM 2944 C C . ILE A 1 357 ? 0.455 3.159 10.599 1.00 98.38 357 ILE A C 1
ATOM 2946 O O . ILE A 1 357 ? -0.323 2.864 9.690 1.00 98.38 357 ILE A O 1
ATOM 2950 N N . ASP A 1 358 ? 1.494 2.415 10.969 1.00 96.88 358 ASP A N 1
ATOM 2951 C CA . ASP A 1 358 ? 1.876 1.119 10.407 1.00 96.88 358 ASP A CA 1
ATOM 2952 C C . ASP A 1 358 ? 1.974 1.118 8.868 1.00 96.88 358 ASP A C 1
ATOM 2954 O O . ASP A 1 358 ? 1.140 0.497 8.198 1.00 96.88 358 ASP A O 1
ATOM 2958 N N . PRO A 1 359 ? 2.967 1.824 8.280 1.00 96.31 359 PRO A N 1
ATOM 2959 C CA . PRO A 1 359 ? 3.189 1.860 6.835 1.00 96.31 359 PRO A CA 1
ATOM 2960 C C . PRO A 1 359 ? 3.740 0.522 6.311 1.00 96.31 359 PRO A C 1
ATOM 2962 O O . PRO A 1 359 ? 4.938 0.342 6.079 1.00 96.31 359 PRO A O 1
ATOM 2965 N N . GLY A 1 360 ? 2.831 -0.434 6.143 1.00 91.94 360 GLY A N 1
ATOM 2966 C CA . GLY A 1 360 ? 3.060 -1.752 5.570 1.00 91.94 360 GLY A CA 1
ATOM 2967 C C . GLY A 1 360 ? 3.167 -1.777 4.052 1.00 91.94 360 GLY A C 1
ATOM 2968 O O . GLY A 1 360 ? 3.370 -0.753 3.408 1.00 91.94 360 GLY A O 1
ATOM 2969 N N . PHE A 1 361 ? 2.993 -2.968 3.475 1.00 89.12 361 PHE A N 1
ATOM 2970 C CA . PHE A 1 361 ? 3.031 -3.176 2.024 1.00 89.12 361 PHE A CA 1
ATOM 2971 C C . PHE A 1 361 ? 2.078 -2.230 1.283 1.00 89.12 361 PHE A C 1
ATOM 2973 O O . PHE A 1 361 ? 0.891 -2.180 1.610 1.00 89.12 361 PHE A O 1
ATOM 2980 N N . ASN A 1 362 ? 2.582 -1.532 0.262 1.00 89.62 362 ASN A N 1
ATOM 2981 C CA . ASN A 1 362 ? 1.803 -0.644 -0.612 1.00 89.62 362 ASN A CA 1
ATOM 2982 C C . ASN A 1 362 ? 1.188 0.571 0.102 1.00 89.62 362 ASN A C 1
ATOM 2984 O O . ASN A 1 362 ? 0.280 1.211 -0.436 1.00 89.62 362 ASN A O 1
ATOM 2988 N N . PHE A 1 363 ? 1.658 0.916 1.303 1.00 93.88 363 PHE A N 1
ATOM 2989 C CA . PHE A 1 363 ? 1.207 2.115 1.998 1.00 93.88 363 PHE A CA 1
ATOM 2990 C C . PHE A 1 363 ? 1.405 3.368 1.139 1.00 93.88 363 PHE A C 1
ATOM 2992 O O . PHE A 1 363 ? 0.468 4.151 1.012 1.00 93.88 363 PHE A O 1
ATOM 2999 N N . ILE A 1 364 ? 2.581 3.556 0.529 1.00 93.31 364 ILE A N 1
ATOM 3000 C CA . ILE A 1 364 ? 2.902 4.756 -0.266 1.00 93.31 364 ILE A CA 1
ATOM 3001 C C . ILE A 1 364 ? 1.941 4.903 -1.448 1.00 93.31 364 ILE A C 1
ATOM 3003 O O . ILE A 1 364 ? 1.408 5.987 -1.694 1.00 93.31 364 ILE A O 1
ATOM 3007 N N . GLU A 1 365 ? 1.687 3.800 -2.149 1.00 90.56 365 GLU A N 1
ATOM 3008 C CA . GLU A 1 365 ? 0.763 3.748 -3.280 1.00 90.56 365 GLU A CA 1
ATOM 3009 C C . GLU A 1 365 ? -0.662 4.105 -2.841 1.00 90.56 365 GLU A C 1
ATOM 3011 O O . GLU A 1 365 ? -1.286 4.999 -3.416 1.00 90.56 365 GLU A O 1
ATOM 3016 N N . ASN A 1 366 ? -1.156 3.467 -1.774 1.00 91.62 366 ASN A N 1
ATOM 3017 C CA . ASN A 1 366 ? -2.494 3.721 -1.242 1.00 91.62 366 ASN A CA 1
ATOM 3018 C C . ASN A 1 366 ? -2.630 5.156 -0.713 1.00 91.62 366 ASN A C 1
ATOM 3020 O O . ASN A 1 366 ? -3.673 5.787 -0.895 1.00 91.62 366 ASN A O 1
ATOM 3024 N N . PHE A 1 367 ? -1.590 5.685 -0.075 1.00 95.12 367 PHE A N 1
ATOM 3025 C CA . PHE A 1 367 ? -1.542 7.044 0.453 1.00 95.12 367 PHE A CA 1
ATOM 3026 C C . PHE A 1 367 ? -1.643 8.078 -0.676 1.00 95.12 367 PHE A C 1
ATOM 3028 O O . PHE A 1 367 ? -2.516 8.947 -0.633 1.00 95.12 367 PHE A O 1
ATOM 3035 N N . PHE A 1 368 ? -0.842 7.923 -1.737 1.00 92.00 368 PHE A N 1
ATOM 3036 C CA . PHE A 1 368 ? -0.898 8.798 -2.909 1.00 92.00 368 PHE A CA 1
ATOM 3037 C C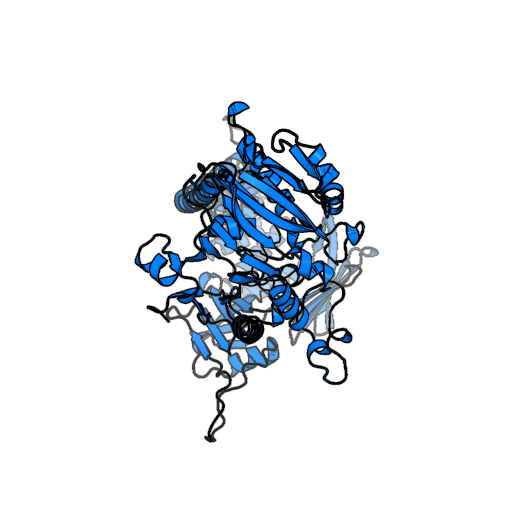 . PHE A 1 368 ? -2.221 8.681 -3.675 1.00 92.00 368 PHE A C 1
ATOM 3039 O O . PHE A 1 368 ? -2.809 9.693 -4.055 1.00 92.00 368 PHE A O 1
ATOM 3046 N N . ALA A 1 369 ? -2.740 7.462 -3.855 1.00 89.62 369 ALA A N 1
ATOM 3047 C CA . ALA A 1 369 ? -4.015 7.225 -4.536 1.00 89.62 369 ALA A CA 1
ATOM 3048 C C . ALA A 1 369 ? -5.216 7.865 -3.815 1.00 89.62 369 ALA A C 1
ATOM 3050 O O . ALA A 1 369 ? -6.243 8.125 -4.441 1.00 89.62 369 ALA A O 1
ATOM 3051 N N . ASN A 1 370 ? -5.092 8.149 -2.513 1.00 91.00 370 ASN A N 1
ATOM 3052 C CA . ASN A 1 370 ? -6.089 8.885 -1.731 1.00 91.00 370 ASN A CA 1
ATOM 3053 C C . ASN A 1 370 ? -5.837 10.406 -1.692 1.00 91.00 370 ASN A C 1
ATOM 3055 O O . ASN A 1 370 ? -6.486 11.112 -0.922 1.00 91.00 370 ASN A O 1
ATOM 3059 N N . GLY A 1 371 ? -4.940 10.915 -2.543 1.00 90.56 371 GLY A N 1
ATOM 3060 C CA . GLY A 1 371 ? -4.698 12.344 -2.746 1.00 90.56 371 GLY A CA 1
ATOM 3061 C C . GLY A 1 371 ? -3.711 12.977 -1.765 1.00 90.56 371 GLY A C 1
ATOM 3062 O O . GLY A 1 371 ? -3.569 14.199 -1.768 1.00 90.56 371 GLY A O 1
ATOM 3063 N N . PHE A 1 372 ? -3.035 12.178 -0.938 1.00 94.44 372 PHE A N 1
ATOM 3064 C CA . PHE A 1 372 ? -2.055 12.677 0.023 1.00 94.44 372 PHE A CA 1
ATOM 3065 C C . PHE A 1 372 ? -0.643 12.710 -0.559 1.00 94.44 372 PHE A C 1
ATOM 3067 O O . PHE A 1 372 ? -0.319 12.015 -1.524 1.00 94.44 372 PHE A O 1
ATOM 3074 N N . ASN A 1 373 ? 0.218 13.522 0.046 1.00 94.31 373 ASN A N 1
ATOM 3075 C CA . ASN A 1 373 ? 1.605 13.680 -0.371 1.00 94.31 373 ASN A CA 1
ATOM 3076 C C . ASN A 1 373 ? 2.560 13.725 0.828 1.00 94.31 373 ASN A C 1
ATOM 3078 O O . ASN A 1 373 ? 2.135 13.806 1.981 1.00 94.31 373 ASN A O 1
ATOM 3082 N N . ILE A 1 374 ? 3.869 13.676 0.570 1.00 94.62 374 ILE A N 1
ATOM 3083 C CA . ILE A 1 374 ? 4.883 13.618 1.632 1.00 94.62 374 ILE A CA 1
ATOM 3084 C C . ILE A 1 374 ? 4.764 14.799 2.603 1.00 94.62 374 ILE A C 1
ATOM 3086 O O . ILE A 1 374 ? 4.977 14.624 3.801 1.00 94.62 374 ILE A O 1
ATOM 3090 N N . SER A 1 375 ? 4.351 15.987 2.149 1.00 92.62 375 SER A N 1
ATOM 3091 C CA . SER A 1 375 ? 4.178 17.152 3.024 1.00 92.62 375 SER A CA 1
ATOM 3092 C C . SER A 1 375 ? 3.047 16.997 4.048 1.00 92.62 375 SER A C 1
ATOM 3094 O O . SER A 1 375 ? 3.077 17.705 5.058 1.00 92.62 375 SER A O 1
ATOM 3096 N N . ASP A 1 376 ? 2.121 16.053 3.868 1.00 95.62 376 ASP A N 1
ATOM 3097 C CA . ASP A 1 376 ? 1.027 15.779 4.808 1.00 95.62 376 ASP A CA 1
ATOM 3098 C C . ASP A 1 376 ? 1.459 15.001 6.064 1.00 95.62 376 ASP A C 1
ATOM 3100 O O . ASP A 1 376 ? 0.711 14.968 7.035 1.00 95.62 376 ASP A O 1
ATOM 3104 N N . ILE A 1 377 ? 2.660 14.411 6.094 1.00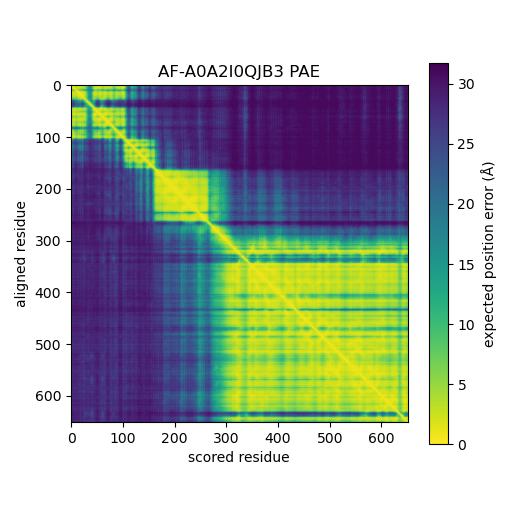 97.00 377 ILE A N 1
ATOM 3105 C CA . ILE A 1 377 ? 3.099 13.504 7.174 1.00 97.00 377 ILE A CA 1
ATOM 3106 C C . ILE A 1 377 ? 3.860 14.261 8.269 1.00 97.00 377 ILE A C 1
ATOM 3108 O O . ILE A 1 377 ? 4.975 14.697 8.040 1.00 97.00 377 ILE A O 1
ATOM 3112 N N . ASP A 1 378 ? 3.343 14.409 9.481 1.00 96.94 378 ASP A N 1
ATOM 3113 C CA . ASP A 1 378 ? 4.060 15.092 10.576 1.00 96.94 378 ASP A CA 1
ATOM 3114 C C . ASP A 1 378 ? 4.637 14.131 11.621 1.00 96.94 378 ASP A C 1
ATOM 3116 O O . ASP A 1 378 ? 5.626 14.466 12.285 1.00 96.94 378 ASP A O 1
ATOM 3120 N N . ALA A 1 379 ? 4.047 12.941 11.748 1.00 98.12 379 ALA A N 1
ATOM 3121 C CA . ALA A 1 379 ? 4.582 11.857 12.560 1.00 98.12 379 ALA A CA 1
ATOM 3122 C C . ALA A 1 379 ? 4.244 10.473 11.987 1.00 98.12 379 ALA A C 1
ATOM 3124 O O . ALA A 1 379 ? 3.243 10.304 11.287 1.00 98.12 379 ALA A O 1
ATOM 3125 N N . ILE A 1 380 ? 5.080 9.486 12.314 1.00 98.44 380 ILE A N 1
ATOM 3126 C CA . ILE A 1 380 ? 4.900 8.079 11.940 1.00 98.44 380 ILE A CA 1
ATOM 3127 C C . ILE A 1 380 ? 4.872 7.221 13.207 1.00 98.44 380 ILE A C 1
ATOM 3129 O O . ILE A 1 380 ? 5.730 7.367 14.076 1.00 98.44 380 ILE A O 1
ATOM 3133 N N . PHE A 1 381 ? 3.904 6.315 13.292 1.00 98.50 381 PHE A N 1
ATOM 3134 C CA . PHE A 1 381 ? 3.693 5.385 14.395 1.00 98.50 381 PHE A CA 1
ATOM 3135 C C . PHE A 1 381 ? 3.876 3.960 13.884 1.00 98.50 381 PHE A C 1
ATOM 3137 O O . PHE A 1 381 ? 3.299 3.604 12.858 1.00 98.50 381 PHE A O 1
ATOM 3144 N N . ILE A 1 382 ? 4.662 3.159 14.601 1.00 97.38 382 ILE A N 1
ATOM 3145 C CA . ILE A 1 382 ? 4.825 1.731 14.329 1.00 97.38 382 ILE A CA 1
ATOM 3146 C C . ILE A 1 382 ? 4.481 0.952 15.594 1.00 97.38 382 ILE A C 1
ATOM 3148 O O . ILE A 1 382 ? 5.183 1.046 16.606 1.00 97.38 382 ILE A O 1
ATOM 3152 N N . SER A 1 383 ? 3.395 0.188 15.518 1.00 94.81 383 SER A N 1
ATOM 3153 C CA . SER A 1 383 ? 2.897 -0.650 16.603 1.00 94.81 383 SER A CA 1
ATOM 3154 C C . SER A 1 383 ? 3.835 -1.815 16.901 1.00 94.81 383 SER A C 1
ATOM 3156 O O . SER A 1 383 ? 4.107 -2.115 18.067 1.00 94.81 383 SER A O 1
ATOM 3158 N N . HIS A 1 384 ? 4.334 -2.471 15.853 1.00 93.06 384 HIS A N 1
ATOM 3159 C CA . HIS A 1 384 ? 5.131 -3.683 15.957 1.00 93.06 384 HIS A CA 1
ATOM 3160 C C . HIS A 1 384 ? 5.916 -3.975 14.661 1.00 93.06 384 HIS A C 1
ATOM 3162 O O . HIS A 1 384 ? 5.723 -3.308 13.646 1.00 93.06 384 HIS A O 1
ATOM 3168 N N . SER A 1 385 ? 6.871 -4.912 14.698 1.00 91.62 385 SER A N 1
ATOM 3169 C CA . SER A 1 385 ? 7.977 -4.941 13.718 1.00 91.62 385 SER A CA 1
ATOM 3170 C C . SER A 1 385 ? 7.779 -5.863 12.505 1.00 91.62 385 SER A C 1
ATOM 3172 O O . SER A 1 385 ? 8.722 -6.081 11.728 1.00 91.62 385 SER A O 1
ATOM 3174 N N . HIS A 1 386 ? 6.574 -6.396 12.296 1.00 90.19 386 HIS A N 1
ATOM 3175 C CA . HIS A 1 386 ? 6.272 -7.233 11.135 1.00 90.19 386 HIS A CA 1
ATOM 3176 C C . HIS A 1 386 ? 6.272 -6.449 9.816 1.00 90.19 386 HIS A C 1
ATOM 3178 O O . HIS A 1 386 ? 6.136 -5.222 9.773 1.00 90.19 386 HIS A O 1
ATOM 3184 N N . LEU A 1 387 ? 6.544 -7.152 8.711 1.00 88.25 387 LEU A N 1
ATOM 3185 C CA . LEU A 1 387 ? 6.754 -6.531 7.395 1.00 88.25 387 LEU A CA 1
ATOM 3186 C C . LEU A 1 387 ? 5.506 -5.808 6.896 1.00 88.25 387 LEU A C 1
ATOM 3188 O O . LEU A 1 387 ? 5.589 -4.693 6.400 1.00 88.25 387 LEU A O 1
ATOM 3192 N N . ASP A 1 388 ? 4.337 -6.378 7.106 1.00 85.75 388 ASP A N 1
ATOM 3193 C CA . ASP A 1 388 ? 3.055 -5.790 6.748 1.00 85.75 388 ASP A CA 1
ATOM 3194 C C . ASP A 1 388 ? 2.659 -4.572 7.591 1.00 85.75 388 ASP A C 1
ATOM 3196 O O . ASP A 1 388 ? 1.653 -3.947 7.288 1.00 85.75 388 ASP A O 1
ATOM 3200 N N . HIS A 1 389 ? 3.448 -4.181 8.592 1.00 91.56 389 HIS A N 1
ATOM 3201 C CA . HIS A 1 389 ? 3.305 -2.911 9.318 1.00 91.56 389 HIS A CA 1
ATOM 3202 C C . HIS A 1 389 ? 4.446 -1.929 9.021 1.00 91.56 389 HIS A C 1
ATOM 3204 O O . HIS A 1 389 ? 4.378 -0.769 9.420 1.00 91.56 389 HIS A O 1
ATOM 3210 N N . THR A 1 390 ? 5.503 -2.372 8.331 1.00 93.25 390 THR A N 1
ATOM 3211 C CA . THR A 1 390 ? 6.761 -1.611 8.232 1.00 93.25 390 THR A CA 1
ATOM 3212 C C . THR A 1 390 ? 7.434 -1.609 6.856 1.00 93.25 390 THR A C 1
ATOM 3214 O O . THR A 1 390 ? 8.448 -0.935 6.696 1.00 93.25 390 THR A O 1
ATOM 3217 N N . SER A 1 391 ? 6.918 -2.348 5.870 1.00 92.19 391 SER A N 1
ATOM 3218 C CA . SER A 1 391 ? 7.557 -2.550 4.559 1.00 92.19 391 SER A CA 1
ATOM 3219 C C . SER A 1 391 ? 7.874 -1.242 3.837 1.00 92.19 391 SER A C 1
ATOM 3221 O O . SER A 1 391 ? 8.939 -1.121 3.238 1.00 92.19 391 SER A O 1
ATOM 3223 N N . ASP A 1 392 ? 6.986 -0.253 3.916 1.00 94.50 392 ASP A N 1
ATOM 3224 C CA . ASP A 1 392 ? 7.156 1.018 3.211 1.00 94.50 392 ASP A CA 1
ATOM 3225 C C . ASP A 1 392 ? 7.827 2.086 4.089 1.00 94.50 392 ASP A C 1
ATOM 3227 O O . ASP A 1 392 ? 8.054 3.205 3.631 1.00 94.50 392 ASP A O 1
ATOM 3231 N N . PHE A 1 393 ? 8.180 1.767 5.340 1.00 95.50 393 PHE A N 1
ATOM 3232 C CA . PHE A 1 393 ? 8.792 2.726 6.261 1.00 95.50 393 PHE A CA 1
ATOM 3233 C C . PHE A 1 393 ? 10.119 3.280 5.730 1.00 95.50 393 PHE A C 1
ATOM 3235 O O . PHE A 1 393 ? 10.303 4.494 5.688 1.00 95.50 393 PHE A O 1
ATOM 3242 N N . GLU A 1 394 ? 11.031 2.411 5.286 1.00 93.69 394 GLU A N 1
ATOM 3243 C CA . GLU A 1 394 ? 12.328 2.836 4.744 1.00 93.69 394 GLU A CA 1
ATOM 3244 C C . GLU A 1 394 ? 12.152 3.692 3.485 1.00 93.69 394 GLU A C 1
ATOM 3246 O O . GLU A 1 394 ? 12.744 4.763 3.380 1.00 93.69 394 GLU A O 1
ATOM 3251 N N . SER A 1 395 ? 11.246 3.286 2.591 1.00 92.88 395 SER A N 1
ATOM 3252 C CA . SER A 1 395 ? 10.923 4.052 1.382 1.00 92.88 395 SER A CA 1
ATOM 3253 C C . SER A 1 395 ? 10.334 5.429 1.712 1.00 92.88 395 SER A C 1
ATOM 3255 O O . SER A 1 395 ? 10.715 6.422 1.096 1.00 92.88 395 SER A O 1
ATOM 3257 N N . LEU A 1 396 ? 9.452 5.528 2.715 1.00 93.81 396 LEU A N 1
ATOM 3258 C CA . LEU A 1 396 ? 8.936 6.813 3.198 1.00 93.81 396 LEU A CA 1
ATOM 3259 C C . LEU A 1 396 ? 10.060 7.707 3.729 1.00 93.81 396 LEU A C 1
ATOM 3261 O O . LEU A 1 396 ? 10.078 8.900 3.425 1.00 93.81 396 LEU A O 1
ATOM 3265 N N . MET A 1 397 ? 11.004 7.146 4.490 1.00 92.25 397 MET A N 1
ATOM 3266 C CA . MET A 1 397 ? 12.159 7.897 4.985 1.00 92.25 397 MET A CA 1
ATOM 3267 C C . MET A 1 397 ? 13.020 8.426 3.833 1.00 92.25 397 MET A C 1
ATOM 3269 O O . MET A 1 397 ? 13.374 9.606 3.840 1.00 92.25 397 MET A O 1
ATOM 3273 N N . THR A 1 398 ? 13.288 7.604 2.814 1.00 89.94 398 THR A N 1
ATOM 3274 C CA . THR A 1 398 ? 14.021 8.021 1.609 1.00 89.94 398 THR A CA 1
ATOM 3275 C C . THR A 1 398 ? 13.298 9.137 0.855 1.00 89.94 398 THR A C 1
ATOM 3277 O O . THR A 1 398 ? 13.934 10.105 0.453 1.00 89.94 398 THR A O 1
ATOM 3280 N N . LEU A 1 399 ? 11.972 9.072 0.714 1.00 91.12 399 LEU A N 1
ATOM 3281 C CA . LEU A 1 399 ? 11.199 10.118 0.031 1.00 91.12 399 LEU A CA 1
ATOM 3282 C C . LEU A 1 399 ? 11.175 11.444 0.806 1.00 91.12 399 LEU A C 1
ATOM 3284 O O . LEU A 1 399 ? 11.183 12.519 0.206 1.00 91.12 399 LEU A O 1
ATOM 3288 N N . ILE A 1 400 ? 11.162 11.394 2.142 1.00 90.75 400 ILE A N 1
ATOM 3289 C CA . ILE A 1 400 ? 11.299 12.597 2.977 1.00 90.75 400 ILE A CA 1
ATOM 3290 C C . ILE A 1 400 ? 12.702 13.195 2.823 1.00 90.75 400 ILE A C 1
ATOM 3292 O O . ILE A 1 400 ? 12.834 14.418 2.743 1.00 90.75 400 ILE A O 1
ATOM 3296 N N . PHE A 1 401 ? 13.735 12.353 2.759 1.00 88.12 401 PHE A N 1
ATOM 3297 C CA . PHE A 1 401 ? 15.098 12.795 2.477 1.00 88.12 401 PHE A CA 1
ATOM 3298 C C . PHE A 1 401 ? 15.191 13.466 1.102 1.00 88.12 401 PHE A C 1
ATOM 3300 O O . PHE A 1 401 ? 15.659 14.596 1.006 1.00 88.12 401 PHE A O 1
ATOM 3307 N N . GLU A 1 402 ? 14.659 12.830 0.059 1.00 86.81 402 GLU A N 1
ATOM 3308 C CA . GLU A 1 402 ? 14.683 13.354 -1.308 1.00 86.81 402 GLU A CA 1
ATOM 3309 C C . GLU A 1 402 ? 13.932 14.686 -1.432 1.00 86.81 402 GLU A C 1
ATOM 3311 O O . GLU A 1 402 ? 14.414 15.621 -2.070 1.00 86.81 402 GLU A O 1
ATOM 3316 N N . ARG A 1 403 ? 12.803 14.839 -0.724 1.00 87.19 403 ARG A N 1
ATOM 3317 C CA . ARG A 1 403 ? 12.125 16.138 -0.593 1.00 87.19 403 ARG A CA 1
ATOM 3318 C C . ARG A 1 403 ? 13.061 17.216 -0.037 1.00 87.19 403 ARG A C 1
ATOM 3320 O O . ARG A 1 403 ? 12.957 18.374 -0.430 1.00 87.19 403 ARG A O 1
ATOM 3327 N N . ASN A 1 404 ? 13.914 16.863 0.921 1.00 88.88 404 ASN A N 1
ATOM 3328 C CA . ASN A 1 404 ? 14.765 17.794 1.658 1.00 88.88 404 ASN A CA 1
ATOM 3329 C C . ASN A 1 404 ? 16.121 18.074 0.992 1.00 88.88 404 ASN A C 1
ATOM 3331 O O . ASN A 1 404 ? 16.777 19.034 1.404 1.00 88.88 404 ASN A O 1
ATOM 3335 N N . ASP A 1 405 ? 16.544 17.267 0.015 1.00 83.75 405 ASP A N 1
ATOM 3336 C CA . ASP A 1 405 ? 17.901 17.257 -0.559 1.00 83.75 405 ASP A CA 1
ATOM 3337 C C . ASP A 1 405 ? 18.354 18.644 -1.057 1.00 83.75 405 ASP A C 1
ATOM 3339 O O . ASP A 1 405 ? 19.487 19.058 -0.825 1.00 83.75 405 ASP A O 1
ATOM 3343 N N . ASN A 1 406 ? 17.424 19.434 -1.609 1.00 73.62 406 ASN A N 1
ATOM 3344 C CA . ASN A 1 406 ? 17.699 20.762 -2.178 1.00 73.62 406 ASN A CA 1
ATOM 3345 C C . ASN A 1 406 ? 16.963 21.921 -1.480 1.00 73.62 406 ASN A C 1
ATOM 3347 O O . ASN A 1 406 ? 16.913 23.029 -2.011 1.00 73.62 406 ASN A O 1
ATOM 3351 N N . LEU A 1 407 ? 16.375 21.681 -0.303 1.00 82.56 407 LEU A N 1
ATOM 3352 C CA . LEU A 1 407 ? 15.659 22.714 0.452 1.00 82.56 407 LEU A CA 1
ATOM 3353 C C . LEU A 1 407 ? 16.558 23.362 1.512 1.00 82.56 407 LEU A C 1
ATOM 3355 O O . LEU A 1 407 ? 17.364 22.665 2.146 1.00 82.56 407 LEU A O 1
ATOM 3359 N N . PRO A 1 408 ? 16.410 24.676 1.760 1.00 83.19 408 PRO A N 1
ATOM 3360 C CA . PRO A 1 408 ? 17.132 25.324 2.841 1.00 83.19 408 PRO A CA 1
ATOM 3361 C C . PRO A 1 408 ? 16.651 24.779 4.205 1.00 83.19 408 PRO A C 1
ATOM 3363 O O . PRO A 1 408 ? 15.522 24.283 4.304 1.00 83.19 408 PRO A O 1
ATOM 3366 N N . PRO A 1 409 ? 17.491 24.801 5.261 1.00 83.31 409 PRO A N 1
ATOM 3367 C CA . PRO A 1 409 ? 17.202 24.143 6.541 1.00 83.31 409 PRO A CA 1
ATOM 3368 C C . PRO A 1 409 ? 15.827 24.456 7.152 1.00 83.31 409 PRO A C 1
ATOM 3370 O O . PRO A 1 409 ? 15.207 23.575 7.740 1.00 83.31 409 PRO A O 1
ATOM 3373 N N . GLU A 1 410 ? 15.336 25.680 6.990 1.00 84.50 410 GLU A N 1
ATOM 3374 C CA . GLU A 1 410 ? 14.042 26.166 7.474 1.00 84.50 410 GLU A CA 1
ATOM 3375 C C . GLU A 1 410 ? 12.826 25.593 6.724 1.00 84.50 410 GLU A C 1
ATOM 3377 O O . GLU A 1 410 ? 11.722 25.573 7.268 1.00 84.50 410 GLU A O 1
ATOM 3382 N N . GLU A 1 411 ? 13.021 25.084 5.505 1.00 83.81 411 GLU A N 1
ATOM 3383 C CA . GLU A 1 411 ? 11.984 24.444 4.680 1.00 83.81 411 GLU A CA 1
ATOM 3384 C C . GLU A 1 411 ? 12.064 22.906 4.706 1.00 83.81 411 GLU A C 1
ATOM 3386 O O . GLU A 1 411 ? 11.166 22.203 4.205 1.00 83.81 411 GLU A O 1
ATOM 3391 N N . LYS A 1 412 ? 13.131 22.360 5.310 1.00 88.75 412 LYS A N 1
ATOM 3392 C CA . LYS A 1 412 ? 13.297 20.917 5.477 1.00 88.75 412 LYS A CA 1
ATOM 3393 C C . LYS A 1 412 ? 12.206 20.371 6.381 1.00 88.75 412 LYS A C 1
ATOM 3395 O O . LYS A 1 412 ? 11.966 20.826 7.499 1.00 88.75 412 LYS A O 1
ATOM 3400 N N . LYS A 1 413 ? 11.537 19.340 5.883 1.00 89.31 413 LYS A N 1
ATOM 3401 C CA . LYS A 1 413 ? 10.502 18.646 6.623 1.00 89.31 413 LYS A CA 1
ATOM 3402 C C . LYS A 1 413 ? 11.156 17.697 7.607 1.00 89.31 413 LYS A C 1
ATOM 3404 O O . LYS A 1 413 ? 11.925 16.826 7.213 1.00 89.31 413 LYS A O 1
ATOM 3409 N N . GLN A 1 414 ? 10.783 17.847 8.870 1.00 91.62 414 GLN A N 1
ATOM 3410 C CA . GLN A 1 414 ? 11.150 16.904 9.911 1.00 91.62 414 GLN A CA 1
ATOM 3411 C C . GLN A 1 414 ? 9.908 16.244 10.491 1.00 91.62 414 GLN A C 1
ATOM 3413 O O . GLN A 1 414 ? 8.911 16.921 10.777 1.00 91.62 414 GLN A O 1
ATOM 3418 N N . ILE A 1 415 ? 9.999 14.939 10.717 1.00 95.06 415 ILE A N 1
ATOM 3419 C CA . ILE A 1 415 ? 8.924 14.130 11.287 1.00 95.06 415 ILE A CA 1
ATOM 3420 C C . ILE A 1 415 ? 9.309 13.580 12.660 1.00 95.06 415 ILE A C 1
ATOM 3422 O O . ILE A 1 415 ? 10.489 13.392 12.967 1.00 95.06 415 ILE A O 1
ATOM 3426 N N . ASP A 1 416 ? 8.301 13.346 13.496 1.00 97.12 416 ASP A N 1
ATOM 3427 C CA . ASP A 1 416 ? 8.471 12.615 14.752 1.00 97.12 416 ASP A CA 1
ATOM 3428 C C . ASP A 1 416 ? 8.158 11.131 14.534 1.00 97.12 416 ASP A C 1
ATOM 3430 O O . ASP A 1 416 ? 7.219 10.782 13.821 1.00 97.12 416 ASP A O 1
ATOM 3434 N N . LEU A 1 417 ? 8.928 10.250 15.163 1.00 97.81 417 LEU A N 1
ATOM 3435 C CA . LEU A 1 417 ? 8.740 8.805 15.076 1.00 97.81 417 LEU A CA 1
ATOM 3436 C C . LEU A 1 417 ? 8.280 8.259 16.423 1.00 97.81 417 LEU A C 1
ATOM 3438 O O . LEU A 1 417 ? 8.879 8.573 17.446 1.00 97.81 417 LEU A O 1
ATOM 3442 N N . PHE A 1 418 ? 7.256 7.416 16.423 1.00 98.25 418 PHE A N 1
ATOM 3443 C CA . PHE A 1 418 ? 6.735 6.716 17.593 1.00 98.25 418 PHE A CA 1
ATOM 3444 C C . PHE A 1 418 ? 6.882 5.220 17.346 1.00 98.25 418 PHE A C 1
ATOM 3446 O O . PHE A 1 418 ? 6.072 4.613 16.650 1.00 98.25 418 PHE A O 1
ATOM 3453 N N . LEU A 1 419 ? 7.960 4.640 17.862 1.00 96.81 419 LEU A N 1
ATOM 3454 C CA . LEU A 1 419 ? 8.373 3.276 17.546 1.00 96.81 419 LEU A CA 1
ATOM 3455 C C . LEU A 1 419 ? 8.297 2.416 18.795 1.00 96.81 419 LEU A C 1
ATOM 3457 O O . LEU A 1 419 ? 8.780 2.818 19.855 1.00 96.81 419 LEU A O 1
ATOM 3461 N N . ASN A 1 420 ? 7.735 1.217 18.690 1.00 94.44 420 ASN A N 1
ATOM 3462 C CA . ASN A 1 420 ? 7.964 0.230 19.734 1.00 94.44 420 ASN A CA 1
ATOM 3463 C C . ASN A 1 420 ? 9.448 -0.201 19.743 1.00 94.44 420 ASN A C 1
ATOM 3465 O O . ASN A 1 420 ? 10.204 0.039 18.795 1.00 94.44 420 ASN A O 1
ATOM 3469 N N . PHE A 1 421 ? 9.881 -0.854 20.822 1.00 92.62 421 PHE A N 1
ATOM 3470 C CA . PHE A 1 421 ? 11.286 -1.248 20.991 1.00 92.62 421 PHE A CA 1
ATOM 3471 C C . PHE A 1 421 ? 11.790 -2.168 19.864 1.00 92.62 421 PHE A C 1
ATOM 3473 O O . PHE A 1 421 ? 12.895 -1.997 19.352 1.00 92.62 421 PHE A O 1
ATOM 3480 N N . SER A 1 422 ? 10.938 -3.098 19.433 1.00 91.94 422 SER A N 1
ATOM 3481 C CA . SER A 1 422 ? 11.190 -4.034 18.335 1.00 91.94 422 SER A CA 1
ATOM 3482 C C . SER A 1 422 ? 11.526 -3.302 17.023 1.00 91.94 422 SER A C 1
ATOM 3484 O O . SER A 1 422 ? 12.547 -3.561 16.385 1.00 91.94 422 SER A O 1
ATOM 3486 N N . SER A 1 423 ? 10.722 -2.300 16.660 1.00 93.00 423 SER A N 1
ATOM 3487 C CA . SER A 1 423 ? 10.899 -1.531 15.423 1.00 93.00 423 SER A CA 1
ATOM 3488 C C . SER A 1 423 ? 12.091 -0.581 15.480 1.00 93.00 423 SER A C 1
ATOM 3490 O O . SER A 1 423 ? 12.775 -0.404 14.474 1.00 93.00 423 SER A O 1
ATOM 3492 N N . LEU A 1 424 ? 12.393 -0.009 16.651 1.00 93.50 424 LEU A N 1
ATOM 3493 C CA . LEU A 1 424 ? 13.615 0.776 16.830 1.00 93.50 424 LEU A CA 1
ATOM 3494 C C . LEU A 1 424 ? 14.861 -0.068 16.530 1.00 93.50 424 LEU A C 1
ATOM 3496 O O . LEU A 1 424 ? 15.737 0.388 15.800 1.00 93.50 424 LEU A O 1
ATOM 3500 N N . ASN A 1 425 ? 14.924 -1.300 17.045 1.00 92.25 425 ASN A N 1
ATOM 3501 C CA . ASN A 1 425 ? 16.043 -2.205 16.771 1.00 92.25 425 ASN A CA 1
ATOM 3502 C C . ASN A 1 425 ? 16.113 -2.594 15.293 1.00 92.25 425 ASN A C 1
ATOM 3504 O O . ASN A 1 425 ? 17.196 -2.586 14.711 1.00 92.25 425 ASN A O 1
ATOM 3508 N N . LYS A 1 426 ? 14.961 -2.872 14.670 1.00 92.81 426 LYS A N 1
ATOM 3509 C CA . LYS A 1 426 ? 14.875 -3.193 13.240 1.00 92.81 426 LYS A CA 1
ATOM 3510 C C . LYS A 1 426 ? 15.474 -2.095 12.354 1.00 92.81 426 LYS A C 1
ATOM 3512 O O . LYS A 1 426 ? 16.170 -2.410 11.394 1.00 92.81 426 LYS A O 1
ATOM 3517 N N . PHE A 1 427 ? 15.233 -0.825 12.685 1.00 92.50 427 PHE A N 1
ATOM 3518 C CA . PHE A 1 427 ? 15.628 0.324 11.861 1.00 92.50 427 PHE A CA 1
ATOM 3519 C C . PHE A 1 427 ? 16.798 1.145 12.426 1.00 92.50 427 PHE A C 1
ATOM 3521 O O . PHE A 1 427 ? 17.083 2.227 11.917 1.00 92.50 427 PHE A O 1
ATOM 3528 N N . ALA A 1 428 ? 17.508 0.650 13.444 1.00 90.25 428 ALA A N 1
ATOM 3529 C CA . ALA A 1 428 ? 18.544 1.410 14.149 1.00 90.25 428 ALA A CA 1
ATOM 3530 C C . ALA A 1 428 ? 19.633 1.963 13.211 1.00 90.25 428 ALA A C 1
ATOM 3532 O O . ALA A 1 428 ? 19.998 3.134 13.311 1.00 90.25 428 ALA A O 1
ATOM 3533 N N . ASN A 1 429 ? 20.105 1.146 12.263 1.00 88.38 429 ASN A N 1
ATOM 3534 C CA . ASN A 1 429 ? 21.118 1.570 11.294 1.00 88.38 429 ASN A CA 1
ATOM 3535 C C . ASN A 1 429 ? 20.581 2.660 10.362 1.00 88.38 429 ASN A C 1
ATOM 3537 O O . ASN A 1 429 ? 21.222 3.698 10.235 1.00 88.38 429 ASN A O 1
ATOM 3541 N N . LEU A 1 430 ? 19.391 2.475 9.783 1.00 87.69 430 LEU A N 1
ATOM 3542 C CA . LEU A 1 430 ? 18.748 3.475 8.924 1.00 87.69 430 LEU A CA 1
ATOM 3543 C C . LEU A 1 430 ? 18.610 4.824 9.649 1.00 87.69 430 LEU A C 1
ATOM 3545 O O . LEU A 1 430 ? 19.020 5.860 9.136 1.00 87.69 430 LEU A O 1
ATOM 3549 N N . LEU A 1 431 ? 18.100 4.797 10.883 1.00 87.62 431 LEU A N 1
ATOM 3550 C CA . LEU A 1 431 ? 17.863 5.992 11.699 1.00 87.62 431 LEU A CA 1
ATOM 3551 C C . LEU A 1 431 ? 19.157 6.653 12.201 1.00 87.62 431 LEU A C 1
ATOM 3553 O O . LEU A 1 431 ? 19.134 7.811 12.616 1.00 87.62 431 LEU A O 1
ATOM 3557 N N . SER A 1 432 ? 20.287 5.941 12.169 1.00 81.75 432 SER A N 1
ATOM 3558 C CA . SER A 1 432 ? 21.595 6.498 12.527 1.00 81.75 432 SER A CA 1
ATOM 3559 C C . SER A 1 432 ? 22.229 7.334 11.410 1.00 81.75 432 SER A C 1
ATOM 3561 O O . SER A 1 432 ? 23.058 8.197 11.704 1.00 81.75 432 SER A O 1
ATOM 3563 N N . LEU A 1 433 ? 21.836 7.095 10.153 1.00 68.12 433 LEU A N 1
ATOM 3564 C CA . LEU A 1 433 ? 22.479 7.676 8.973 1.00 68.12 433 LEU A CA 1
ATOM 3565 C C . LEU A 1 433 ? 22.014 9.104 8.666 1.00 68.12 433 LEU A C 1
ATOM 3567 O O . LEU A 1 433 ? 22.814 9.894 8.170 1.00 68.12 433 LEU A O 1
ATOM 3571 N N . ASP A 1 434 ? 20.767 9.465 8.984 1.00 65.19 434 ASP A N 1
ATOM 3572 C CA . ASP A 1 434 ? 20.228 10.790 8.658 1.00 65.19 434 ASP A CA 1
ATOM 3573 C C . ASP A 1 434 ? 19.382 11.403 9.784 1.00 65.19 434 ASP A C 1
ATOM 3575 O O . ASP A 1 434 ? 18.284 10.952 10.111 1.00 65.19 434 ASP A O 1
ATOM 3579 N N . LYS A 1 435 ? 19.892 12.504 10.348 1.00 69.44 435 LYS A N 1
ATOM 3580 C CA . LYS A 1 435 ? 19.218 13.303 11.386 1.00 69.44 435 LYS A CA 1
ATOM 3581 C C . LYS A 1 435 ? 18.420 14.481 10.822 1.00 69.44 435 LYS A C 1
ATOM 3583 O O . LYS A 1 435 ? 17.785 15.200 11.588 1.00 69.44 435 LYS A O 1
ATOM 3588 N N . SER A 1 436 ? 18.476 14.732 9.514 1.00 78.38 436 SER A N 1
ATOM 3589 C CA . SER A 1 436 ? 17.818 15.891 8.909 1.00 78.38 436 SER A CA 1
ATOM 3590 C C . SER A 1 436 ? 16.310 15.683 8.754 1.00 78.38 436 SER A C 1
ATOM 3592 O O . SER A 1 436 ? 15.551 16.617 9.011 1.00 78.38 436 SER A O 1
ATOM 3594 N N . ALA A 1 437 ? 15.875 14.460 8.430 1.00 86.75 437 ALA A N 1
ATOM 3595 C CA . ALA A 1 437 ? 14.468 14.089 8.265 1.00 86.75 437 ALA A CA 1
ATOM 3596 C C . ALA A 1 437 ? 13.746 13.739 9.583 1.00 86.75 437 ALA A C 1
ATOM 3598 O O . ALA A 1 437 ? 12.528 13.904 9.689 1.00 86.75 437 ALA A O 1
ATOM 3599 N N . VAL A 1 438 ? 14.472 13.270 10.603 1.00 92.62 438 VAL A N 1
ATOM 3600 C CA . VAL A 1 438 ? 13.896 12.828 11.885 1.00 92.62 438 VAL A CA 1
ATOM 3601 C C . VAL A 1 438 ? 14.166 13.858 12.973 1.00 92.62 438 VAL A C 1
ATOM 3603 O O . VAL A 1 438 ? 15.306 14.075 13.374 1.00 92.62 438 VAL A O 1
ATOM 3606 N N . ARG A 1 439 ? 13.103 14.455 13.516 1.00 92.62 439 ARG A N 1
ATOM 3607 C CA . ARG A 1 439 ? 13.210 15.426 14.614 1.00 92.62 439 ARG A CA 1
ATOM 3608 C C . ARG A 1 439 ? 13.382 14.752 15.967 1.00 92.62 439 ARG A C 1
ATOM 3610 O O . ARG A 1 439 ? 14.200 15.186 16.774 1.00 92.62 439 ARG A O 1
ATOM 3617 N N . LYS A 1 440 ? 12.571 13.731 16.252 1.00 94.56 440 LYS A N 1
ATOM 3618 C CA . LYS A 1 440 ? 12.614 13.007 17.525 1.00 94.56 440 LYS A CA 1
ATOM 3619 C C . LYS A 1 440 ? 12.027 11.610 17.390 1.00 94.56 440 LYS A C 1
ATOM 3621 O O . LYS A 1 440 ? 11.047 11.417 16.679 1.00 94.56 440 LYS A O 1
ATOM 3626 N N . ILE A 1 441 ? 12.618 10.669 18.119 1.00 96.00 441 ILE A N 1
ATOM 3627 C CA . ILE A 1 441 ? 12.123 9.302 18.264 1.00 96.00 441 ILE A CA 1
ATOM 3628 C C . ILE A 1 441 ? 11.560 9.146 19.678 1.00 96.00 441 ILE A C 1
ATOM 3630 O O . ILE A 1 441 ? 12.231 9.450 20.666 1.00 96.00 441 ILE A O 1
ATOM 3634 N N . TYR A 1 442 ? 10.325 8.676 19.761 1.00 97.12 442 TYR A N 1
ATOM 3635 C CA . TYR A 1 442 ? 9.610 8.320 20.974 1.00 97.12 442 TYR A CA 1
ATOM 3636 C C . TYR A 1 442 ? 9.475 6.804 21.014 1.00 97.12 442 TYR A C 1
ATOM 3638 O O . TYR A 1 442 ? 8.889 6.205 20.114 1.00 97.12 442 TYR A O 1
ATOM 3646 N N . ILE A 1 443 ? 10.020 6.183 22.058 1.00 95.88 443 ILE A N 1
ATOM 3647 C CA . ILE A 1 443 ? 9.852 4.748 22.274 1.00 95.88 443 ILE A CA 1
ATOM 3648 C C . ILE A 1 443 ? 8.511 4.543 22.971 1.00 95.88 443 ILE A C 1
ATOM 3650 O O . ILE A 1 443 ? 8.327 5.016 24.092 1.00 95.88 443 ILE A O 1
ATOM 3654 N N . ILE A 1 444 ? 7.575 3.871 22.306 1.00 95.88 444 ILE A N 1
ATOM 3655 C CA . ILE A 1 444 ? 6.246 3.600 22.861 1.00 95.88 444 ILE A CA 1
ATOM 3656 C C . ILE A 1 444 ? 6.223 2.239 23.556 1.00 95.88 444 ILE A C 1
ATOM 3658 O O . ILE A 1 444 ? 6.744 1.250 23.040 1.00 95.88 444 ILE A O 1
ATOM 3662 N N . GLN A 1 445 ? 5.642 2.206 24.755 1.00 91.75 445 GLN A N 1
ATOM 3663 C CA . GLN A 1 445 ? 5.578 1.027 25.618 1.00 91.75 445 GLN A CA 1
ATOM 3664 C C . GLN A 1 445 ? 4.181 0.905 26.239 1.00 91.75 445 GLN A C 1
ATOM 3666 O O . GLN A 1 445 ? 3.589 1.936 26.582 1.00 91.75 445 GLN A O 1
ATOM 3671 N N . PRO A 1 446 ? 3.650 -0.322 26.409 1.00 91.50 446 PRO A N 1
ATOM 3672 C CA . PRO A 1 446 ? 2.356 -0.534 27.046 1.00 91.50 446 PRO A CA 1
ATOM 3673 C C . PRO A 1 446 ? 2.233 0.183 28.393 1.00 91.50 446 PRO A C 1
ATOM 3675 O O . PRO A 1 446 ? 3.089 0.040 29.264 1.00 91.50 446 PRO A O 1
ATOM 3678 N N . GLY A 1 447 ? 1.142 0.925 28.582 1.00 87.50 447 GLY A N 1
ATOM 3679 C CA . GLY A 1 447 ? 0.804 1.556 29.858 1.00 87.50 447 GLY A CA 1
ATOM 3680 C C . GLY A 1 447 ? 1.553 2.852 30.173 1.00 87.50 447 GLY A C 1
ATOM 3681 O O . GLY A 1 447 ? 1.310 3.419 31.236 1.00 87.50 447 GLY A O 1
ATOM 3682 N N . ILE A 1 448 ? 2.413 3.349 29.274 1.00 93.81 448 ILE A N 1
ATOM 3683 C CA . ILE A 1 448 ? 3.112 4.633 29.433 1.00 93.81 448 ILE A CA 1
ATOM 3684 C C . ILE A 1 448 ? 2.556 5.640 28.416 1.00 93.81 448 ILE A C 1
ATOM 3686 O O . ILE A 1 448 ? 2.944 5.602 27.245 1.00 93.81 448 ILE A O 1
ATOM 3690 N N . PRO A 1 449 ? 1.643 6.543 28.825 1.00 96.19 449 PRO A N 1
ATOM 3691 C CA . PRO A 1 449 ? 1.111 7.559 27.931 1.00 96.19 449 PRO A CA 1
ATOM 3692 C C . PRO A 1 449 ? 2.179 8.556 27.476 1.00 96.19 449 PRO A C 1
ATOM 3694 O O . PRO A 1 449 ? 3.054 8.960 28.242 1.00 96.19 449 PRO A O 1
ATOM 3697 N N . VAL A 1 450 ? 2.054 9.006 26.233 1.00 97.56 450 VAL A N 1
ATOM 3698 C CA . VAL A 1 450 ? 2.888 10.032 25.615 1.00 97.56 450 VAL A CA 1
ATOM 3699 C C . VAL A 1 450 ? 2.009 11.243 25.310 1.00 97.56 450 VAL A C 1
ATOM 3701 O O . VAL A 1 450 ? 1.172 11.212 24.405 1.00 97.56 450 VAL A O 1
ATOM 3704 N N . ASP A 1 451 ? 2.182 12.311 26.087 1.00 97.12 451 ASP A N 1
ATOM 3705 C CA . ASP A 1 451 ? 1.426 13.552 25.921 1.00 97.12 451 ASP A CA 1
ATOM 3706 C C . ASP A 1 451 ? 2.015 14.406 24.787 1.00 97.12 451 ASP A C 1
ATOM 3708 O O . ASP A 1 451 ? 3.148 14.886 24.861 1.00 97.12 451 ASP A O 1
ATOM 3712 N N . MET A 1 452 ? 1.227 14.586 23.728 1.00 97.06 452 MET A N 1
ATOM 3713 C CA . MET A 1 452 ? 1.516 15.454 22.585 1.00 97.06 452 MET A CA 1
ATOM 3714 C C . MET A 1 452 ? 0.443 16.533 22.423 1.00 97.06 452 MET A C 1
ATOM 3716 O O . MET A 1 452 ? 0.333 17.146 21.360 1.00 97.06 452 MET A O 1
ATOM 3720 N N . SER A 1 453 ? -0.362 16.794 23.455 1.00 95.25 453 SER A N 1
ATOM 3721 C CA . SER A 1 453 ? -1.502 17.710 23.390 1.00 95.25 453 SER A CA 1
ATOM 3722 C C . SER A 1 453 ? -1.076 19.122 22.982 1.00 95.25 453 SER A C 1
ATOM 3724 O O . SER A 1 453 ? -1.706 19.720 22.113 1.00 95.25 453 SER A O 1
ATOM 3726 N N . GLY A 1 454 ? 0.051 19.610 23.510 1.00 93.69 454 GLY A N 1
ATOM 3727 C CA . GLY A 1 454 ? 0.599 20.927 23.174 1.00 93.69 454 GLY A CA 1
ATOM 3728 C C . GLY A 1 454 ? 1.187 21.051 21.762 1.00 93.69 454 GLY A C 1
ATOM 3729 O O . GLY A 1 454 ? 1.281 22.162 21.249 1.00 93.69 454 GLY A O 1
ATOM 3730 N N . LYS A 1 455 ? 1.578 19.939 21.121 1.00 94.44 455 LYS A N 1
ATOM 3731 C CA . LYS A 1 455 ? 2.225 19.947 19.794 1.00 94.44 455 LYS A CA 1
ATOM 3732 C C . LYS A 1 455 ? 1.289 19.499 18.675 1.00 94.44 455 LYS A C 1
ATOM 3734 O O . LYS A 1 455 ? 1.183 20.163 17.650 1.00 94.44 455 LYS A O 1
ATOM 3739 N N . TYR A 1 456 ? 0.634 18.364 18.877 1.00 95.75 456 TYR A N 1
ATOM 3740 C CA . TYR A 1 456 ? -0.172 17.666 17.881 1.00 95.75 456 TYR A CA 1
ATOM 3741 C C . TYR A 1 456 ? -1.646 17.534 18.282 1.00 95.75 456 TYR A C 1
ATOM 3743 O O . TYR A 1 456 ? -2.462 17.092 17.478 1.00 95.75 456 TYR A O 1
ATOM 3751 N N . GLY A 1 457 ? -2.017 17.925 19.506 1.00 96.25 457 GLY A N 1
ATOM 3752 C CA . GLY A 1 457 ? -3.398 17.831 19.970 1.00 96.25 457 GLY A CA 1
ATOM 3753 C C . GLY A 1 457 ? -3.849 16.397 20.243 1.00 96.25 457 GLY A C 1
ATOM 3754 O O . GLY A 1 457 ? -5.016 16.094 20.034 1.00 96.25 457 GLY A O 1
ATOM 3755 N N . PHE A 1 458 ? -2.961 15.509 20.701 1.00 97.50 458 PHE A N 1
ATOM 3756 C CA . PHE A 1 458 ? -3.344 14.169 21.155 1.00 97.50 458 PHE A CA 1
ATOM 3757 C C . PHE A 1 458 ? -2.550 13.725 22.388 1.00 97.50 458 PHE A C 1
ATOM 3759 O O . PHE A 1 458 ? -1.423 14.162 22.601 1.00 97.50 458 PHE A O 1
ATOM 3766 N N . VAL A 1 459 ? -3.112 12.805 23.169 1.00 98.12 459 VAL A N 1
ATOM 3767 C CA . VAL A 1 459 ? -2.366 11.963 24.114 1.00 98.12 459 VAL A CA 1
ATOM 3768 C C . VAL A 1 459 ? -2.410 10.535 23.585 1.00 98.12 459 VAL A C 1
ATOM 3770 O O . VAL A 1 459 ? -3.494 9.990 23.368 1.00 98.12 459 VAL A O 1
ATOM 3773 N N . LEU A 1 460 ? -1.243 9.937 23.343 1.00 98.38 460 LEU A N 1
ATOM 3774 C CA . LEU A 1 460 ? -1.141 8.547 22.907 1.00 98.38 460 LEU A CA 1
ATOM 3775 C C . LEU A 1 460 ? -1.012 7.658 24.139 1.00 98.38 460 LEU A C 1
ATOM 3777 O O . LEU A 1 460 ? -0.093 7.840 24.926 1.00 98.38 460 LEU A O 1
ATOM 3781 N N . THR A 1 461 ? -1.877 6.661 24.277 1.00 97.69 461 THR A N 1
ATOM 3782 C CA . THR A 1 461 ? -1.729 5.596 25.274 1.00 97.69 461 THR A CA 1
ATOM 3783 C C . THR A 1 461 ? -1.474 4.276 24.551 1.00 97.69 461 THR A C 1
ATOM 3785 O O . THR A 1 461 ? -2.416 3.690 24.012 1.00 97.69 461 THR A O 1
ATOM 3788 N N . PRO A 1 462 ? -0.220 3.796 24.504 1.00 97.44 462 PRO A N 1
ATOM 3789 C CA . PRO A 1 462 ? 0.077 2.461 24.013 1.00 97.44 462 PRO A CA 1
ATOM 3790 C C . PRO A 1 462 ? -0.477 1.422 24.992 1.00 97.44 462 PRO A C 1
ATOM 3792 O O . PRO A 1 462 ? -0.351 1.550 26.211 1.00 97.44 462 PRO A O 1
ATOM 3795 N N . THR A 1 463 ? -1.103 0.386 24.458 1.00 95.75 463 THR A N 1
ATOM 3796 C CA . THR A 1 463 ? -1.784 -0.668 25.217 1.00 95.75 463 THR A CA 1
ATOM 3797 C C . THR A 1 463 ? -1.071 -1.993 25.023 1.00 95.75 463 THR A C 1
ATOM 3799 O O . THR A 1 463 ? -0.371 -2.192 24.034 1.00 95.75 463 THR A O 1
ATOM 3802 N N . LYS A 1 464 ? -1.240 -2.919 25.964 1.00 94.31 464 LYS A N 1
ATOM 3803 C CA . LYS A 1 464 ? -0.686 -4.266 25.854 1.00 94.31 464 LYS A CA 1
ATOM 3804 C C . LYS A 1 464 ? -1.364 -5.007 24.704 1.00 94.31 464 LYS A C 1
ATOM 3806 O O . LYS A 1 464 ? -2.591 -5.136 24.714 1.00 94.31 464 LYS A O 1
ATOM 3811 N N . ALA A 1 465 ? -0.574 -5.536 23.777 1.00 93.50 465 ALA A N 1
ATOM 3812 C CA . ALA A 1 465 ? -1.019 -6.515 22.796 1.00 93.50 465 ALA A CA 1
ATOM 3813 C C . ALA A 1 465 ? -0.449 -7.899 23.134 1.00 93.50 465 ALA A C 1
ATOM 3815 O O . ALA A 1 465 ? 0.567 -8.032 23.816 1.00 93.50 465 ALA A O 1
ATOM 3816 N N . LYS A 1 466 ? -1.136 -8.951 22.691 1.00 92.94 466 LYS A N 1
ATOM 3817 C CA . LYS A 1 466 ? -0.669 -10.334 22.792 1.00 92.94 466 LYS A CA 1
ATOM 3818 C C . LYS A 1 466 ? -0.364 -10.813 21.388 1.00 92.94 466 LYS A C 1
ATOM 3820 O O . LYS A 1 466 ? -1.235 -11.376 20.733 1.00 92.94 466 LYS A O 1
ATOM 3825 N N . HIS A 1 467 ? 0.849 -10.558 20.929 1.00 91.25 467 HIS A N 1
ATOM 3826 C CA . HIS A 1 467 ? 1.269 -10.859 19.572 1.00 91.25 467 HIS A CA 1
ATOM 3827 C C . HIS A 1 467 ? 2.747 -11.224 19.550 1.00 91.25 467 HIS A C 1
ATOM 3829 O O . HIS A 1 467 ? 3.505 -10.773 20.405 1.00 91.25 467 HIS A O 1
ATOM 3835 N N . ARG A 1 468 ? 3.137 -12.090 18.614 1.00 88.00 468 ARG A N 1
ATOM 3836 C CA . ARG A 1 468 ? 4.514 -12.574 18.559 1.00 88.00 468 ARG A CA 1
ATOM 3837 C C . ARG A 1 468 ? 5.390 -11.548 17.864 1.00 88.00 468 ARG A C 1
ATOM 3839 O O . ARG A 1 468 ? 5.012 -11.081 16.805 1.00 88.00 468 ARG A O 1
ATOM 3846 N N . GLU A 1 469 ? 6.568 -11.286 18.411 1.00 83.06 469 GLU A N 1
ATOM 3847 C CA . GLU A 1 469 ? 7.525 -10.330 17.847 1.00 83.06 469 GLU A CA 1
ATOM 3848 C C . GLU A 1 469 ? 8.900 -10.956 17.600 1.00 83.06 469 GLU A C 1
ATOM 3850 O O . GLU A 1 469 ? 9.230 -12.029 18.110 1.00 83.06 469 GLU A O 1
ATOM 3855 N N . LEU A 1 470 ? 9.733 -10.245 16.837 1.00 75.44 470 LEU A N 1
ATOM 3856 C CA . LEU A 1 470 ? 11.126 -10.620 16.589 1.00 75.44 470 LEU A CA 1
ATOM 3857 C C . LEU A 1 470 ? 12.013 -10.475 17.841 1.00 75.44 470 LEU A C 1
ATOM 3859 O O . LEU A 1 470 ? 12.884 -11.313 18.062 1.00 75.44 470 LEU A O 1
ATOM 3863 N N . TRP A 1 471 ? 11.784 -9.442 18.663 1.00 77.44 471 TRP A N 1
ATOM 3864 C CA . TRP A 1 471 ? 12.610 -9.125 19.841 1.00 77.44 471 TRP A CA 1
ATOM 3865 C C . TRP A 1 471 ? 11.930 -9.376 21.200 1.00 77.44 471 TRP A C 1
ATOM 3867 O O . TRP A 1 471 ? 12.590 -9.221 22.223 1.00 77.44 471 TRP A O 1
ATOM 3877 N N . GLY A 1 472 ? 10.649 -9.759 21.231 1.00 80.19 472 GLY A N 1
ATOM 3878 C CA . GLY A 1 472 ? 9.904 -10.051 22.466 1.00 80.19 472 GLY A CA 1
ATOM 3879 C C . GLY A 1 472 ? 8.415 -9.715 22.359 1.00 80.19 472 GLY A C 1
ATOM 3880 O O . GLY A 1 472 ? 8.056 -8.594 21.991 1.00 80.19 472 GLY A O 1
ATOM 3881 N N . ASP A 1 473 ? 7.551 -10.686 22.665 1.00 81.69 473 ASP A N 1
ATOM 3882 C CA . ASP A 1 473 ? 6.088 -10.602 22.509 1.00 81.69 473 ASP A CA 1
ATOM 3883 C C . ASP A 1 473 ? 5.460 -9.450 23.328 1.00 81.69 473 ASP A C 1
ATOM 3885 O O . ASP A 1 473 ? 4.383 -8.952 23.005 1.00 81.69 473 ASP A O 1
ATOM 3889 N N . GLU A 1 474 ? 6.128 -8.998 24.391 1.00 81.00 474 GLU A N 1
ATOM 3890 C CA . GLU A 1 474 ? 5.698 -7.899 25.260 1.00 81.00 474 GLU A CA 1
ATOM 3891 C C . GLU A 1 474 ? 5.778 -6.507 24.615 1.00 81.00 474 GLU A C 1
ATOM 3893 O O . GLU A 1 474 ? 5.224 -5.550 25.159 1.00 81.00 474 GLU A O 1
ATOM 3898 N N . TYR A 1 475 ? 6.471 -6.378 23.479 1.00 85.62 475 TYR A N 1
ATOM 3899 C CA . TYR A 1 475 ? 6.709 -5.088 22.833 1.00 85.62 475 TYR A CA 1
ATOM 3900 C C . TYR A 1 475 ? 5.663 -4.712 21.788 1.00 85.62 475 TYR A C 1
ATOM 3902 O O . TYR A 1 475 ? 5.682 -3.569 21.332 1.00 85.62 475 TYR A O 1
ATOM 3910 N N . SER A 1 476 ? 4.777 -5.621 21.378 1.00 90.25 476 SER A N 1
ATOM 3911 C CA . SER A 1 476 ? 3.661 -5.248 20.504 1.00 90.25 476 SER A CA 1
ATOM 3912 C C . SER A 1 476 ? 2.667 -4.373 21.271 1.00 90.25 476 SER A C 1
ATOM 3914 O O . SER A 1 476 ? 2.334 -4.660 22.429 1.00 90.25 476 SER A O 1
ATOM 3916 N N . VAL A 1 477 ? 2.205 -3.287 20.641 1.00 94.88 477 VAL A N 1
ATOM 3917 C CA . VAL A 1 477 ? 1.328 -2.309 21.293 1.00 94.88 477 VAL A CA 1
ATOM 3918 C C . VAL A 1 477 ? 0.082 -1.994 20.478 1.00 94.88 477 VAL A C 1
ATOM 3920 O O . VAL A 1 477 ? 0.169 -1.591 19.323 1.00 94.88 477 VAL A O 1
ATOM 3923 N N . GLY A 1 478 ? -1.089 -2.078 21.109 1.00 96.50 478 GLY A N 1
ATOM 3924 C CA . GLY A 1 478 ? -2.283 -1.406 20.590 1.00 96.50 478 GLY A CA 1
ATOM 3925 C C . GLY A 1 478 ? -2.194 0.098 20.831 1.00 96.50 478 GLY A C 1
ATOM 3926 O O . GLY A 1 478 ? -1.447 0.547 21.702 1.00 96.50 478 GLY A O 1
ATOM 3927 N N . LEU A 1 479 ? -2.971 0.893 20.105 1.00 98.06 479 LEU A N 1
ATOM 3928 C CA . LEU A 1 479 ? -2.858 2.352 20.132 1.00 98.06 479 LEU A CA 1
ATOM 3929 C C . LEU A 1 479 ? -4.183 2.988 20.549 1.00 98.06 479 LEU A C 1
ATOM 3931 O O . LEU A 1 479 ? -5.231 2.676 19.988 1.00 98.06 479 LEU A O 1
ATOM 3935 N N . ILE A 1 480 ? -4.139 3.905 21.513 1.00 98.44 480 ILE A N 1
ATOM 3936 C CA . ILE A 1 480 ? -5.273 4.767 21.858 1.00 98.44 480 ILE A CA 1
ATOM 3937 C C . ILE A 1 480 ? -4.851 6.220 21.690 1.00 98.44 480 ILE A C 1
ATOM 3939 O O . ILE A 1 480 ? -3.949 6.690 22.380 1.00 98.44 480 ILE A O 1
ATOM 3943 N N . PHE A 1 481 ? -5.538 6.937 20.808 1.00 98.50 481 PHE A N 1
ATOM 3944 C CA . PHE A 1 481 ? -5.391 8.373 20.625 1.00 98.50 481 PHE A CA 1
ATOM 3945 C C . PHE A 1 481 ? -6.549 9.089 21.317 1.00 98.50 481 PHE A C 1
ATOM 3947 O O . PHE A 1 481 ? -7.690 9.046 20.849 1.00 98.50 481 PHE A O 1
ATOM 3954 N N . ASP A 1 482 ? -6.250 9.772 22.420 1.00 98.25 482 ASP A N 1
ATOM 3955 C CA . ASP A 1 482 ? -7.148 10.765 22.999 1.00 98.25 482 ASP A CA 1
ATOM 3956 C C . ASP A 1 482 ? -6.896 12.104 22.302 1.00 98.25 482 ASP A C 1
ATOM 3958 O O . ASP A 1 482 ? -5.919 12.794 22.586 1.00 98.25 482 ASP A O 1
ATOM 3962 N N . LEU A 1 483 ? -7.770 12.453 21.360 1.00 97.88 483 LEU A N 1
ATOM 3963 C CA . LEU A 1 483 ? -7.680 13.669 20.561 1.00 97.88 483 LEU A CA 1
ATOM 3964 C C . LEU A 1 483 ? -8.195 14.862 21.368 1.00 97.88 483 LEU A C 1
ATOM 3966 O O . LEU A 1 483 ? -9.323 14.873 21.877 1.00 97.88 483 LEU A O 1
ATOM 3970 N N . ILE A 1 484 ? -7.335 15.864 21.499 1.00 96.38 484 ILE A N 1
ATOM 3971 C CA . ILE A 1 484 ? -7.500 17.036 22.347 1.00 96.38 484 ILE A CA 1
ATOM 3972 C C . ILE A 1 484 ? -7.727 18.268 21.472 1.00 96.38 484 ILE A C 1
ATOM 3974 O O . ILE A 1 484 ? -7.022 18.515 20.492 1.00 96.38 484 ILE A O 1
ATOM 3978 N N . GLU A 1 485 ? -8.695 19.082 21.872 1.00 92.19 485 GLU A N 1
ATOM 3979 C CA . GLU A 1 485 ? -8.923 20.417 21.328 1.00 92.19 485 GLU A CA 1
ATOM 3980 C C . GLU A 1 485 ? -9.320 21.339 22.484 1.00 92.19 485 GLU A C 1
ATOM 3982 O O . GLU A 1 485 ? -10.151 20.971 23.322 1.00 92.19 485 GLU A O 1
ATOM 3987 N N . ASN A 1 486 ? -8.724 22.533 22.553 1.00 88.50 486 ASN A N 1
ATOM 3988 C CA . ASN A 1 486 ? -8.960 23.498 23.635 1.00 88.50 486 ASN A CA 1
ATOM 3989 C C . ASN A 1 486 ? -8.779 22.877 25.039 1.00 88.50 486 ASN A C 1
ATOM 3991 O O . ASN A 1 486 ? -9.621 23.054 25.921 1.00 88.50 486 ASN A O 1
ATOM 3995 N N . ASN A 1 487 ? -7.701 22.103 25.224 1.00 88.06 487 ASN A N 1
ATOM 3996 C CA . ASN A 1 487 ? -7.343 21.395 26.466 1.00 88.06 487 ASN A CA 1
ATOM 3997 C C . ASN A 1 487 ? -8.404 20.408 26.988 1.00 88.06 487 ASN A C 1
ATOM 3999 O O . ASN A 1 487 ? -8.398 20.047 28.164 1.00 88.06 487 ASN A O 1
ATOM 4003 N N . LYS A 1 488 ? -9.325 19.953 26.131 1.00 93.12 488 LYS A N 1
ATOM 4004 C CA . LYS A 1 488 ? -10.331 18.943 26.476 1.00 93.12 488 LYS A CA 1
ATOM 4005 C C . LYS A 1 488 ? -10.259 17.775 25.506 1.00 93.12 488 LYS A C 1
ATOM 4007 O O . LYS A 1 488 ? -10.146 17.979 24.299 1.00 93.12 488 LYS A O 1
ATOM 4012 N N . LYS A 1 489 ? -10.394 16.553 26.030 1.00 95.12 489 LYS A N 1
ATOM 4013 C CA . LYS A 1 489 ? -10.588 15.363 25.198 1.00 95.12 489 LYS A CA 1
ATOM 4014 C C . LYS A 1 489 ? -11.895 15.502 24.425 1.00 95.12 489 LYS A C 1
ATOM 4016 O O . LYS A 1 489 ? -12.964 15.585 25.030 1.00 95.12 489 LYS A O 1
ATOM 4021 N N . LYS A 1 490 ? -11.795 15.525 23.099 1.00 95.81 490 LYS A N 1
ATOM 4022 C CA . LYS A 1 490 ? -12.937 15.584 22.183 1.00 95.81 490 LYS A CA 1
ATOM 4023 C C . LYS A 1 490 ? -13.338 14.219 21.667 1.00 95.81 490 LYS A C 1
ATOM 4025 O O . LYS A 1 490 ? -14.523 13.995 21.444 1.00 95.81 490 LYS A O 1
ATOM 4030 N N . PHE A 1 491 ? -12.361 13.346 21.457 1.00 97.50 491 PHE A N 1
ATOM 4031 C CA . PHE A 1 491 ? -12.586 12.098 20.750 1.00 97.50 491 PHE A CA 1
ATOM 4032 C C . PHE A 1 491 ? -11.535 11.056 21.133 1.00 97.50 491 PHE A C 1
ATOM 4034 O O . PHE A 1 491 ? -10.370 11.403 21.317 1.00 97.50 491 PHE A O 1
ATOM 4041 N N . ARG A 1 492 ? -11.939 9.790 21.254 1.00 98.44 492 ARG A N 1
ATOM 4042 C CA . ARG A 1 492 ? -11.048 8.654 21.525 1.00 98.44 492 ARG A CA 1
ATOM 4043 C C . ARG A 1 492 ? -11.079 7.653 20.371 1.00 98.44 492 ARG A C 1
ATOM 4045 O O . ARG A 1 492 ? -12.104 7.011 20.139 1.00 98.44 492 ARG A O 1
ATOM 4052 N N . LEU A 1 493 ? -9.939 7.481 19.706 1.00 98.62 493 LEU A N 1
ATOM 4053 C CA . LEU A 1 493 ? -9.706 6.460 18.680 1.00 98.62 493 LEU A CA 1
ATOM 4054 C C . LEU A 1 493 ? -8.867 5.327 19.274 1.00 98.62 493 LEU A C 1
ATOM 4056 O O . LEU A 1 493 ? -7.722 5.548 19.656 1.00 98.62 493 LEU A O 1
ATOM 4060 N N . GLY A 1 494 ? -9.438 4.127 19.348 1.00 98.38 494 GLY A N 1
ATOM 4061 C CA . GLY A 1 494 ? -8.727 2.903 19.712 1.00 98.38 494 GLY A CA 1
ATOM 4062 C C . GLY A 1 494 ? -8.389 2.066 18.481 1.00 98.38 494 GLY A C 1
ATOM 4063 O O . GLY A 1 494 ? -9.206 1.943 17.570 1.00 98.38 494 GLY A O 1
ATOM 4064 N N . MET A 1 495 ? -7.209 1.460 18.463 1.00 98.19 495 MET A N 1
ATOM 4065 C CA . MET A 1 495 ? -6.769 0.513 17.441 1.00 98.19 495 MET A CA 1
ATOM 4066 C C . MET A 1 495 ? -6.155 -0.699 18.130 1.00 98.19 495 MET A C 1
ATOM 4068 O O . MET A 1 495 ? -5.188 -0.561 18.881 1.00 98.19 495 MET A O 1
ATOM 4072 N N . THR A 1 496 ? -6.706 -1.886 17.885 1.00 97.06 496 THR A N 1
ATOM 4073 C CA . THR A 1 496 ? -6.264 -3.097 18.595 1.00 97.06 496 THR A CA 1
ATOM 4074 C C . THR A 1 496 ? -4.877 -3.555 18.179 1.00 97.06 496 THR A C 1
ATOM 4076 O O . THR A 1 496 ? -4.244 -4.263 18.953 1.00 97.06 496 THR A O 1
ATOM 4079 N N . VAL A 1 497 ? -4.458 -3.176 16.961 1.00 93.31 497 VAL A N 1
ATOM 4080 C CA . VAL A 1 497 ? -3.360 -3.795 16.189 1.00 93.31 497 VAL A CA 1
ATOM 4081 C C . VAL A 1 497 ? -3.508 -5.321 16.142 1.00 93.31 497 VAL A C 1
ATOM 4083 O O . VAL A 1 497 ? -4.562 -5.853 16.516 1.00 93.31 497 VAL A O 1
ATOM 4086 N N . ASP A 1 498 ? -2.488 -6.009 15.653 1.00 92.75 498 ASP A N 1
ATOM 4087 C CA . ASP A 1 498 ? -2.395 -7.456 15.743 1.00 92.75 498 ASP A CA 1
ATOM 4088 C C . ASP A 1 498 ? -2.293 -7.899 17.207 1.00 92.75 498 ASP A C 1
ATOM 4090 O O . ASP A 1 498 ? -1.360 -7.546 17.930 1.00 92.75 498 ASP A O 1
ATOM 4094 N N . THR A 1 499 ? -3.293 -8.645 17.683 1.00 95.25 499 THR A N 1
ATOM 4095 C CA . THR A 1 499 ? -3.356 -9.080 19.084 1.00 95.25 499 THR A CA 1
ATOM 4096 C C . THR A 1 499 ? -4.322 -10.239 19.294 1.00 95.25 499 THR A C 1
ATOM 4098 O O . THR A 1 499 ? -5.392 -10.274 18.702 1.00 95.25 499 THR A O 1
ATOM 4101 N N . GLY A 1 500 ? -4.005 -11.180 20.182 1.00 94.81 500 GLY A N 1
ATOM 4102 C CA . GLY A 1 500 ? -4.971 -12.150 20.703 1.00 94.81 500 GLY A CA 1
ATOM 4103 C C . GLY A 1 500 ? -5.915 -11.536 21.740 1.00 94.81 500 GLY A C 1
ATOM 4104 O O . GLY A 1 500 ? -5.552 -10.612 22.465 1.00 94.81 500 GLY A O 1
ATOM 4105 N N . TYR A 1 501 ? -7.124 -12.083 21.879 1.00 96.50 501 TYR A N 1
ATOM 4106 C CA . TYR A 1 501 ? -8.079 -11.587 22.876 1.00 96.50 501 TYR A CA 1
ATOM 4107 C C . TYR A 1 501 ? -7.807 -12.137 24.288 1.00 96.50 501 TYR A C 1
ATOM 4109 O O . TYR A 1 501 ? -7.661 -13.345 24.497 1.00 96.50 501 TYR A O 1
ATOM 4117 N N . THR A 1 502 ? -7.845 -11.238 25.272 1.00 94.81 502 THR A N 1
ATOM 4118 C CA . THR A 1 502 ? -8.097 -11.517 26.693 1.00 94.81 502 THR A CA 1
ATOM 4119 C C . THR A 1 502 ? -9.039 -10.439 27.240 1.00 94.81 502 THR A C 1
ATOM 4121 O O . THR A 1 502 ? -9.118 -9.349 26.672 1.00 94.81 502 THR A O 1
ATOM 4124 N N . GLY A 1 503 ? -9.729 -10.705 28.356 1.00 92.75 503 GLY A N 1
ATOM 4125 C CA . GLY A 1 503 ? -10.589 -9.693 28.990 1.00 92.75 503 GLY A CA 1
ATOM 4126 C C . GLY A 1 503 ? -9.817 -8.440 29.425 1.00 92.75 503 GLY A C 1
ATOM 4127 O O . GLY A 1 503 ? -10.318 -7.328 29.296 1.00 92.75 503 GLY A O 1
ATOM 4128 N N . GLU A 1 504 ? -8.560 -8.603 29.854 1.00 94.19 504 GLU A N 1
ATOM 4129 C CA . GLU A 1 504 ? -7.657 -7.479 30.134 1.00 94.19 504 GLU A CA 1
ATOM 4130 C C . GLU A 1 504 ? -7.409 -6.633 28.884 1.00 94.19 504 GLU A C 1
ATOM 4132 O O . GLU A 1 504 ? -7.487 -5.411 28.951 1.00 94.19 504 GLU A O 1
ATOM 4137 N N . ILE A 1 505 ? -7.152 -7.273 27.736 1.00 95.25 505 ILE A N 1
ATOM 4138 C CA . ILE A 1 505 ? -6.894 -6.562 26.482 1.00 95.25 505 ILE A CA 1
ATOM 4139 C C . ILE A 1 505 ? -8.133 -5.789 26.033 1.00 95.25 505 ILE A C 1
ATOM 4141 O O . ILE A 1 505 ? -8.008 -4.617 25.685 1.00 95.25 505 ILE A O 1
ATOM 4145 N N . GLY A 1 506 ? -9.320 -6.402 26.097 1.00 94.19 506 GLY A N 1
ATOM 4146 C CA . GLY A 1 506 ? -10.577 -5.731 25.757 1.00 94.19 506 GLY A CA 1
ATOM 4147 C C . GLY A 1 506 ? -10.891 -4.537 26.652 1.00 94.19 506 GLY A C 1
ATOM 4148 O O . GLY A 1 506 ? -11.269 -3.478 26.149 1.00 94.19 506 GLY A O 1
ATOM 4149 N N . ALA A 1 507 ? -10.638 -4.654 27.957 1.00 95.56 507 ALA A N 1
ATOM 4150 C CA . ALA A 1 507 ? -10.879 -3.577 28.912 1.00 95.56 507 ALA A CA 1
ATOM 4151 C C . ALA A 1 507 ? -10.049 -2.308 28.634 1.00 95.56 507 ALA A C 1
ATOM 4153 O O . ALA A 1 507 ? -10.498 -1.210 28.967 1.00 95.56 507 ALA A O 1
ATOM 4154 N N . GLN A 1 508 ? -8.877 -2.425 27.994 1.00 96.69 508 GLN A N 1
ATOM 4155 C CA . GLN A 1 508 ? -8.034 -1.267 27.653 1.00 96.69 508 GLN A CA 1
ATOM 4156 C C . GLN A 1 508 ? -8.728 -0.302 26.683 1.00 96.69 508 GLN A C 1
ATOM 4158 O O . GLN A 1 508 ? -8.523 0.906 26.768 1.00 96.69 508 GLN A O 1
ATOM 4163 N N . PHE A 1 509 ? -9.582 -0.816 25.792 1.00 97.25 509 PHE A N 1
ATOM 4164 C CA . PHE A 1 509 ? -10.271 -0.030 24.761 1.00 97.25 509 PHE A CA 1
ATOM 4165 C C . PHE A 1 509 ? -11.639 0.495 25.199 1.00 97.25 509 PHE A C 1
ATOM 4167 O O . PHE A 1 509 ? -12.390 1.037 24.378 1.00 97.25 509 PHE A O 1
ATOM 4174 N N . LYS A 1 510 ? -11.968 0.360 26.486 1.00 95.19 510 LYS A N 1
ATOM 4175 C CA . LYS A 1 510 ? -13.223 0.846 27.044 1.00 95.19 510 LYS A CA 1
ATOM 4176 C C . LYS A 1 510 ? -13.418 2.336 26.766 1.00 95.19 510 LYS A C 1
ATOM 4178 O O . LYS A 1 510 ? -12.495 3.155 26.815 1.00 95.19 510 LYS A O 1
ATOM 4183 N N . ASP A 1 511 ? -14.666 2.672 26.475 1.00 89.19 511 ASP A N 1
ATOM 4184 C CA . ASP A 1 511 ? -15.121 4.028 26.208 1.00 89.19 511 ASP A CA 1
ATOM 4185 C C . ASP A 1 511 ? -14.533 4.661 24.936 1.00 89.19 511 ASP A C 1
ATOM 4187 O O . ASP A 1 511 ? -14.654 5.872 24.740 1.00 89.19 511 ASP A O 1
ATOM 4191 N N . SER A 1 512 ? -13.972 3.867 24.018 1.00 96.50 512 SER A N 1
ATOM 4192 C CA . SER A 1 512 ? -13.552 4.373 22.704 1.00 96.50 512 SER A CA 1
ATOM 4193 C C . SER A 1 512 ? -14.752 4.943 21.940 1.00 96.50 512 SER A C 1
ATOM 4195 O O . SER A 1 512 ? -15.853 4.400 22.024 1.00 96.50 512 SER A O 1
ATOM 4197 N N . ASP A 1 513 ? -14.590 6.060 21.233 1.00 98.19 513 ASP A N 1
ATOM 4198 C CA . ASP A 1 513 ? -15.637 6.567 20.337 1.00 98.19 513 ASP A CA 1
ATOM 4199 C C . ASP A 1 513 ? -15.651 5.734 19.056 1.00 98.19 513 ASP A C 1
ATOM 4201 O O . ASP A 1 513 ? -16.706 5.288 18.609 1.00 98.19 513 ASP A O 1
ATOM 4205 N N . ILE A 1 514 ? -14.461 5.437 18.540 1.00 98.31 514 ILE A N 1
ATOM 4206 C CA . ILE A 1 514 ? -14.239 4.483 17.459 1.00 98.31 514 ILE A CA 1
ATOM 4207 C C . ILE A 1 514 ? -13.212 3.434 17.890 1.00 98.31 514 ILE A C 1
ATOM 4209 O O . ILE A 1 514 ? -12.213 3.767 18.531 1.00 98.31 514 ILE A O 1
ATOM 4213 N N . LEU A 1 515 ? -13.453 2.175 17.530 1.00 98.62 515 LEU A N 1
ATOM 4214 C CA . LEU A 1 515 ? -12.479 1.094 17.661 1.00 98.62 515 LEU A CA 1
ATOM 4215 C C . LEU A 1 515 ? -12.200 0.488 16.287 1.00 98.62 515 LEU A C 1
ATOM 4217 O O . LEU A 1 515 ? -13.122 -0.017 15.651 1.00 98.62 515 LEU A O 1
ATOM 4221 N N . ILE A 1 516 ? -10.940 0.505 15.858 1.00 98.44 516 ILE A N 1
ATOM 4222 C CA . ILE A 1 516 ? -10.460 -0.264 14.708 1.00 98.44 516 ILE A CA 1
ATOM 4223 C C . ILE A 1 516 ? -9.939 -1.605 15.237 1.00 98.44 516 ILE A C 1
ATOM 4225 O O . ILE A 1 516 ? -8.910 -1.649 15.915 1.00 98.44 516 ILE A O 1
ATOM 4229 N N . ALA A 1 517 ? -10.682 -2.679 14.981 1.00 97.94 517 ALA A N 1
ATOM 4230 C CA . ALA A 1 517 ? -10.373 -4.029 15.444 1.00 97.94 517 ALA A CA 1
ATOM 4231 C C . ALA A 1 517 ? -9.811 -4.878 14.298 1.00 97.94 517 ALA A C 1
ATOM 4233 O O . ALA A 1 517 ? -10.475 -5.045 13.276 1.00 97.94 517 ALA A O 1
ATOM 4234 N N . HIS A 1 518 ? -8.608 -5.421 14.475 1.00 95.56 518 HIS A N 1
ATOM 4235 C CA . HIS A 1 518 ? -7.918 -6.217 13.457 1.00 95.56 518 HIS A CA 1
ATOM 4236 C C . HIS A 1 518 ? -8.255 -7.699 13.590 1.00 95.56 518 HIS A C 1
ATOM 4238 O O . HIS A 1 518 ? -7.739 -8.377 14.475 1.00 95.56 518 HIS A O 1
ATOM 4244 N N . ILE A 1 519 ? -9.168 -8.184 12.745 1.00 94.06 519 ILE A N 1
ATOM 4245 C CA . ILE A 1 519 ? -9.760 -9.526 12.864 1.00 94.06 519 ILE A CA 1
ATOM 4246 C C . ILE A 1 519 ? -8.819 -10.652 12.445 1.00 94.06 519 ILE A C 1
ATOM 4248 O O . ILE A 1 519 ? -9.021 -11.778 12.885 1.00 94.06 519 ILE A O 1
ATOM 4252 N N . GLY A 1 520 ? -7.821 -10.380 11.604 1.00 87.88 520 GLY A N 1
ATOM 4253 C CA . GLY A 1 520 ? -6.938 -11.405 11.067 1.00 87.88 520 GLY A CA 1
ATOM 4254 C C . GLY A 1 520 ? -7.689 -12.467 10.255 1.00 87.88 520 GLY A C 1
ATOM 4255 O O . GLY A 1 520 ? -8.665 -12.189 9.554 1.00 87.88 520 GLY A O 1
ATOM 4256 N N . SER A 1 521 ? -7.198 -13.702 10.342 1.00 86.94 521 SER A N 1
ATOM 4257 C CA . SER A 1 521 ? -7.766 -14.865 9.656 1.00 86.94 521 SER A CA 1
ATOM 4258 C C . SER A 1 521 ? -8.704 -15.670 10.545 1.00 86.94 521 SER A C 1
ATOM 4260 O O . SER A 1 521 ? -8.429 -15.844 11.731 1.00 86.94 521 SER A O 1
ATOM 4262 N N . ILE A 1 522 ? -9.750 -16.254 9.955 1.00 89.88 522 ILE A N 1
ATOM 4263 C CA . ILE A 1 522 ? -10.679 -17.160 10.648 1.00 89.88 522 ILE A CA 1
ATOM 4264 C C . ILE A 1 522 ? -10.377 -18.602 10.226 1.00 89.88 522 ILE A C 1
ATOM 4266 O O . ILE A 1 522 ? -10.311 -18.926 9.046 1.00 89.88 522 ILE A O 1
ATOM 4270 N N . LYS A 1 523 ? -10.192 -19.483 11.208 1.00 88.69 523 LYS A N 1
ATOM 4271 C CA . LYS A 1 523 ? -9.818 -20.899 11.056 1.00 88.69 523 LYS A CA 1
ATOM 4272 C C . LYS A 1 523 ? -10.902 -21.810 11.626 1.00 88.69 523 LYS A C 1
ATOM 4274 O O . LYS A 1 523 ? -11.595 -21.435 12.572 1.00 88.69 523 LYS A O 1
ATOM 4279 N N . GLU A 1 524 ? -10.949 -23.050 11.136 1.00 89.12 524 GLU A N 1
ATOM 4280 C CA . GLU A 1 524 ? -11.947 -24.076 11.497 1.00 89.12 524 GLU A CA 1
ATOM 4281 C C . GLU A 1 524 ? -12.178 -24.236 13.005 1.00 89.12 524 GLU A C 1
ATOM 4283 O O . GLU A 1 524 ? -13.311 -24.423 13.439 1.00 89.12 524 GLU A O 1
ATOM 4288 N N . LYS A 1 525 ? -11.125 -24.079 13.820 1.00 92.31 525 LYS A N 1
ATOM 4289 C CA . LYS A 1 525 ? -11.194 -24.170 15.286 1.00 92.31 525 LYS A CA 1
ATOM 4290 C C . LYS A 1 525 ? -12.289 -23.289 15.910 1.00 92.31 525 LYS A C 1
ATOM 4292 O O . LYS A 1 525 ? -12.835 -23.652 16.946 1.00 92.31 525 LYS A O 1
ATOM 4297 N N . GLU A 1 526 ? -12.623 -22.140 15.319 1.00 92.69 526 GLU A N 1
ATOM 4298 C CA . GLU A 1 526 ? -13.686 -21.274 15.857 1.00 92.69 526 GLU A CA 1
ATOM 4299 C C . GLU A 1 526 ? -15.101 -21.849 15.689 1.00 92.69 526 GLU A C 1
ATOM 4301 O O . GLU A 1 526 ? -16.009 -21.490 16.447 1.00 92.69 526 GLU A O 1
ATOM 4306 N N . PHE A 1 527 ? -15.271 -22.794 14.767 1.00 92.25 527 PHE A N 1
ATOM 4307 C CA . PHE A 1 527 ? -16.535 -23.466 14.479 1.00 92.25 527 PHE A CA 1
ATOM 4308 C C . PHE A 1 527 ? -16.671 -24.830 15.174 1.00 92.25 527 PHE A C 1
ATOM 4310 O O . PHE A 1 527 ? -17.751 -25.416 15.138 1.00 92.25 527 PHE A O 1
ATOM 4317 N N . ASP A 1 528 ? -15.626 -25.323 15.850 1.00 92.19 528 ASP A N 1
ATOM 4318 C CA . ASP A 1 528 ? -15.680 -26.593 16.582 1.00 92.19 528 ASP A CA 1
ATOM 4319 C C . ASP A 1 528 ? -16.572 -26.476 17.826 1.00 92.19 528 ASP A C 1
ATOM 4321 O O . ASP A 1 528 ? -16.194 -25.895 18.849 1.00 92.19 528 ASP A O 1
ATOM 4325 N N . LEU A 1 529 ? -17.777 -27.045 17.738 1.00 91.44 529 LEU A N 1
ATOM 4326 C CA . LEU A 1 529 ? -18.774 -26.995 18.803 1.00 91.44 529 LEU A CA 1
ATOM 4327 C C . LEU A 1 529 ? -18.384 -27.788 20.059 1.00 91.44 529 LEU A C 1
ATOM 4329 O O . LEU A 1 529 ? -18.969 -27.534 21.111 1.00 91.44 529 LEU A O 1
ATOM 4333 N N . ASN A 1 530 ? -17.384 -28.673 19.982 1.00 94.00 530 ASN A N 1
ATOM 4334 C CA . ASN A 1 530 ? -16.898 -29.439 21.133 1.00 94.00 530 ASN A CA 1
ATOM 4335 C C . ASN A 1 530 ? -15.988 -28.615 22.054 1.00 94.00 530 ASN A C 1
ATOM 4337 O O . ASN A 1 530 ? -15.846 -28.943 23.230 1.00 94.00 530 ASN A O 1
ATOM 4341 N N . LEU A 1 531 ? -15.382 -27.543 21.536 1.00 91.25 531 LEU A N 1
ATOM 4342 C CA . LEU A 1 531 ? -14.547 -26.630 22.314 1.00 91.25 531 LEU A CA 1
ATOM 4343 C C . LEU A 1 531 ? -15.399 -25.544 22.967 1.00 91.25 531 LEU A C 1
ATOM 4345 O O . LEU A 1 531 ? -16.353 -25.046 22.369 1.00 91.25 531 LEU A O 1
ATOM 4349 N N . ASN A 1 532 ? -15.027 -25.076 24.154 1.00 92.19 532 ASN A N 1
ATOM 4350 C CA . ASN A 1 532 ? -15.650 -23.885 24.732 1.00 92.19 532 ASN A CA 1
ATOM 4351 C C . ASN A 1 532 ? -15.126 -22.589 24.074 1.00 92.19 532 ASN A C 1
ATOM 4353 O O . ASN A 1 532 ? -14.086 -22.568 23.419 1.00 92.19 532 ASN A O 1
ATOM 4357 N N . LEU A 1 533 ? -15.822 -21.462 24.271 1.00 88.75 533 LEU A N 1
ATOM 4358 C CA . LEU A 1 533 ? -15.470 -20.187 23.624 1.00 88.75 533 LEU A CA 1
ATOM 4359 C C . LEU A 1 533 ? -14.051 -19.682 23.925 1.00 88.75 533 LEU A C 1
ATOM 4361 O O . LEU A 1 533 ? -13.532 -18.894 23.141 1.00 88.75 533 LEU A O 1
ATOM 4365 N N . ASN A 1 534 ? -13.446 -20.048 25.057 1.00 89.75 534 ASN A N 1
ATOM 4366 C CA . ASN A 1 534 ? -12.086 -19.618 25.391 1.00 89.75 534 ASN A CA 1
ATOM 4367 C C . ASN A 1 534 ? -11.040 -20.500 24.709 1.00 89.75 534 ASN A C 1
ATOM 4369 O O . ASN A 1 534 ? -10.021 -19.989 24.254 1.00 89.75 534 ASN A O 1
ATOM 4373 N N . GLU A 1 535 ? -11.314 -21.796 24.574 1.00 92.31 535 GLU A N 1
ATOM 4374 C CA . GLU A 1 535 ? -10.464 -22.725 23.827 1.00 92.31 535 GLU A CA 1
ATOM 4375 C C . GLU A 1 535 ? -10.409 -22.373 22.343 1.00 92.31 535 GLU A C 1
ATOM 4377 O O . GLU A 1 535 ? -9.374 -22.573 21.714 1.00 92.31 535 GLU A O 1
ATOM 4382 N N . ARG A 1 536 ? -11.481 -21.803 21.785 1.00 94.00 536 ARG A N 1
ATOM 4383 C CA . ARG A 1 536 ? -11.551 -21.384 20.377 1.00 94.00 536 ARG A CA 1
ATOM 4384 C C . ARG A 1 536 ? -10.756 -20.116 20.051 1.00 94.00 536 ARG A C 1
ATOM 4386 O O . ARG A 1 536 ? -10.456 -19.886 18.884 1.00 94.00 536 ARG A O 1
ATOM 4393 N N . LEU A 1 537 ? -10.373 -19.320 21.053 1.00 93.75 537 LEU A N 1
ATOM 4394 C CA . LEU A 1 537 ? -9.598 -18.095 20.844 1.00 93.75 537 LEU A CA 1
ATOM 4395 C C . LEU A 1 537 ? -8.187 -18.391 20.324 1.00 93.75 537 LEU A C 1
ATOM 4397 O O . LEU A 1 537 ? -7.548 -19.385 20.689 1.00 93.75 537 LEU A O 1
ATOM 4401 N N . TYR A 1 538 ? -7.668 -17.476 19.508 1.00 92.25 538 TYR A N 1
ATOM 4402 C CA . TYR A 1 538 ? -6.285 -17.526 19.052 1.00 92.25 538 TYR A CA 1
ATOM 4403 C C . TYR A 1 538 ? -5.338 -16.847 20.030 1.00 92.25 538 TYR A C 1
ATOM 4405 O O . TYR A 1 538 ? -5.697 -15.952 20.796 1.00 92.25 538 TYR A O 1
ATOM 4413 N N . LYS A 1 539 ? -4.083 -17.303 19.996 1.00 89.44 539 LYS A N 1
ATOM 4414 C CA . LYS A 1 539 ? -3.043 -16.788 20.883 1.00 89.44 539 LYS A CA 1
ATOM 4415 C C . LYS A 1 539 ? -2.617 -15.368 20.500 1.00 89.44 539 LYS A C 1
ATOM 4417 O O . LYS A 1 539 ? -2.456 -14.571 21.414 1.00 89.44 539 LYS A O 1
ATOM 4422 N N . ASN A 1 540 ? -2.441 -15.095 19.203 1.00 89.62 540 ASN A N 1
ATOM 4423 C CA . ASN A 1 540 ? -1.687 -13.930 18.716 1.00 89.62 540 ASN A CA 1
ATOM 4424 C C . ASN A 1 540 ? -2.478 -12.954 17.832 1.00 89.62 540 ASN A C 1
ATOM 4426 O O . ASN A 1 540 ? -1.971 -11.883 17.533 1.00 89.62 540 ASN A O 1
ATOM 4430 N N . HIS A 1 541 ? -3.676 -13.325 17.390 1.00 92.50 541 HIS A N 1
ATOM 4431 C CA . HIS A 1 541 ? -4.527 -12.483 16.547 1.00 92.50 541 HIS A CA 1
ATOM 4432 C C . HIS A 1 541 ? -5.958 -12.571 17.044 1.00 92.50 541 HIS A C 1
ATOM 4434 O O . HIS A 1 541 ? -6.319 -13.516 17.761 1.00 92.50 541 HIS A O 1
ATOM 4440 N N . LEU A 1 542 ? -6.778 -11.607 16.645 1.00 93.56 542 LEU A N 1
ATOM 4441 C CA . LEU A 1 542 ? -8.201 -11.771 16.797 1.00 93.56 542 LEU A CA 1
ATOM 4442 C C . LEU A 1 542 ? -8.658 -12.809 15.766 1.00 93.56 542 LEU A C 1
ATOM 4444 O O . LEU A 1 542 ? -7.918 -13.245 14.889 1.00 93.56 542 LEU A O 1
ATOM 4448 N N . GLY A 1 543 ? -9.860 -13.296 15.995 1.00 93.12 543 GLY A N 1
ATOM 4449 C CA . GLY A 1 543 ? -10.625 -14.104 15.063 1.00 93.12 543 GLY A CA 1
ATOM 4450 C C . GLY A 1 543 ? -12.057 -13.598 15.136 1.00 93.12 543 GLY A C 1
ATOM 4451 O O . GLY A 1 543 ? -12.300 -12.501 15.663 1.00 93.12 543 GLY A O 1
ATOM 4452 N N . LEU A 1 544 ? -13.033 -14.388 14.716 1.00 95.12 544 LEU A N 1
ATOM 4453 C CA . LEU A 1 544 ? -14.439 -13.986 14.794 1.00 95.12 544 LEU A CA 1
ATOM 4454 C C . LEU A 1 544 ? -14.877 -13.718 16.247 1.00 95.12 544 LEU A C 1
ATOM 4456 O O . LEU A 1 544 ? -15.388 -12.646 16.585 1.00 95.12 544 LEU A O 1
ATOM 4460 N N . ILE A 1 545 ? -14.628 -14.680 17.133 1.00 95.69 545 ILE A N 1
ATOM 4461 C CA . ILE A 1 545 ? -14.997 -14.647 18.550 1.00 95.69 545 ILE A CA 1
ATOM 4462 C C . ILE A 1 545 ? -14.186 -13.576 19.280 1.00 95.69 545 ILE A C 1
ATOM 4464 O O . ILE A 1 545 ? -14.746 -12.814 20.068 1.00 95.69 545 ILE A O 1
ATOM 4468 N N . GLY A 1 546 ? -12.877 -13.496 19.015 1.00 96.81 546 GLY A N 1
ATOM 4469 C CA . GLY A 1 546 ? -11.994 -12.504 19.636 1.00 96.81 546 GLY A CA 1
ATOM 4470 C C . GLY A 1 546 ? -12.418 -11.071 19.309 1.00 96.81 546 GLY A C 1
ATOM 4471 O O . GLY A 1 546 ? -12.565 -10.254 20.216 1.00 96.81 546 GLY A O 1
ATOM 4472 N N . THR A 1 547 ? -12.704 -10.800 18.034 1.00 97.94 547 THR A N 1
ATOM 4473 C CA . THR A 1 547 ? -13.193 -9.497 17.558 1.00 97.94 547 THR A CA 1
ATOM 4474 C C . THR A 1 547 ? -14.560 -9.160 18.151 1.00 97.94 547 THR A C 1
ATOM 4476 O O . THR A 1 547 ? -14.783 -8.048 18.623 1.00 97.94 547 THR A O 1
ATOM 4479 N N . THR A 1 548 ? -15.471 -10.133 18.215 1.00 97.75 548 THR A N 1
ATOM 4480 C CA . THR A 1 548 ? -16.789 -9.929 18.836 1.00 97.75 548 THR A CA 1
ATOM 4481 C C . THR A 1 548 ? -16.657 -9.553 20.313 1.00 97.75 548 THR A C 1
ATOM 4483 O O . THR A 1 548 ? -17.270 -8.588 20.772 1.00 97.75 548 THR A O 1
ATOM 4486 N N . LYS A 1 549 ? -15.836 -10.290 21.072 1.00 97.19 549 LYS A N 1
ATOM 4487 C CA . LYS A 1 549 ? -15.630 -10.033 22.503 1.00 97.19 549 LYS A CA 1
ATOM 4488 C C . LYS A 1 549 ? -14.946 -8.688 22.749 1.00 97.19 549 LYS A C 1
ATOM 4490 O O . LYS A 1 549 ? -15.399 -7.943 23.610 1.00 97.19 549 LYS A O 1
ATOM 4495 N N . ILE A 1 550 ? -13.915 -8.340 21.973 1.00 97.81 550 ILE A N 1
ATOM 4496 C CA . ILE A 1 550 ? -13.184 -7.084 22.179 1.00 97.81 550 ILE A CA 1
ATOM 4497 C C . ILE A 1 550 ? -14.053 -5.855 21.890 1.00 97.81 550 ILE A C 1
ATOM 4499 O O . ILE A 1 550 ? -14.014 -4.891 22.650 1.00 97.81 550 ILE A O 1
ATOM 4503 N N . ILE A 1 551 ? -14.888 -5.902 20.844 1.00 98.12 551 ILE A N 1
ATOM 4504 C CA . ILE A 1 551 ? -15.828 -4.817 20.536 1.00 98.12 551 ILE A CA 1
ATOM 4505 C C . ILE A 1 551 ? -16.876 -4.701 21.644 1.00 98.12 551 ILE A C 1
ATOM 4507 O O . ILE A 1 551 ? -17.199 -3.591 22.057 1.00 98.12 551 ILE A O 1
ATOM 4511 N N . LYS A 1 552 ? -17.365 -5.830 22.169 1.00 96.31 552 LYS A N 1
ATOM 4512 C CA . LYS A 1 552 ? -18.317 -5.840 23.283 1.00 96.31 552 LYS A CA 1
ATOM 4513 C C . LYS A 1 552 ? -17.732 -5.228 24.561 1.00 96.31 552 LYS A C 1
ATOM 4515 O O . LYS A 1 552 ? -18.404 -4.424 25.199 1.00 96.31 552 LYS A O 1
ATOM 4520 N N . ASP A 1 553 ? -16.492 -5.567 24.910 1.00 96.00 553 ASP A N 1
ATOM 4521 C CA . ASP A 1 553 ? -15.818 -5.024 26.099 1.00 96.00 553 ASP A CA 1
ATOM 4522 C C . ASP A 1 553 ? -15.511 -3.525 25.953 1.00 96.00 553 ASP A C 1
ATOM 4524 O O . ASP A 1 553 ? -15.651 -2.755 26.906 1.00 96.00 553 ASP A O 1
ATOM 4528 N N . ALA A 1 554 ? -15.124 -3.098 24.748 1.00 96.50 554 ALA A N 1
ATOM 4529 C CA . ALA A 1 554 ? -14.841 -1.701 24.443 1.00 96.50 554 ALA A CA 1
ATOM 4530 C C . ALA A 1 554 ? -16.112 -0.833 24.343 1.00 96.50 554 ALA A C 1
ATOM 4532 O O . ALA A 1 554 ? -16.065 0.368 24.634 1.00 96.50 554 ALA A O 1
ATOM 4533 N N . SER A 1 555 ? -17.232 -1.438 23.920 1.00 96.38 555 SER A N 1
ATOM 4534 C CA . SER A 1 555 ? -18.535 -0.814 23.642 1.00 96.38 555 SER A CA 1
ATOM 4535 C C . SER A 1 555 ? -18.404 0.491 22.826 1.00 96.38 555 SER A C 1
ATOM 4537 O O . SER A 1 555 ? -18.918 1.531 23.241 1.00 96.38 555 SER A O 1
ATOM 4539 N N . PRO A 1 556 ? -17.664 0.524 21.694 1.00 97.62 556 PRO A N 1
ATOM 4540 C CA . PRO A 1 556 ? -17.383 1.762 20.962 1.00 97.62 556 PRO A CA 1
ATOM 4541 C C . PRO A 1 556 ? -18.645 2.324 20.305 1.00 97.62 556 PRO A C 1
ATOM 4543 O O . PRO A 1 556 ? -19.558 1.553 20.051 1.00 97.62 556 PRO A O 1
ATOM 4546 N N . LYS A 1 557 ? -18.726 3.619 19.956 1.00 97.62 557 LYS A N 1
ATOM 4547 C CA . LYS A 1 557 ? -19.889 4.125 19.184 1.00 97.62 557 LYS A CA 1
ATOM 4548 C C . LYS A 1 557 ? -19.919 3.525 17.773 1.00 97.62 557 LYS A C 1
ATOM 4550 O O . LYS A 1 557 ? -20.979 3.090 17.319 1.00 97.62 557 LYS A O 1
ATOM 4555 N N . LEU A 1 558 ? -18.749 3.472 17.133 1.00 98.19 558 LEU A N 1
ATOM 4556 C CA . LEU A 1 558 ? -18.495 2.840 15.838 1.00 98.19 558 LEU A CA 1
ATOM 4557 C C . LEU A 1 558 ? -17.362 1.816 15.973 1.00 98.19 558 LEU A C 1
ATOM 4559 O O . LEU A 1 558 ? -16.280 2.153 16.449 1.00 98.19 558 LEU A O 1
ATOM 4563 N N . ALA A 1 559 ? -17.577 0.587 15.515 1.00 98.31 559 ALA A N 1
ATOM 4564 C CA . ALA A 1 559 ? -16.493 -0.368 15.311 1.00 98.31 559 ALA A CA 1
ATOM 4565 C C . ALA A 1 559 ? -16.166 -0.483 13.817 1.00 98.31 559 ALA A C 1
ATOM 4567 O O . ALA A 1 559 ? -17.062 -0.688 12.997 1.00 98.31 559 ALA A O 1
ATOM 4568 N N . VAL A 1 560 ? -14.887 -0.374 13.473 1.00 98.25 560 VAL A N 1
ATOM 4569 C CA . VAL A 1 560 ? -14.367 -0.686 12.141 1.00 98.25 560 VAL A CA 1
ATOM 4570 C C . VAL A 1 560 ? -13.601 -1.992 12.251 1.00 98.25 560 VAL A C 1
ATOM 4572 O O . VAL A 1 560 ? -12.627 -2.075 12.993 1.00 98.25 560 VAL A O 1
ATOM 4575 N N . ILE A 1 561 ? -14.049 -3.023 11.547 1.00 97.50 561 ILE A N 1
ATOM 4576 C CA . ILE A 1 561 ? -13.357 -4.314 11.529 1.00 97.50 561 ILE A CA 1
ATOM 4577 C C . ILE A 1 561 ? -12.398 -4.277 10.348 1.00 97.50 561 ILE A C 1
ATOM 4579 O O . ILE A 1 561 ? -12.842 -4.086 9.226 1.00 97.50 561 ILE A O 1
ATOM 4583 N N . SER A 1 562 ? -11.102 -4.403 10.585 1.00 93.94 562 SER A N 1
ATOM 4584 C CA . SER A 1 562 ? -10.061 -4.268 9.564 1.00 93.94 562 SER A CA 1
ATOM 4585 C C . SER A 1 562 ? -9.118 -5.470 9.600 1.00 93.94 562 SER A C 1
ATOM 4587 O O . SER A 1 562 ? -9.280 -6.354 10.437 1.00 93.94 562 SER A O 1
ATOM 4589 N N . GLU A 1 563 ? -8.138 -5.512 8.696 1.00 90.00 563 GLU A N 1
ATOM 4590 C CA . GLU A 1 563 ? -7.171 -6.618 8.570 1.00 90.00 563 GLU A CA 1
ATOM 4591 C C . GLU A 1 563 ? -7.828 -7.984 8.411 1.00 90.00 563 GLU A C 1
ATOM 4593 O O . GLU A 1 563 ? -7.472 -8.968 9.059 1.00 90.00 563 GLU A O 1
ATOM 4598 N N . PHE A 1 564 ? -8.803 -8.04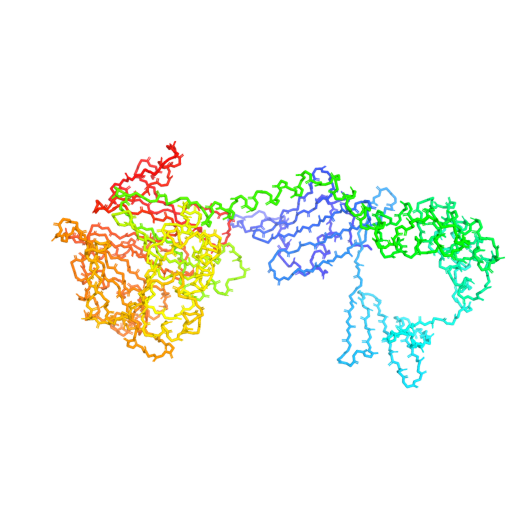6 7.514 1.00 89.75 564 PHE A N 1
ATOM 4599 C CA . PHE A 1 564 ? -9.325 -9.327 7.080 1.00 89.75 564 PHE A CA 1
ATOM 4600 C C . PHE A 1 564 ? -8.231 -10.117 6.358 1.00 89.75 564 PHE A C 1
ATOM 4602 O O . PHE A 1 564 ? -7.468 -9.568 5.556 1.00 89.75 564 PHE A O 1
ATOM 4609 N N . GLY A 1 565 ? -8.191 -11.420 6.616 1.00 84.62 565 GLY A N 1
ATOM 4610 C CA . GLY A 1 565 ? -7.524 -12.350 5.717 1.00 84.62 565 GLY A CA 1
ATOM 4611 C C . GLY A 1 565 ? -8.168 -12.341 4.330 1.00 84.62 565 GLY A C 1
ATOM 4612 O O . GLY A 1 565 ? -9.386 -12.172 4.205 1.00 84.62 565 GLY A O 1
ATOM 4613 N N . GLU A 1 566 ? -7.357 -12.491 3.280 1.00 80.31 566 GLU A N 1
ATOM 4614 C CA . GLU A 1 566 ? -7.849 -12.539 1.894 1.00 80.31 566 GLU A CA 1
ATOM 4615 C C . GLU A 1 566 ? -8.829 -13.697 1.690 1.00 80.31 566 GLU A C 1
ATOM 4617 O O . GLU A 1 566 ? -9.811 -13.547 0.966 1.00 80.31 566 GLU A O 1
ATOM 4622 N N . GLU A 1 567 ? -8.648 -14.805 2.417 1.00 79.31 567 GLU A N 1
ATOM 4623 C CA . GLU A 1 567 ? -9.548 -15.959 2.399 1.00 79.31 567 GLU A CA 1
ATOM 4624 C C . GLU A 1 567 ? -10.990 -15.613 2.789 1.00 79.31 567 GLU A C 1
ATOM 4626 O O . GLU A 1 567 ? -11.920 -16.350 2.463 1.00 79.31 567 GLU A O 1
ATOM 4631 N N . LEU A 1 568 ? -11.194 -14.486 3.478 1.00 83.56 568 LEU A N 1
ATOM 4632 C CA . LEU A 1 568 ? -12.515 -14.020 3.877 1.00 83.56 568 LEU A CA 1
ATOM 4633 C C . LEU A 1 568 ? -13.225 -13.267 2.754 1.00 83.56 568 LEU A C 1
ATOM 4635 O O . LEU A 1 568 ? -14.435 -13.091 2.845 1.00 83.56 568 LEU A O 1
ATOM 4639 N N . GLY A 1 569 ? -12.521 -12.842 1.700 1.00 80.50 569 GLY A N 1
ATOM 4640 C CA . GLY A 1 569 ? -13.095 -12.366 0.443 1.00 80.50 569 GLY A CA 1
ATOM 4641 C C . GLY A 1 569 ? -14.371 -11.526 0.596 1.00 80.50 569 GLY A C 1
ATOM 4642 O O . GLY A 1 569 ? -14.357 -10.431 1.176 1.00 80.50 569 GLY A O 1
ATOM 4643 N N . SER A 1 570 ? -15.476 -12.022 0.032 1.00 80.94 570 SER A N 1
ATOM 4644 C CA . SER A 1 570 ? -16.800 -11.380 0.065 1.00 80.94 570 SER A CA 1
ATOM 4645 C C . SER A 1 570 ? -17.524 -11.514 1.410 1.00 80.94 570 SER A C 1
ATOM 4647 O O . SER A 1 570 ? -18.513 -10.827 1.649 1.00 80.94 570 SER A O 1
ATOM 4649 N N . LEU A 1 571 ? -17.044 -12.369 2.316 1.00 86.81 571 LEU A N 1
ATOM 4650 C CA . LEU A 1 571 ? -17.653 -12.594 3.627 1.00 86.81 571 LEU A CA 1
ATOM 4651 C C . LEU A 1 571 ? -17.394 -11.443 4.603 1.00 86.81 571 LEU A C 1
ATOM 4653 O O . LEU A 1 571 ? -18.033 -11.398 5.648 1.00 86.81 571 LEU A O 1
ATOM 4657 N N . ARG A 1 572 ? -16.495 -10.490 4.309 1.00 90.31 572 ARG A N 1
ATOM 4658 C CA . ARG A 1 572 ? -16.154 -9.391 5.242 1.00 90.31 572 ARG A CA 1
ATOM 4659 C C . ARG A 1 572 ? -17.382 -8.575 5.651 1.00 90.31 572 ARG A C 1
ATOM 4661 O O . ARG A 1 572 ? -17.522 -8.212 6.822 1.00 90.31 572 ARG A O 1
ATOM 4668 N N . VAL A 1 573 ? -18.291 -8.320 4.707 1.00 91.69 573 VAL A N 1
ATOM 4669 C CA . VAL A 1 573 ? -19.564 -7.626 4.973 1.00 91.69 573 VAL A CA 1
ATOM 4670 C C . VAL A 1 573 ? -20.468 -8.466 5.872 1.00 91.69 573 VAL A C 1
ATOM 4672 O O . VAL A 1 573 ? -20.995 -7.946 6.856 1.00 91.69 573 VAL A O 1
ATOM 4675 N N . ASP A 1 574 ? -20.617 -9.757 5.583 1.00 91.81 574 ASP A N 1
ATOM 4676 C CA . ASP A 1 574 ? -21.490 -10.653 6.347 1.00 91.81 574 ASP A CA 1
ATOM 4677 C C . ASP A 1 574 ? -20.957 -10.914 7.758 1.00 91.81 574 ASP A C 1
ATOM 4679 O O . ASP A 1 574 ? -21.712 -10.843 8.726 1.00 91.81 574 ASP A O 1
ATOM 4683 N N . ILE A 1 575 ? -19.644 -11.106 7.898 1.00 93.75 575 ILE A N 1
ATOM 4684 C CA . ILE A 1 575 ? -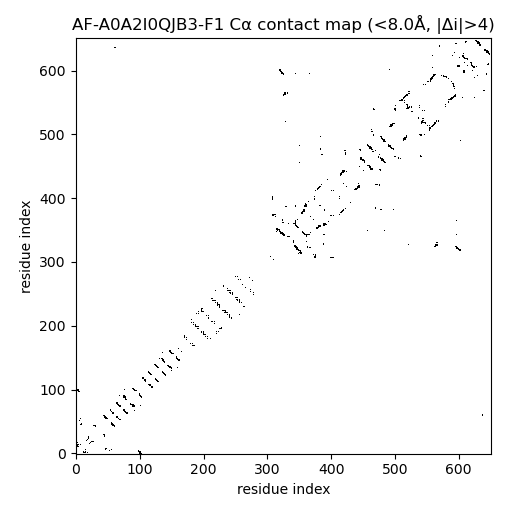18.945 -11.216 9.182 1.00 93.75 575 ILE A CA 1
ATOM 4685 C C . ILE A 1 575 ? -19.179 -9.954 10.013 1.00 93.75 575 ILE A C 1
ATOM 4687 O O . ILE A 1 575 ? -19.557 -10.041 11.181 1.00 93.75 575 ILE A O 1
ATOM 4691 N N . SER A 1 576 ? -19.018 -8.774 9.411 1.00 95.50 576 SER A N 1
ATOM 4692 C CA . SER A 1 576 ? -19.223 -7.505 10.114 1.00 95.50 576 SER A CA 1
ATOM 4693 C C . SER A 1 576 ? -20.672 -7.313 10.561 1.00 95.50 576 SER A C 1
ATOM 4695 O O . SER A 1 576 ? -20.908 -6.861 11.681 1.00 95.50 576 SER A O 1
ATOM 4697 N N . LYS A 1 577 ? -21.649 -7.711 9.733 1.00 94.62 577 LYS A N 1
ATOM 4698 C CA . LYS A 1 577 ? -23.077 -7.708 10.094 1.00 94.62 577 LYS A CA 1
ATOM 4699 C C . LYS A 1 577 ? -23.390 -8.703 11.213 1.00 94.62 577 LYS A C 1
ATOM 4701 O O . LYS A 1 577 ? -24.154 -8.369 12.117 1.00 94.62 577 LYS A O 1
ATOM 4706 N N . ALA A 1 578 ? -22.804 -9.900 11.171 1.00 95.31 578 ALA A N 1
ATOM 4707 C CA . ALA A 1 578 ? -22.974 -10.910 12.211 1.00 95.31 578 ALA A CA 1
ATOM 4708 C C . ALA A 1 578 ? -22.422 -10.416 13.556 1.00 95.31 578 ALA A C 1
ATOM 4710 O O . ALA A 1 578 ? -23.104 -10.520 14.574 1.00 95.31 578 ALA A O 1
ATOM 4711 N N . ILE A 1 579 ? -21.231 -9.805 13.548 1.00 97.19 579 ILE A N 1
ATOM 4712 C CA . ILE A 1 579 ? -20.642 -9.172 14.733 1.00 97.19 579 ILE A CA 1
ATOM 4713 C C . ILE A 1 579 ? -21.540 -8.033 15.228 1.00 97.19 579 ILE A C 1
ATOM 4715 O O . ILE A 1 579 ? -21.869 -8.015 16.415 1.00 97.19 579 ILE A O 1
ATOM 4719 N N . GLU A 1 580 ? -21.995 -7.132 14.343 1.00 96.62 580 GLU A N 1
ATOM 4720 C CA . GLU A 1 580 ? -22.914 -6.040 14.708 1.00 96.62 580 GLU A CA 1
ATOM 4721 C C . GLU A 1 580 ? -24.146 -6.578 15.441 1.00 96.62 580 GLU A C 1
ATOM 4723 O O . GLU A 1 580 ? -24.495 -6.064 16.501 1.00 96.62 580 GLU A O 1
ATOM 4728 N N . GLY A 1 581 ? -24.773 -7.641 14.928 1.00 95.94 581 GLY A N 1
ATOM 4729 C CA . GLY A 1 581 ? -25.960 -8.246 15.536 1.00 95.94 581 GLY A CA 1
ATOM 4730 C C . GLY A 1 581 ? -25.763 -8.713 16.984 1.00 95.94 581 GLY A C 1
ATOM 4731 O O . GLY A 1 581 ? -26.729 -8.753 17.742 1.00 95.94 581 GLY A O 1
ATOM 4732 N N . VAL A 1 582 ? -24.526 -9.025 17.384 1.00 95.88 582 VAL A N 1
ATOM 4733 C CA . VAL A 1 582 ? -24.184 -9.487 18.740 1.00 95.88 582 VAL A CA 1
ATOM 4734 C C . VAL A 1 582 ? -23.756 -8.343 19.659 1.00 95.88 582 VAL A C 1
ATOM 4736 O O . VAL A 1 582 ? -24.069 -8.364 20.851 1.00 95.88 582 VAL A O 1
ATOM 4739 N N . VAL A 1 583 ? -22.996 -7.377 19.139 1.00 96.06 583 VAL A N 1
ATOM 4740 C CA . VAL A 1 583 ? -22.349 -6.333 19.957 1.00 96.06 583 VAL A CA 1
ATOM 4741 C C . VAL A 1 583 ? -23.145 -5.034 20.032 1.00 96.06 583 VAL A C 1
ATOM 4743 O O . VAL A 1 583 ? -22.855 -4.195 20.880 1.00 96.06 583 VAL A O 1
ATOM 4746 N N . LYS A 1 584 ? -24.135 -4.845 19.154 1.00 92.75 584 LYS A N 1
ATOM 4747 C CA . LYS A 1 584 ? -24.967 -3.642 19.130 1.00 92.75 584 LYS A CA 1
ATOM 4748 C C . LYS A 1 584 ? -25.709 -3.471 20.450 1.00 92.75 584 LYS A C 1
ATOM 4750 O O . LYS A 1 584 ? -26.431 -4.356 20.905 1.00 92.75 584 LYS A O 1
ATOM 4755 N N . ASP A 1 585 ? -25.556 -2.296 21.043 1.00 90.69 585 ASP A N 1
ATOM 4756 C CA . ASP A 1 585 ? -26.152 -1.951 22.326 1.00 90.69 585 ASP A CA 1
ATOM 4757 C C . ASP A 1 585 ? -26.574 -0.465 22.356 1.00 90.69 585 ASP A C 1
ATOM 4759 O O . ASP A 1 585 ? -26.797 0.184 21.325 1.00 90.69 585 ASP A O 1
ATOM 4763 N N . ARG A 1 586 ? -26.752 0.108 23.553 1.00 88.81 586 ARG A N 1
ATOM 4764 C CA . ARG A 1 586 ? -27.115 1.528 23.692 1.00 88.81 586 ARG A CA 1
ATOM 4765 C C . ARG A 1 586 ? -26.016 2.482 23.217 1.00 88.81 586 ARG A C 1
ATOM 4767 O O . ARG A 1 586 ? -26.357 3.602 22.833 1.00 88.81 586 ARG A O 1
ATOM 4774 N N . ARG A 1 587 ? -24.747 2.079 23.238 1.00 94.50 587 ARG A N 1
ATOM 4775 C CA . ARG A 1 587 ? -23.579 2.868 22.836 1.00 94.50 587 ARG A CA 1
ATOM 4776 C C . ARG A 1 587 ? -23.069 2.439 21.463 1.00 94.50 587 ARG A C 1
ATOM 4778 O O . ARG A 1 587 ? -22.995 3.301 20.591 1.00 94.50 587 ARG A O 1
ATOM 4785 N N . THR A 1 588 ? -22.810 1.153 21.242 1.00 95.44 588 THR A N 1
ATOM 4786 C CA . THR A 1 588 ? -22.390 0.592 19.955 1.00 95.44 588 THR A CA 1
ATOM 4787 C C . THR A 1 588 ? -23.519 0.598 18.954 1.00 95.44 588 THR A C 1
ATOM 4789 O O . THR A 1 588 ? -24.454 -0.195 19.026 1.00 95.44 588 THR A O 1
ATOM 4792 N N . LYS A 1 589 ? -23.432 1.538 18.008 1.00 94.06 589 LYS A N 1
ATOM 4793 C CA . LYS A 1 589 ? -24.462 1.765 16.992 1.00 94.06 589 LYS A CA 1
ATOM 4794 C C . LYS A 1 589 ? -24.241 0.937 15.742 1.00 94.06 589 LYS A C 1
ATOM 4796 O O . LYS A 1 589 ? -25.224 0.524 15.124 1.00 94.06 589 LYS A O 1
ATOM 4801 N N . ARG A 1 590 ? -22.977 0.716 15.376 1.00 95.44 590 ARG A N 1
ATOM 4802 C CA . ARG A 1 590 ? -22.616 0.177 14.069 1.00 95.44 590 ARG A CA 1
ATOM 4803 C C . ARG A 1 590 ? -21.288 -0.577 14.092 1.00 95.44 590 ARG A C 1
ATOM 4805 O O . ARG A 1 590 ? -20.345 -0.137 14.757 1.00 95.44 590 ARG A O 1
ATOM 4812 N N . CYS A 1 591 ? -21.206 -1.654 13.313 1.00 96.50 591 CYS A N 1
ATOM 4813 C CA . CYS A 1 591 ? -19.948 -2.291 12.930 1.00 96.50 591 CYS A CA 1
ATOM 4814 C C . CYS A 1 591 ? -19.850 -2.342 11.402 1.00 96.50 591 CYS A C 1
ATOM 4816 O O . CYS A 1 591 ? -20.759 -2.830 10.733 1.00 96.50 591 CYS A O 1
ATOM 4818 N N . ILE A 1 592 ? -18.760 -1.822 10.842 1.00 96.38 592 ILE A N 1
ATOM 4819 C CA . ILE A 1 592 ? -18.556 -1.734 9.388 1.00 96.38 592 ILE A CA 1
ATOM 4820 C C . ILE A 1 592 ? -17.194 -2.351 9.046 1.00 96.38 592 ILE A C 1
ATOM 4822 O O . ILE A 1 592 ? -16.231 -2.100 9.775 1.00 96.38 592 ILE A O 1
ATOM 4826 N N . PRO A 1 593 ? -17.080 -3.150 7.970 1.00 96.06 593 PRO A N 1
ATOM 4827 C CA . PRO A 1 593 ? -15.777 -3.600 7.499 1.00 96.06 593 PRO A CA 1
ATOM 4828 C C . PRO A 1 593 ? -14.977 -2.410 6.955 1.00 96.06 593 PRO A C 1
ATOM 4830 O O . PRO A 1 593 ? -15.500 -1.618 6.177 1.00 96.06 593 PRO A O 1
ATOM 4833 N N . GLY A 1 594 ? -13.721 -2.290 7.367 1.00 94.81 594 GLY A N 1
ATOM 4834 C CA . GLY A 1 594 ? -12.745 -1.359 6.821 1.00 94.81 594 GLY A CA 1
ATOM 4835 C C . GLY A 1 594 ? -12.067 -1.923 5.574 1.00 94.81 594 GLY A C 1
ATOM 4836 O O . GLY A 1 594 ? -11.859 -3.130 5.444 1.00 94.81 594 GLY A O 1
ATOM 4837 N N . ASP A 1 595 ? -11.726 -1.026 4.657 1.00 92.88 595 ASP A N 1
ATOM 4838 C CA . ASP A 1 595 ? -10.991 -1.305 3.424 1.00 92.88 595 ASP A CA 1
ATOM 4839 C C . ASP A 1 595 ? -10.335 -0.007 2.938 1.00 92.88 595 ASP A C 1
ATOM 4841 O O . ASP A 1 595 ? -10.698 1.089 3.383 1.00 92.88 595 ASP A O 1
ATOM 4845 N N . ILE A 1 596 ? -9.405 -0.126 1.995 1.00 90.56 596 ILE A N 1
ATOM 4846 C CA . ILE A 1 596 ? -8.665 0.983 1.398 1.00 90.56 596 ILE A CA 1
ATOM 4847 C C . ILE A 1 596 ? -9.617 2.097 0.963 1.00 90.56 596 ILE A C 1
ATOM 4849 O O . ILE A 1 596 ? -10.582 1.880 0.238 1.00 90.56 596 ILE A O 1
ATOM 4853 N N . GLY A 1 597 ? -9.308 3.326 1.360 1.00 90.19 597 GLY A N 1
ATOM 4854 C CA . GLY A 1 597 ? -10.052 4.525 0.989 1.00 90.19 597 GLY A CA 1
ATOM 4855 C C . GLY A 1 597 ? -11.307 4.793 1.817 1.00 90.19 597 GLY A C 1
ATOM 4856 O O . GLY A 1 597 ? -11.953 5.814 1.581 1.00 90.19 597 GLY A O 1
ATOM 4857 N N . MET A 1 598 ? -11.640 3.955 2.808 1.00 96.56 598 MET A N 1
ATOM 4858 C CA . MET A 1 598 ? -12.641 4.324 3.811 1.00 96.56 598 MET A CA 1
ATOM 4859 C C . MET A 1 598 ? -12.164 5.570 4.556 1.00 96.56 598 MET A C 1
ATOM 4861 O O . MET A 1 598 ? -11.125 5.535 5.215 1.00 96.56 598 MET A O 1
ATOM 4865 N N . LYS A 1 599 ? -12.929 6.662 4.481 1.00 97.38 599 LYS A N 1
ATOM 4866 C CA . LYS A 1 599 ? -12.619 7.933 5.147 1.00 97.38 599 LYS A CA 1
ATOM 4867 C C . LYS A 1 599 ? -13.728 8.302 6.123 1.00 97.38 599 LYS A C 1
ATOM 4869 O O . LYS A 1 599 ? -14.895 8.381 5.739 1.00 97.38 599 LYS A O 1
ATOM 4874 N N . ILE A 1 600 ? -13.354 8.530 7.378 1.00 98.25 600 ILE A N 1
ATOM 4875 C CA . ILE A 1 600 ? -14.277 8.813 8.482 1.00 98.25 600 ILE A CA 1
ATOM 4876 C C . ILE A 1 600 ? -13.953 10.191 9.050 1.00 98.25 600 ILE A C 1
ATOM 4878 O O . ILE A 1 6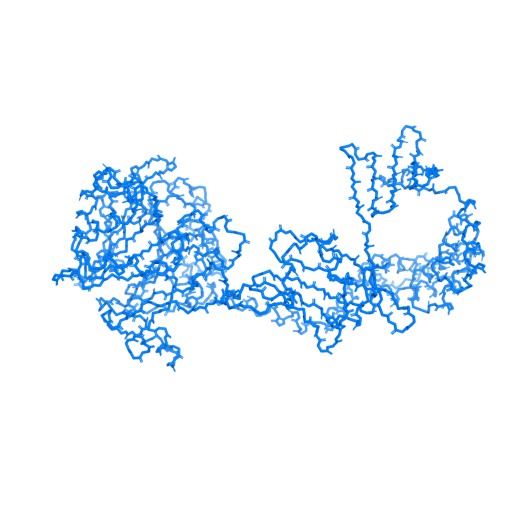00 ? -12.846 10.413 9.535 1.00 98.25 600 ILE A O 1
ATOM 4882 N N . LEU A 1 601 ? -14.919 11.104 8.998 1.00 97.38 601 LEU A N 1
ATOM 4883 C CA . LEU A 1 601 ? -14.831 12.444 9.563 1.00 97.38 601 LEU A CA 1
ATOM 4884 C C . LEU A 1 601 ? -14.976 12.395 11.089 1.00 97.38 601 LEU A C 1
ATOM 4886 O O . LEU A 1 601 ? -15.901 11.775 11.624 1.00 97.38 601 LEU A O 1
ATOM 4890 N N . LEU A 1 602 ? -14.074 13.085 11.782 1.00 96.62 602 LEU A N 1
ATOM 4891 C CA . LEU A 1 602 ? -14.016 13.182 13.237 1.00 96.62 602 LEU A CA 1
ATOM 4892 C C . LEU A 1 602 ? -14.379 14.607 13.690 1.00 96.62 602 LEU A C 1
ATOM 4894 O O . LEU A 1 602 ? -14.022 15.565 13.006 1.00 96.62 602 LEU A O 1
ATOM 4898 N N . PRO A 1 603 ? -15.037 14.786 14.849 1.00 94.56 603 PRO A N 1
ATOM 4899 C CA . PRO A 1 603 ? -15.520 13.759 15.781 1.00 94.56 603 PRO A CA 1
ATOM 4900 C C . PRO A 1 603 ? -16.916 13.206 15.430 1.00 94.56 603 PRO A C 1
ATOM 4902 O O . PRO A 1 603 ? -17.440 12.368 16.161 1.00 94.56 603 PRO A O 1
ATOM 4905 N N . ASP A 1 604 ? -17.521 13.675 14.336 1.00 94.88 604 ASP A N 1
ATOM 4906 C CA . ASP A 1 604 ? -18.936 13.451 14.010 1.00 94.88 604 ASP A CA 1
ATOM 4907 C C . ASP A 1 604 ? -19.290 12.012 13.602 1.00 94.88 604 ASP A C 1
ATOM 4909 O O . ASP A 1 604 ? -20.471 11.693 13.488 1.00 94.88 604 ASP A O 1
ATOM 4913 N N . LEU A 1 605 ? -18.297 11.143 13.370 1.00 96.62 605 LEU A N 1
ATOM 4914 C CA . LEU A 1 605 ? -18.485 9.756 12.919 1.00 96.62 605 LEU A CA 1
ATOM 4915 C C . LEU A 1 605 ? -19.267 9.653 11.599 1.00 96.62 605 LEU A C 1
ATOM 4917 O O . LEU A 1 605 ? -20.038 8.717 11.384 1.00 96.62 605 LEU A O 1
ATOM 4921 N N . LYS A 1 606 ? -19.053 10.611 10.693 1.00 97.31 606 LYS A N 1
ATOM 4922 C CA . LYS A 1 606 ? -19.608 10.555 9.338 1.00 97.31 606 LYS A CA 1
ATOM 4923 C C . LYS A 1 606 ? -18.637 9.848 8.406 1.00 97.31 606 LYS A C 1
ATOM 4925 O O . LYS A 1 606 ? -17.439 10.106 8.453 1.00 97.31 606 LYS A O 1
ATOM 4930 N N . ILE A 1 607 ? -19.139 8.983 7.539 1.00 97.81 607 ILE A N 1
ATOM 4931 C CA . ILE A 1 607 ? -18.319 8.208 6.603 1.00 97.81 607 ILE A CA 1
ATOM 4932 C C . ILE A 1 607 ? -18.525 8.777 5.201 1.00 97.81 607 ILE A C 1
ATOM 4934 O O . ILE A 1 607 ? -19.634 9.184 4.842 1.00 97.81 607 ILE A O 1
ATOM 4938 N N . ARG A 1 608 ? -17.447 8.846 4.416 1.00 97.12 608 ARG A N 1
ATOM 4939 C CA . ARG A 1 608 ? -17.526 9.272 3.020 1.00 97.12 608 ARG A CA 1
ATOM 4940 C C . ARG A 1 608 ? -18.392 8.295 2.223 1.00 97.12 608 ARG A C 1
ATOM 4942 O O . ARG A 1 608 ? -18.134 7.097 2.230 1.00 97.12 608 ARG A O 1
ATOM 4949 N N . CYS A 1 609 ? -19.383 8.820 1.509 1.00 97.12 609 CYS A N 1
ATOM 4950 C CA . CYS A 1 609 ? -20.124 8.072 0.501 1.00 97.12 609 CYS A CA 1
ATOM 4951 C C . CYS A 1 609 ? -19.398 8.190 -0.843 1.00 97.12 609 CYS A C 1
ATOM 4953 O O . CYS A 1 609 ? -19.304 9.288 -1.395 1.00 97.12 609 CYS A O 1
ATOM 4955 N N . ASP A 1 610 ? -18.909 7.081 -1.389 1.00 94.50 610 ASP A N 1
ATOM 4956 C CA . ASP A 1 610 ? -18.130 7.076 -2.630 1.00 94.50 610 ASP A CA 1
ATOM 4957 C C . ASP A 1 610 ? -18.968 7.521 -3.841 1.00 94.50 610 ASP A C 1
ATOM 4959 O O . ASP A 1 610 ? -18.485 8.282 -4.677 1.00 94.50 610 ASP A O 1
ATOM 4963 N N . MET A 1 611 ? -20.252 7.140 -3.898 1.00 93.81 611 MET A N 1
ATOM 4964 C CA . MET A 1 611 ? -21.159 7.530 -4.990 1.00 93.81 611 MET A CA 1
ATOM 4965 C C . MET A 1 611 ? -21.496 9.023 -4.955 1.00 93.81 611 MET A C 1
ATOM 4967 O O . MET A 1 611 ? -21.311 9.712 -5.956 1.00 93.81 611 MET A O 1
ATOM 4971 N N . CYS A 1 612 ? -21.899 9.555 -3.795 1.00 95.94 612 CYS A N 1
ATOM 4972 C CA . CYS A 1 612 ? -22.155 10.992 -3.655 1.00 95.94 612 CYS A CA 1
ATOM 4973 C C . CYS A 1 612 ? -20.896 11.820 -3.940 1.00 95.94 612 CYS A C 1
ATOM 4975 O O . CYS A 1 612 ? -20.986 12.899 -4.524 1.00 95.94 612 CYS A O 1
ATOM 4977 N N . SER A 1 613 ? -19.727 11.323 -3.521 1.00 95.12 613 SER A N 1
ATOM 4978 C CA . SER A 1 613 ? -18.463 12.030 -3.741 1.00 95.12 613 SER A CA 1
ATOM 4979 C C . SER A 1 613 ? -18.098 12.062 -5.222 1.00 95.12 613 SER A C 1
ATOM 4981 O O . SER A 1 613 ? -17.701 13.102 -5.743 1.00 95.12 613 SER A O 1
ATOM 4983 N N . LYS A 1 614 ? -18.321 10.950 -5.933 1.00 92.88 614 LYS A N 1
ATOM 4984 C CA . LYS A 1 614 ? -18.148 10.869 -7.386 1.00 92.88 614 LYS A CA 1
ATOM 4985 C C . LYS A 1 614 ? -19.100 11.805 -8.138 1.00 92.88 614 LYS A C 1
ATOM 4987 O O . LYS A 1 614 ? -18.660 12.467 -9.069 1.00 92.88 614 LYS A O 1
ATOM 4992 N N . GLU A 1 615 ? -20.370 11.888 -7.734 1.00 94.62 615 GLU A N 1
ATOM 4993 C CA . GLU A 1 615 ? -21.360 12.796 -8.343 1.00 94.62 615 GLU A CA 1
ATOM 4994 C C . GLU A 1 615 ? -20.989 14.272 -8.161 1.00 94.62 615 GLU A C 1
ATOM 4996 O O . GLU A 1 615 ? -21.177 15.077 -9.071 1.00 94.62 615 GLU A O 1
ATOM 5001 N N . LYS A 1 616 ? -20.469 14.634 -6.984 1.00 94.62 616 LYS A N 1
ATOM 5002 C CA . LYS A 1 616 ? -20.149 16.024 -6.640 1.00 94.62 616 LYS A CA 1
ATOM 5003 C C . LYS A 1 616 ? -18.750 16.459 -7.097 1.00 94.62 616 LYS A C 1
ATOM 5005 O O . LYS A 1 616 ? -18.514 17.654 -7.250 1.00 94.62 616 LYS A O 1
ATOM 5010 N N . GLY A 1 617 ? -17.830 15.512 -7.285 1.00 92.25 617 GLY A N 1
ATOM 5011 C CA . GLY A 1 617 ? -16.412 15.786 -7.537 1.00 92.25 617 GLY A CA 1
ATOM 5012 C C . GLY A 1 617 ? -15.627 16.228 -6.294 1.00 92.25 617 GLY A C 1
ATOM 5013 O O . GLY A 1 617 ? -14.553 16.801 -6.433 1.00 92.25 617 GLY A O 1
ATOM 5014 N N . ASP A 1 618 ? -16.160 15.990 -5.093 1.00 91.12 618 ASP A N 1
ATOM 5015 C CA . ASP A 1 618 ? -15.560 16.343 -3.798 1.00 91.12 618 ASP A CA 1
ATOM 5016 C C . ASP A 1 618 ? -16.061 15.373 -2.712 1.00 91.12 618 ASP A C 1
ATOM 5018 O O . ASP A 1 618 ? -17.098 14.735 -2.895 1.00 91.12 618 ASP A O 1
ATOM 5022 N N . ASP A 1 619 ? -15.364 15.259 -1.580 1.00 92.81 619 ASP A N 1
ATOM 5023 C CA . ASP A 1 619 ? -15.744 14.350 -0.495 1.00 92.81 619 ASP A CA 1
ATOM 5024 C C . ASP A 1 619 ? -17.130 14.718 0.083 1.00 92.81 619 ASP A C 1
ATOM 5026 O O . ASP A 1 619 ? -17.359 15.810 0.615 1.00 92.81 619 ASP A O 1
ATOM 5030 N N . VAL A 1 620 ? -18.068 13.766 0.041 1.00 96.06 620 VAL A N 1
ATOM 5031 C CA . VAL A 1 620 ? -19.397 13.882 0.656 1.00 96.06 620 VAL A CA 1
ATOM 5032 C C . VAL A 1 620 ? -19.523 12.891 1.806 1.00 96.06 620 VAL A C 1
ATOM 5034 O O . VAL A 1 620 ? -19.491 11.677 1.610 1.00 96.06 620 VAL A O 1
ATOM 5037 N N . PHE A 1 621 ? -19.718 13.420 3.012 1.00 96.75 621 PHE A N 1
ATOM 5038 C CA . PHE A 1 621 ? -19.845 12.647 4.246 1.00 96.75 621 PHE A CA 1
ATOM 5039 C C . PHE A 1 621 ? -21.304 12.520 4.685 1.00 96.75 621 PHE A C 1
ATOM 5041 O O . PHE A 1 621 ? -22.044 13.504 4.690 1.00 96.75 621 PHE A O 1
ATOM 5048 N N . VAL A 1 622 ? -21.696 11.323 5.115 1.00 96.62 622 VAL A N 1
ATOM 5049 C CA . VAL A 1 622 ? -23.034 11.019 5.648 1.00 96.62 622 VAL A CA 1
ATOM 5050 C C . VAL A 1 622 ? -22.927 10.308 6.997 1.00 96.62 622 VAL A C 1
ATOM 5052 O O . VAL A 1 622 ? -21.869 9.780 7.340 1.00 96.62 622 VAL A O 1
ATOM 5055 N N . ASP A 1 623 ? -24.004 10.298 7.779 1.00 96.12 623 ASP A N 1
ATOM 5056 C CA . ASP A 1 623 ? -24.025 9.624 9.082 1.00 96.12 623 ASP A CA 1
ATOM 5057 C C . ASP A 1 623 ? -23.712 8.121 8.950 1.00 96.12 623 ASP A C 1
ATOM 5059 O O . ASP A 1 623 ? -24.175 7.456 8.020 1.00 96.12 623 ASP A O 1
ATOM 5063 N N . MET A 1 624 ? -22.942 7.559 9.889 1.00 94.12 624 MET A N 1
ATOM 5064 C CA . MET A 1 624 ? -22.565 6.137 9.870 1.00 94.12 624 MET A CA 1
ATOM 5065 C C . MET A 1 624 ? -23.763 5.173 9.809 1.00 94.12 624 MET A C 1
ATOM 5067 O O . MET A 1 624 ? -23.632 4.067 9.285 1.00 94.12 624 MET A O 1
ATOM 5071 N N . ASN A 1 625 ? -24.936 5.568 10.318 1.00 93.31 625 ASN A N 1
ATOM 5072 C CA . ASN A 1 625 ? -26.146 4.740 10.300 1.00 93.31 625 ASN A CA 1
ATOM 5073 C C . ASN A 1 625 ? -26.840 4.717 8.927 1.00 93.31 625 ASN A C 1
ATOM 5075 O O . ASN A 1 625 ? -27.792 3.958 8.713 1.00 93.31 625 ASN A O 1
ATOM 5079 N N . GLU A 1 626 ? -26.398 5.563 8.000 1.00 94.38 626 GLU A N 1
ATOM 5080 C CA . GLU A 1 626 ? -26.893 5.629 6.628 1.00 94.38 626 GLU A CA 1
ATOM 5081 C C . GLU A 1 626 ? -25.969 4.932 5.632 1.00 94.38 626 GLU A C 1
ATOM 5083 O O . GLU A 1 626 ? -26.326 4.835 4.461 1.00 94.38 626 GLU A O 1
ATOM 5088 N N . ILE A 1 627 ? -24.814 4.433 6.078 1.00 95.00 627 ILE A N 1
ATOM 5089 C CA . ILE A 1 627 ? -23.805 3.818 5.216 1.00 95.00 627 ILE A CA 1
ATOM 5090 C C . ILE A 1 627 ? -23.928 2.298 5.194 1.00 95.00 627 ILE A C 1
ATOM 5092 O O . ILE A 1 627 ? -24.032 1.618 6.225 1.00 95.00 627 ILE A O 1
ATOM 5096 N N . ASN A 1 628 ? -23.844 1.774 3.977 1.00 93.25 628 ASN A N 1
ATOM 5097 C CA . ASN A 1 628 ? -23.675 0.368 3.676 1.00 93.25 628 ASN A CA 1
ATOM 5098 C C . ASN A 1 628 ? -22.346 0.166 2.945 1.00 93.25 628 ASN A C 1
ATOM 5100 O O . ASN A 1 628 ? -21.997 0.935 2.052 1.00 93.25 628 ASN A O 1
ATOM 5104 N N . ALA A 1 629 ? -21.619 -0.879 3.329 1.00 91.44 629 ALA A N 1
ATOM 5105 C CA . ALA A 1 629 ? -20.469 -1.359 2.579 1.00 91.44 629 ALA A CA 1
ATOM 5106 C C . ALA A 1 629 ? -20.954 -2.419 1.586 1.00 91.44 629 ALA A C 1
ATOM 5108 O O . ALA A 1 629 ? -21.631 -3.373 1.985 1.00 91.44 629 ALA A O 1
ATOM 5109 N N . ILE A 1 630 ? -20.629 -2.235 0.311 1.00 87.06 630 ILE A N 1
ATOM 5110 C CA . ILE A 1 630 ? -20.956 -3.173 -0.762 1.00 87.06 630 ILE A CA 1
ATOM 5111 C C . ILE A 1 630 ? -19.726 -3.494 -1.591 1.00 87.06 630 ILE A C 1
ATOM 5113 O O . ILE A 1 630 ? -18.782 -2.708 -1.673 1.00 87.06 630 ILE A O 1
ATOM 5117 N N . TYR A 1 631 ? -19.782 -4.647 -2.236 1.00 81.06 631 TYR A N 1
ATOM 5118 C CA . TYR A 1 631 ? -18.880 -4.989 -3.318 1.00 81.06 631 TYR A CA 1
ATOM 5119 C C . TYR A 1 631 ? -19.511 -4.526 -4.624 1.00 81.06 631 TYR A C 1
ATOM 5121 O O . TYR A 1 631 ? -20.671 -4.845 -4.893 1.00 81.06 631 TYR A O 1
ATOM 5129 N N . PHE A 1 632 ? -18.754 -3.794 -5.434 1.00 65.31 632 PHE A N 1
ATOM 5130 C CA . PHE A 1 632 ? -19.031 -3.774 -6.862 1.00 65.31 632 PHE A CA 1
ATOM 5131 C C . PHE A 1 632 ? -18.287 -4.971 -7.449 1.00 65.31 632 PHE A C 1
ATOM 5133 O O . PHE A 1 632 ? -17.090 -5.091 -7.191 1.00 65.31 632 PHE A O 1
ATOM 5140 N N . PRO A 1 633 ? -18.968 -5.884 -8.157 1.00 51.22 633 PRO A N 1
ATOM 5141 C CA . PRO A 1 633 ? -18.287 -6.998 -8.791 1.00 51.22 633 PRO A CA 1
ATOM 5142 C C . PRO A 1 633 ? -17.324 -6.434 -9.840 1.00 51.22 633 PRO A C 1
ATOM 5144 O O . PRO A 1 633 ? -17.754 -5.959 -10.888 1.00 51.22 633 PRO A O 1
ATOM 5147 N N . GLU A 1 634 ? -16.029 -6.448 -9.543 1.00 47.03 634 GLU A N 1
ATOM 5148 C CA . GLU A 1 634 ? -15.009 -6.430 -10.585 1.00 47.03 634 GLU A CA 1
ATOM 5149 C C . GLU A 1 634 ? -14.903 -7.855 -11.142 1.00 47.03 634 GLU A C 1
ATOM 5151 O O . GLU A 1 634 ? -15.065 -8.836 -10.416 1.00 47.03 634 GLU A O 1
ATOM 5156 N N . GLU A 1 635 ? -14.703 -7.969 -12.455 1.00 42.66 635 GLU A N 1
ATOM 5157 C CA . GLU A 1 635 ? -14.882 -9.177 -13.281 1.00 42.66 635 GLU A CA 1
ATOM 5158 C C . GLU A 1 635 ? -13.905 -10.335 -12.969 1.00 42.66 635 GLU A C 1
ATOM 5160 O O . GLU A 1 635 ? -13.833 -11.316 -13.708 1.00 42.66 635 GLU A O 1
ATOM 5165 N N . VAL A 1 636 ? -13.145 -10.251 -11.874 1.00 45.88 636 VAL A N 1
ATOM 5166 C CA . VAL A 1 636 ? -12.084 -11.193 -11.518 1.00 45.88 636 VAL A CA 1
ATOM 5167 C C . VAL A 1 636 ? -12.630 -12.270 -10.583 1.00 45.88 636 VAL A C 1
ATOM 5169 O O . VAL A 1 636 ? -12.843 -12.046 -9.391 1.00 45.88 636 VAL A O 1
ATOM 5172 N N . GLN A 1 637 ? -12.823 -13.492 -11.087 1.00 43.28 637 GLN A N 1
ATOM 5173 C CA . GLN A 1 637 ? -13.295 -14.592 -10.240 1.00 43.28 637 GLN A CA 1
ATOM 5174 C C . GLN A 1 637 ? -12.286 -14.872 -9.099 1.00 43.28 637 GLN A C 1
ATOM 5176 O O . GLN A 1 637 ? -11.102 -15.131 -9.331 1.00 43.28 637 GLN A O 1
ATOM 5181 N N . GLY A 1 638 ? -12.771 -14.794 -7.855 1.00 51.94 638 GLY A N 1
ATOM 5182 C CA . GLY A 1 638 ? -12.017 -15.077 -6.627 1.00 51.94 638 GLY A CA 1
ATOM 5183 C C . GLY A 1 638 ? -11.527 -13.864 -5.820 1.00 51.94 638 GLY A C 1
ATOM 5184 O O . GLY A 1 638 ? -11.109 -14.077 -4.688 1.00 51.94 638 GLY A O 1
ATOM 5185 N N . ASP A 1 639 ? -11.604 -12.627 -6.330 1.00 58.16 639 ASP A N 1
ATOM 5186 C CA . ASP A 1 639 ? -11.424 -11.410 -5.518 1.00 58.16 639 ASP A CA 1
ATOM 5187 C C . ASP A 1 639 ? -12.770 -10.666 -5.442 1.00 58.16 639 ASP A C 1
ATOM 5189 O O . ASP A 1 639 ? -13.306 -10.283 -6.479 1.00 58.16 639 ASP A O 1
ATOM 5193 N N . PRO A 1 640 ? -13.359 -10.443 -4.252 1.00 57.50 640 PRO A N 1
ATOM 5194 C CA . PRO A 1 640 ? -14.589 -9.654 -4.119 1.00 57.50 640 PRO A CA 1
ATOM 5195 C C . PRO A 1 640 ? -14.449 -8.181 -4.554 1.00 57.50 640 PRO A C 1
ATOM 5197 O O . PRO A 1 640 ? -15.446 -7.462 -4.570 1.00 57.50 640 PRO A O 1
ATOM 5200 N N . GLY A 1 641 ? -13.228 -7.707 -4.821 1.00 69.81 641 GLY A N 1
ATOM 5201 C CA . GLY A 1 641 ? -12.944 -6.310 -5.116 1.00 69.81 641 GLY A CA 1
ATOM 5202 C C . GLY A 1 641 ? -12.861 -5.435 -3.860 1.00 69.81 641 GLY A C 1
ATOM 5203 O O . GLY A 1 641 ? -12.986 -5.885 -2.709 1.00 69.81 641 GLY A O 1
ATOM 5204 N N . LYS A 1 642 ? -12.590 -4.151 -4.091 1.00 83.56 642 LYS A N 1
ATOM 5205 C CA . LYS A 1 642 ? -12.528 -3.113 -3.056 1.00 83.56 642 LYS A CA 1
ATOM 5206 C C . LYS A 1 642 ? -13.933 -2.813 -2.525 1.00 83.56 642 LYS A C 1
ATOM 5208 O O . LYS A 1 642 ? -14.863 -2.613 -3.308 1.00 83.56 642 LYS A O 1
ATOM 5213 N N . LEU A 1 643 ? -14.089 -2.707 -1.205 1.00 89.50 643 LEU A N 1
ATOM 5214 C CA . LEU A 1 643 ? -15.349 -2.234 -0.631 1.00 89.50 643 LEU A CA 1
ATOM 5215 C C . LEU A 1 643 ? -15.643 -0.792 -1.042 1.00 89.50 643 LEU A C 1
ATOM 5217 O O . LEU A 1 643 ? -14.776 0.082 -0.999 1.00 89.50 643 LEU A O 1
ATOM 5221 N N . THR A 1 644 ? -16.901 -0.556 -1.397 1.00 91.56 644 THR A N 1
ATOM 5222 C CA . THR A 1 644 ? -17.432 0.774 -1.679 1.00 91.56 644 THR A CA 1
ATOM 5223 C C . THR A 1 644 ? -18.493 1.127 -0.648 1.00 91.56 644 THR A C 1
ATOM 5225 O O . THR A 1 644 ? -19.374 0.323 -0.332 1.00 91.56 644 THR A O 1
ATOM 5228 N N . TYR A 1 645 ? -18.401 2.338 -0.109 1.00 95.06 645 TYR A N 1
ATOM 5229 C CA . TYR A 1 645 ? -19.267 2.836 0.949 1.00 95.06 645 TYR A CA 1
ATOM 5230 C C . TYR A 1 645 ? -20.347 3.712 0.328 1.00 95.06 645 TYR A C 1
ATOM 5232 O O . TYR A 1 645 ? -20.079 4.800 -0.183 1.00 95.06 645 TYR A O 1
ATOM 5240 N N . VAL A 1 646 ? -21.585 3.233 0.358 1.00 95.00 646 VAL A N 1
ATOM 5241 C CA . VAL A 1 646 ? -22.731 3.893 -0.270 1.00 95.00 646 VAL A CA 1
ATOM 5242 C C . VAL A 1 646 ? -23.769 4.258 0.778 1.00 95.00 646 VAL A C 1
ATOM 5244 O O . VAL A 1 646 ? -24.067 3.479 1.685 1.00 95.00 646 VAL A O 1
ATOM 5247 N N . CYS A 1 647 ? -24.309 5.472 0.688 1.00 95.12 647 CYS A N 1
ATOM 5248 C CA . CYS A 1 647 ? -25.393 5.885 1.568 1.00 95.12 647 CYS A CA 1
ATOM 5249 C C . CYS A 1 647 ? -26.730 5.288 1.102 1.00 95.12 647 CYS A C 1
ATOM 5251 O O . CYS A 1 647 ? -26.871 4.913 -0.060 1.00 95.12 647 CYS A O 1
ATOM 5253 N N . LYS A 1 648 ? -27.741 5.271 1.977 1.00 91.31 648 LYS A N 1
ATOM 5254 C CA . LYS A 1 648 ? -29.110 4.785 1.689 1.00 91.31 648 LYS A CA 1
ATOM 5255 C C . LYS A 1 648 ? -29.771 5.366 0.433 1.00 91.31 648 LYS A C 1
ATOM 5257 O O . LYS A 1 648 ? -30.703 4.769 -0.074 1.00 91.31 648 LYS A O 1
ATOM 5262 N N . LYS A 1 649 ? -29.337 6.533 -0.056 1.00 90.19 649 LYS A N 1
ATOM 5263 C CA . LYS A 1 649 ? -29.829 7.101 -1.326 1.00 90.19 649 LYS A CA 1
ATOM 5264 C C . LYS A 1 649 ? -29.414 6.248 -2.536 1.00 90.19 649 LYS A C 1
ATOM 5266 O O . LYS A 1 649 ? -30.117 6.242 -3.538 1.00 90.19 649 LYS A O 1
ATOM 5271 N N . HIS A 1 650 ? -28.254 5.597 -2.457 1.00 86.06 650 HIS A N 1
ATOM 5272 C CA . HIS A 1 650 ? -27.620 4.857 -3.554 1.00 86.06 650 HIS A CA 1
ATOM 5273 C C . HIS A 1 650 ? -27.593 3.338 -3.342 1.00 86.06 650 HIS A C 1
ATOM 5275 O O . HIS A 1 650 ? -27.224 2.621 -4.268 1.00 86.06 650 HIS A O 1
ATOM 5281 N N . PHE A 1 651 ? -27.918 2.876 -2.133 1.00 77.19 651 PHE A N 1
ATOM 5282 C CA . PHE A 1 651 ? -28.094 1.466 -1.791 1.00 77.19 651 PHE A CA 1
ATOM 5283 C C . PHE A 1 651 ? -29.548 1.069 -2.014 1.00 77.19 651 PHE A C 1
ATOM 5285 O O . PHE A 1 651 ? -29.774 0.003 -2.623 1.00 77.19 651 PHE A O 1
#

pLDDT: mean 80.05, std 16.42, range [29.19, 98.62]

Radius of gyration: 35.08 Å; Cα contacts (8 Å, |Δi|>4): 1285; chains: 1; bounding box: 76×67×88 Å

Mean predicted aligned error: 18.65 Å